Protein AF-A0A3N5RDP3-F1 (afdb_monomer)

Structure (mmCIF, N/CA/C/O backbone):
data_AF-A0A3N5RDP3-F1
#
_entry.id   AF-A0A3N5RDP3-F1
#
loop_
_atom_site.group_PDB
_atom_site.id
_atom_site.type_symbol
_atom_site.label_atom_id
_atom_site.label_alt_id
_atom_site.label_comp_id
_atom_site.label_asym_id
_atom_site.label_entity_id
_atom_site.label_seq_id
_atom_site.pdbx_PDB_ins_code
_atom_site.Cartn_x
_atom_site.Cartn_y
_atom_site.Cartn_z
_atom_site.occupancy
_atom_site.B_iso_or_equiv
_atom_site.auth_seq_id
_atom_site.auth_comp_id
_atom_site.auth_asym_id
_atom_site.auth_atom_id
_atom_site.pdbx_PDB_model_num
ATOM 1 N N . MET A 1 1 ? 51.948 7.709 -61.009 1.00 52.38 1 MET A N 1
ATOM 2 C CA . MET A 1 1 ? 50.487 7.877 -61.101 1.00 52.38 1 MET A CA 1
ATOM 3 C C . MET A 1 1 ? 49.908 6.543 -60.711 1.00 52.38 1 MET A C 1
ATOM 5 O O . MET A 1 1 ? 50.159 5.576 -61.421 1.00 52.38 1 MET A O 1
ATOM 9 N N . ASP A 1 2 ? 49.259 6.473 -59.556 1.00 67.19 2 ASP A N 1
ATOM 10 C CA . ASP A 1 2 ? 48.602 5.239 -59.140 1.00 67.19 2 ASP A CA 1
ATOM 11 C C . ASP A 1 2 ? 47.471 4.955 -60.126 1.00 67.19 2 ASP A C 1
ATOM 13 O O . ASP A 1 2 ? 46.687 5.842 -60.468 1.00 67.19 2 ASP A O 1
ATOM 17 N N . THR A 1 3 ? 47.465 3.747 -60.683 1.00 82.56 3 THR A N 1
ATOM 18 C CA . THR A 1 3 ? 46.472 3.361 -61.686 1.00 82.56 3 THR A CA 1
ATOM 19 C C . THR A 1 3 ? 45.179 3.034 -60.958 1.00 82.56 3 THR A C 1
ATOM 21 O O . THR A 1 3 ? 45.182 2.204 -60.050 1.00 82.56 3 THR A O 1
ATOM 24 N N . LEU A 1 4 ? 44.091 3.708 -61.332 1.00 85.94 4 LEU A N 1
ATOM 25 C CA . LEU A 1 4 ? 42.767 3.390 -60.811 1.00 85.94 4 LEU A CA 1
ATOM 26 C C . LEU A 1 4 ? 42.348 2.001 -61.294 1.00 85.94 4 LEU A C 1
ATOM 28 O O . LEU A 1 4 ? 42.530 1.657 -62.462 1.00 85.94 4 LEU A O 1
ATOM 32 N N . ILE A 1 5 ? 41.759 1.238 -60.388 1.00 89.75 5 ILE A N 1
ATOM 33 C CA . ILE A 1 5 ? 41.094 -0.032 -60.641 1.00 89.75 5 ILE A CA 1
ATOM 34 C C . ILE A 1 5 ? 39.599 0.139 -60.370 1.00 89.75 5 ILE A C 1
ATOM 36 O O . ILE A 1 5 ? 39.197 0.885 -59.473 1.00 89.75 5 ILE A O 1
ATOM 40 N N . THR A 1 6 ? 38.774 -0.541 -61.159 1.00 91.56 6 THR A N 1
ATOM 41 C CA . THR A 1 6 ? 37.318 -0.536 -60.999 1.00 91.56 6 THR A CA 1
ATOM 42 C C . THR A 1 6 ? 36.902 -1.771 -60.213 1.00 91.56 6 THR A C 1
ATOM 44 O O . THR A 1 6 ? 37.178 -2.895 -60.622 1.00 91.56 6 THR A O 1
ATOM 47 N N . ILE A 1 7 ? 36.240 -1.553 -59.082 1.00 92.81 7 ILE A N 1
ATOM 48 C CA . ILE A 1 7 ? 35.691 -2.594 -58.219 1.00 92.81 7 ILE A CA 1
ATOM 49 C C . ILE A 1 7 ? 34.175 -2.577 -58.357 1.00 92.81 7 ILE A C 1
ATOM 51 O O . ILE A 1 7 ? 33.519 -1.625 -57.936 1.00 92.81 7 ILE A O 1
ATOM 55 N N . GLU A 1 8 ? 33.625 -3.635 -58.937 1.00 93.44 8 GLU A N 1
ATOM 56 C CA . GLU A 1 8 ? 32.182 -3.808 -59.093 1.00 93.44 8 GLU A CA 1
ATOM 57 C C . GLU A 1 8 ? 31.599 -4.641 -57.954 1.00 93.44 8 GLU A C 1
ATOM 59 O O . GLU A 1 8 ? 32.292 -5.415 -57.302 1.00 93.44 8 GLU A O 1
ATOM 64 N N . GLY A 1 9 ? 30.311 -4.512 -57.699 1.00 93.31 9 GLY A N 1
ATOM 65 C CA . GLY A 1 9 ? 29.686 -5.279 -56.638 1.00 93.31 9 GLY A CA 1
ATOM 66 C C . GLY A 1 9 ? 28.187 -5.146 -56.640 1.00 93.31 9 GLY A C 1
ATOM 67 O O . GLY A 1 9 ? 27.636 -4.295 -57.340 1.00 93.31 9 GLY A O 1
ATOM 68 N N . LYS A 1 10 ? 27.524 -5.963 -55.828 1.00 93.94 10 LYS A N 1
ATOM 69 C CA . LYS A 1 10 ? 26.093 -5.828 -55.548 1.00 93.94 10 LYS A CA 1
ATOM 70 C C . LYS A 1 10 ? 25.817 -5.757 -54.055 1.00 93.94 10 LYS A C 1
ATOM 72 O O . LYS A 1 10 ? 26.583 -6.257 -53.230 1.00 93.94 10 LYS A O 1
ATOM 77 N N . VAL A 1 11 ? 24.691 -5.143 -53.717 1.00 93.50 11 VAL A N 1
ATOM 78 C CA . VAL A 1 11 ? 24.163 -5.152 -52.354 1.00 93.50 11 VAL A CA 1
ATOM 79 C C . VAL A 1 11 ? 22.857 -5.932 -52.326 1.00 93.50 11 VAL A C 1
ATOM 81 O O . VAL A 1 11 ? 21.943 -5.630 -53.093 1.00 93.50 11 VAL A O 1
ATOM 84 N N . THR A 1 12 ? 22.763 -6.918 -51.436 1.00 93.06 12 THR A N 1
ATOM 85 C CA . THR A 1 12 ? 21.552 -7.722 -51.241 1.00 93.06 12 THR A CA 1
ATOM 86 C C . THR A 1 12 ? 21.021 -7.630 -49.817 1.00 93.06 12 THR A C 1
ATOM 88 O O . THR A 1 12 ? 21.753 -7.365 -48.860 1.00 93.06 12 THR A O 1
ATOM 91 N N . ASP A 1 13 ? 19.729 -7.881 -49.670 1.00 90.31 13 ASP A N 1
ATOM 92 C CA . ASP A 1 13 ? 19.079 -8.080 -48.383 1.00 90.31 13 ASP A CA 1
ATOM 93 C C . ASP A 1 13 ? 19.385 -9.477 -47.814 1.00 90.31 13 ASP A C 1
ATOM 95 O O . ASP A 1 13 ? 19.364 -10.475 -48.534 1.00 90.31 13 ASP A O 1
ATOM 99 N N . ALA A 1 14 ? 19.670 -9.567 -46.515 1.00 89.00 14 ALA A N 1
ATOM 100 C CA . ALA A 1 14 ? 20.054 -10.820 -45.865 1.00 89.00 14 ALA A CA 1
ATOM 101 C C . ALA A 1 14 ? 18.927 -11.863 -45.784 1.00 89.00 14 ALA A C 1
ATOM 103 O O . ALA A 1 14 ? 19.221 -13.056 -45.706 1.00 89.00 14 ALA A O 1
ATOM 104 N N . ALA A 1 15 ? 17.665 -11.430 -45.723 1.00 85.75 15 ALA A N 1
ATOM 105 C CA . ALA A 1 15 ? 16.523 -12.306 -45.476 1.00 85.75 15 ALA A CA 1
ATOM 106 C C . ALA A 1 15 ? 15.854 -12.754 -46.781 1.00 85.75 15 ALA A C 1
ATOM 108 O O . ALA A 1 15 ? 15.554 -13.935 -46.949 1.00 85.75 15 ALA A O 1
ATOM 109 N N . SER A 1 16 ? 15.636 -11.814 -47.699 1.00 87.62 16 SER A N 1
ATOM 110 C CA . SER A 1 16 ? 14.977 -12.052 -48.991 1.00 87.62 16 SER A CA 1
ATOM 111 C C . SER A 1 16 ? 15.950 -12.421 -50.111 1.00 87.62 16 SER A C 1
ATOM 113 O O . SER A 1 16 ? 15.543 -13.052 -51.083 1.00 87.62 16 SER A O 1
ATOM 115 N N . ASN A 1 17 ? 17.237 -12.073 -49.963 1.00 87.62 17 ASN A N 1
ATOM 116 C CA . ASN A 1 17 ? 18.243 -12.126 -51.027 1.00 87.62 17 ASN A CA 1
ATOM 117 C C . ASN A 1 17 ? 17.921 -11.200 -52.222 1.00 87.62 17 ASN A C 1
ATOM 119 O O . ASN A 1 17 ? 18.502 -11.351 -53.300 1.00 87.62 17 ASN A O 1
ATOM 123 N N . ASP A 1 18 ? 17.025 -10.228 -52.022 1.00 91.62 18 ASP A N 1
ATOM 124 C CA . ASP A 1 18 ? 16.666 -9.225 -53.020 1.00 91.62 18 ASP A CA 1
ATOM 125 C C . ASP A 1 18 ? 17.805 -8.217 -53.224 1.00 91.62 18 ASP A C 1
ATOM 127 O O . ASP A 1 18 ? 18.538 -7.872 -52.294 1.00 91.62 18 ASP A O 1
ATOM 131 N N . LEU A 1 19 ? 17.956 -7.736 -54.459 1.00 93.00 19 LEU A N 1
ATOM 132 C CA . LEU A 1 19 ? 18.928 -6.703 -54.823 1.00 93.00 19 LEU A CA 1
ATOM 133 C C . LEU A 1 19 ? 18.436 -5.333 -54.348 1.00 93.00 19 LEU A C 1
ATOM 135 O O . LEU A 1 19 ? 17.298 -4.945 -54.614 1.00 93.00 19 LEU A O 1
ATOM 139 N N . LEU A 1 20 ? 19.300 -4.587 -53.659 1.00 92.75 20 LEU A N 1
ATOM 140 C CA . LEU A 1 20 ? 18.934 -3.320 -53.031 1.00 92.75 20 LEU A CA 1
ATOM 141 C C . LEU A 1 20 ? 19.383 -2.127 -53.872 1.00 92.75 20 LEU A C 1
ATOM 143 O O . LEU A 1 20 ? 20.578 -1.916 -54.070 1.00 92.75 20 LEU A O 1
ATOM 147 N N . THR A 1 21 ? 18.426 -1.309 -54.307 1.00 93.62 21 THR A N 1
ATOM 148 C CA . THR A 1 21 ? 18.648 -0.060 -55.060 1.00 93.62 21 THR A CA 1
ATOM 149 C C . THR A 1 21 ? 18.767 1.153 -54.134 1.00 93.62 21 THR A C 1
ATOM 151 O O . THR A 1 21 ? 18.092 1.229 -53.107 1.00 93.62 21 THR A O 1
ATOM 154 N N . GLY A 1 22 ? 19.595 2.136 -54.507 1.00 92.00 22 GLY A N 1
ATOM 155 C CA . GLY A 1 22 ? 19.777 3.380 -53.747 1.00 92.00 22 GLY A CA 1
ATOM 156 C C . GLY A 1 22 ? 20.561 3.210 -52.440 1.00 92.00 22 GLY A C 1
ATOM 157 O O . GLY A 1 22 ? 20.488 4.062 -51.553 1.00 92.00 22 GLY A O 1
ATOM 158 N N . VAL A 1 23 ? 21.299 2.107 -52.288 1.00 92.75 23 VAL A N 1
ATOM 159 C CA . VAL A 1 23 ? 22.185 1.872 -51.144 1.00 92.75 23 VAL A CA 1
ATOM 160 C C . VAL A 1 23 ? 23.444 2.702 -51.313 1.00 92.75 23 VAL A C 1
ATOM 162 O O . VAL A 1 23 ? 24.147 2.574 -52.311 1.00 92.75 23 VAL A O 1
ATOM 165 N N . LYS A 1 24 ? 23.777 3.505 -50.303 1.00 93.69 24 LYS A N 1
ATOM 166 C CA . LYS A 1 24 ? 24.960 4.361 -50.302 1.00 93.69 24 LYS A CA 1
ATOM 167 C C . LYS A 1 24 ? 26.202 3.562 -49.903 1.00 93.69 24 LYS A C 1
ATOM 169 O O . LYS A 1 24 ? 26.350 3.184 -48.741 1.00 93.69 24 LYS A O 1
ATOM 174 N N . VAL A 1 25 ? 27.114 3.362 -50.846 1.00 93.62 25 VAL A N 1
ATOM 175 C CA . VAL A 1 25 ? 28.431 2.743 -50.645 1.00 93.62 25 VAL A CA 1
ATOM 176 C C . VAL A 1 25 ? 29.486 3.842 -50.577 1.00 93.62 25 VAL A C 1
ATOM 178 O O . VAL A 1 25 ? 29.622 4.643 -51.500 1.00 93.62 25 VAL A O 1
ATOM 181 N N . VAL A 1 26 ? 30.226 3.908 -49.472 1.00 93.56 26 VAL A N 1
ATOM 182 C CA . VAL A 1 26 ? 31.267 4.918 -49.237 1.00 93.56 26 VAL A CA 1
ATOM 183 C C . VAL A 1 26 ? 32.600 4.227 -49.004 1.00 93.56 26 VAL A C 1
ATOM 185 O O . VAL A 1 26 ? 32.749 3.493 -48.031 1.00 93.56 26 VAL A O 1
ATOM 188 N N . ALA A 1 27 ? 33.575 4.498 -49.863 1.00 93.31 27 ALA A N 1
ATOM 189 C CA . ALA A 1 27 ? 34.953 4.059 -49.725 1.00 93.31 27 ALA A CA 1
ATOM 190 C C . ALA A 1 27 ? 35.829 5.218 -49.235 1.00 93.31 27 ALA A C 1
ATOM 192 O O . ALA A 1 27 ? 35.802 6.307 -49.805 1.00 93.31 27 ALA A O 1
ATOM 193 N N . ARG A 1 28 ? 36.615 4.991 -48.181 1.00 94.88 28 ARG A N 1
ATOM 194 C CA . ARG A 1 28 ? 37.546 5.975 -47.615 1.00 94.88 28 ARG A CA 1
ATOM 195 C C . ARG A 1 28 ? 38.960 5.419 -47.510 1.00 94.88 28 ARG A C 1
ATOM 197 O O . ARG A 1 28 ? 39.159 4.353 -46.928 1.00 94.88 28 ARG A O 1
ATOM 204 N N . GLN A 1 29 ? 39.930 6.188 -47.981 1.00 92.81 29 GLN A N 1
ATOM 205 C CA . GLN A 1 29 ? 41.368 5.960 -47.820 1.00 92.81 29 GLN A CA 1
ATOM 206 C C . GLN A 1 29 ? 42.030 7.328 -47.641 1.00 92.81 29 GLN A C 1
ATOM 208 O O . GLN A 1 29 ? 41.615 8.260 -48.306 1.00 92.81 29 GLN A O 1
ATOM 213 N N . GLU A 1 30 ? 42.991 7.467 -46.722 1.00 82.88 30 GLU A N 1
ATOM 214 C CA . GLU A 1 30 ? 43.714 8.707 -46.355 1.00 82.88 30 GLU A CA 1
ATOM 215 C C . GLU A 1 30 ? 43.442 9.954 -47.234 1.00 82.88 30 GLU A C 1
ATOM 217 O O . GLU A 1 30 ? 44.053 10.159 -48.279 1.00 82.88 30 GLU A O 1
ATOM 222 N N . GLY A 1 31 ? 42.501 10.806 -46.802 1.00 84.25 31 GLY A N 1
ATOM 223 C CA . GLY A 1 31 ? 42.159 12.072 -47.474 1.00 84.25 31 GLY A CA 1
ATOM 224 C C . GLY A 1 31 ? 41.230 11.967 -48.695 1.00 84.25 31 GLY A C 1
ATOM 225 O O . GLY A 1 31 ? 40.765 12.994 -49.182 1.00 84.25 31 GLY A O 1
ATOM 226 N N . THR A 1 32 ? 40.911 10.756 -49.149 1.00 90.50 32 THR A N 1
ATOM 227 C CA . THR A 1 32 ? 40.026 10.455 -50.283 1.00 90.50 32 THR A CA 1
ATOM 228 C C . THR A 1 32 ? 38.741 9.774 -49.809 1.00 90.50 32 THR A C 1
ATOM 230 O O . THR A 1 32 ? 38.768 8.793 -49.063 1.00 90.50 32 THR A O 1
ATOM 233 N N . GLU A 1 33 ? 37.598 10.280 -50.271 1.00 94.06 33 GLU A N 1
ATOM 234 C CA . GLU A 1 33 ? 36.281 9.671 -50.082 1.00 94.06 33 GLU A CA 1
ATOM 235 C C . GLU A 1 33 ? 35.606 9.509 -51.444 1.00 94.06 33 GLU A C 1
ATOM 237 O O . GLU A 1 33 ? 35.498 10.464 -52.212 1.00 94.06 33 GLU A O 1
ATOM 242 N N . ILE A 1 34 ? 35.150 8.294 -51.734 1.00 93.88 34 ILE A N 1
ATOM 243 C CA . ILE A 1 34 ? 34.403 7.953 -52.942 1.00 93.88 34 ILE A CA 1
ATOM 244 C C . ILE A 1 34 ? 33.044 7.448 -52.493 1.00 93.88 34 ILE A C 1
ATOM 246 O O . ILE A 1 34 ? 32.956 6.511 -51.702 1.00 93.88 34 ILE A O 1
ATOM 250 N N . GLN A 1 35 ? 31.983 8.073 -52.988 1.00 93.62 35 GLN A N 1
ATOM 251 C CA . GLN A 1 35 ? 30.613 7.692 -52.683 1.00 93.62 35 GLN A CA 1
ATOM 252 C C . GLN A 1 35 ? 29.893 7.289 -53.964 1.00 93.62 35 GLN A C 1
ATOM 254 O O . GLN A 1 35 ? 29.967 7.990 -54.972 1.00 93.62 35 GLN A O 1
ATOM 259 N N . GLN A 1 36 ? 29.119 6.217 -53.872 1.00 94.50 36 GLN A N 1
ATOM 260 C CA . GLN A 1 36 ? 28.208 5.784 -54.917 1.00 94.50 36 GLN A CA 1
ATOM 261 C C . GLN A 1 36 ? 26.898 5.271 -54.323 1.00 94.50 36 GLN A C 1
ATOM 263 O O . GLN A 1 36 ? 26.835 4.933 -53.141 1.00 94.50 36 GLN A O 1
ATOM 268 N N . GLU A 1 37 ? 25.856 5.222 -55.145 1.00 94.75 37 GLU A N 1
ATOM 269 C CA . GLU A 1 37 ? 24.598 4.557 -54.825 1.00 94.75 37 GLU A CA 1
ATOM 270 C C . GLU A 1 37 ? 24.382 3.373 -55.765 1.00 94.75 37 GLU A C 1
ATOM 272 O O . GLU A 1 37 ? 24.781 3.432 -56.931 1.00 94.75 37 GLU A O 1
ATOM 277 N N . THR A 1 38 ? 23.778 2.299 -55.261 1.00 95.06 38 THR A N 1
ATOM 278 C CA . THR A 1 38 ? 23.439 1.148 -56.099 1.00 95.06 38 THR A CA 1
ATOM 279 C C . THR A 1 38 ? 22.355 1.487 -57.120 1.00 95.06 38 THR A C 1
ATOM 281 O O . THR A 1 38 ? 21.410 2.225 -56.826 1.00 95.06 38 THR A O 1
ATOM 284 N N . ASP A 1 39 ? 22.478 0.926 -58.320 1.00 93.06 39 ASP A N 1
ATOM 285 C CA . ASP A 1 39 ? 21.528 1.112 -59.417 1.00 93.06 39 ASP A CA 1
ATOM 286 C C . ASP A 1 39 ? 20.234 0.280 -59.254 1.00 93.06 39 ASP A C 1
ATOM 288 O O . ASP A 1 39 ? 19.992 -0.371 -58.232 1.00 93.06 39 ASP A O 1
ATOM 292 N N . SER A 1 40 ? 19.362 0.308 -60.270 1.00 90.12 40 SER A N 1
ATOM 293 C CA . SER A 1 40 ? 18.107 -0.462 -60.303 1.00 90.12 40 SER A CA 1
ATOM 294 C C . SER A 1 40 ? 18.299 -1.984 -60.298 1.00 90.12 40 SER A C 1
ATOM 296 O O . SER A 1 40 ? 17.333 -2.712 -60.098 1.00 90.12 40 SER A O 1
ATOM 298 N N . GLU A 1 41 ? 19.520 -2.467 -60.529 1.00 90.31 41 GLU A N 1
ATOM 299 C CA . GLU A 1 41 ? 19.907 -3.877 -60.430 1.00 90.31 41 GLU A CA 1
ATOM 300 C C . GLU A 1 41 ? 20.709 -4.160 -59.144 1.00 90.31 41 GLU A C 1
ATOM 302 O O . GLU A 1 41 ? 21.289 -5.235 -58.994 1.00 90.31 41 GLU A O 1
ATOM 307 N N . GLY A 1 42 ? 20.763 -3.203 -58.211 1.00 89.50 42 GLY A N 1
ATOM 308 C CA . GLY A 1 42 ? 21.478 -3.312 -56.941 1.00 89.50 42 GLY A CA 1
ATOM 309 C C . GLY A 1 42 ? 23.002 -3.334 -57.070 1.00 89.50 42 GLY A C 1
ATOM 310 O O . GLY A 1 42 ? 23.679 -3.719 -56.113 1.00 89.50 42 GLY A O 1
ATOM 311 N N . LYS A 1 43 ? 23.552 -2.937 -58.225 1.00 94.00 43 LYS A N 1
ATOM 312 C CA . LYS A 1 43 ? 24.991 -2.944 -58.512 1.00 94.00 43 LYS A CA 1
ATOM 313 C C . LYS A 1 43 ? 25.634 -1.585 -58.254 1.00 94.00 43 LYS A C 1
ATOM 315 O O . LYS A 1 43 ? 24.991 -0.545 -58.373 1.00 94.00 43 LYS A O 1
ATOM 320 N N . PHE A 1 44 ? 26.919 -1.592 -57.920 1.00 94.56 44 PHE A N 1
ATOM 321 C CA . PHE A 1 44 ? 27.757 -0.401 -57.777 1.00 94.56 44 PHE A CA 1
ATOM 322 C C . PHE A 1 44 ? 29.152 -0.647 -58.386 1.00 94.56 44 PHE A C 1
ATOM 324 O O . PHE A 1 44 ? 29.548 -1.786 -58.625 1.00 94.56 44 PHE A O 1
ATOM 331 N N . MET A 1 45 ? 29.891 0.430 -58.651 1.00 93.62 45 MET A N 1
ATOM 332 C CA . MET A 1 45 ? 31.226 0.454 -59.264 1.00 93.62 45 MET A CA 1
ATOM 333 C C . MET A 1 45 ? 32.130 1.541 -58.649 1.00 93.62 45 MET A C 1
ATOM 335 O O . MET A 1 45 ? 32.000 2.728 -58.965 1.00 93.62 45 MET A O 1
ATOM 339 N N . LEU A 1 46 ? 33.090 1.144 -57.815 1.00 92.75 46 LEU A N 1
ATOM 340 C CA . LEU A 1 46 ? 34.052 2.044 -57.176 1.00 92.75 46 LEU A CA 1
ATOM 341 C C . LEU A 1 46 ? 35.349 2.125 -57.987 1.00 92.75 46 LEU A C 1
ATOM 343 O O . LEU A 1 46 ? 35.971 1.105 -58.258 1.00 92.75 46 LEU A O 1
ATOM 347 N N . ASN A 1 47 ? 35.808 3.335 -58.307 1.00 92.12 47 ASN A N 1
ATOM 348 C CA . ASN A 1 47 ? 37.110 3.547 -58.948 1.00 92.12 47 ASN A CA 1
ATOM 349 C C . ASN A 1 47 ? 38.149 3.939 -57.896 1.00 92.12 47 ASN A C 1
ATOM 351 O O . ASN A 1 47 ? 38.211 5.096 -57.492 1.00 92.12 47 ASN A O 1
ATOM 355 N N . VAL A 1 48 ? 38.949 2.981 -57.446 1.00 91.81 48 VAL A N 1
ATOM 356 C CA . VAL A 1 48 ? 39.886 3.121 -56.320 1.00 91.81 48 VAL A CA 1
ATOM 357 C C . VAL A 1 48 ? 41.318 2.875 -56.778 1.00 91.81 48 VAL A C 1
ATOM 359 O O . VAL A 1 48 ? 41.543 2.276 -57.821 1.00 91.81 48 VAL A O 1
ATOM 362 N N . ILE A 1 49 ? 42.308 3.320 -56.011 1.00 92.06 49 ILE A N 1
ATOM 363 C CA . ILE A 1 49 ? 43.692 2.859 -56.192 1.00 92.06 49 ILE A CA 1
ATOM 364 C C . ILE A 1 49 ? 43.930 1.599 -55.346 1.00 92.06 49 ILE A C 1
ATOM 366 O O . ILE A 1 49 ? 43.281 1.446 -54.303 1.00 92.06 49 ILE A O 1
ATOM 370 N N . PRO A 1 50 ? 44.854 0.704 -55.743 1.00 92.00 50 PRO A N 1
ATOM 371 C CA . PRO A 1 50 ? 45.265 -0.407 -54.895 1.00 92.00 50 PRO A CA 1
ATOM 372 C C . PRO A 1 50 ? 45.723 0.072 -53.510 1.00 92.00 50 PRO A C 1
ATOM 374 O O . PRO A 1 50 ? 46.462 1.049 -53.388 1.00 92.00 50 PRO A O 1
ATOM 377 N N . GLY A 1 51 ? 45.290 -0.617 -52.460 1.00 91.50 51 GLY A N 1
ATOM 378 C CA . GLY A 1 51 ? 45.600 -0.276 -51.077 1.00 91.50 51 GLY A CA 1
ATOM 379 C C . GLY A 1 51 ? 44.466 -0.601 -50.113 1.00 91.50 51 GLY A C 1
ATOM 380 O O . GLY A 1 51 ? 43.448 -1.187 -50.480 1.00 91.50 51 GLY A O 1
ATOM 381 N N . LEU A 1 52 ? 44.650 -0.212 -48.853 1.00 93.69 52 LEU A N 1
ATOM 382 C CA . LEU A 1 52 ? 43.694 -0.476 -47.784 1.00 93.69 52 LEU A CA 1
ATOM 383 C C . LEU A 1 52 ? 42.612 0.610 -47.726 1.00 93.69 52 LEU A C 1
ATOM 385 O O . LEU A 1 52 ? 42.891 1.763 -47.398 1.00 93.69 52 LEU A O 1
ATOM 389 N N . TRP A 1 53 ? 41.371 0.211 -47.977 1.00 94.19 53 TRP A N 1
ATOM 390 C CA . TRP A 1 53 ? 40.185 1.054 -47.947 1.00 94.19 53 TRP A CA 1
ATOM 391 C C . TRP A 1 53 ? 39.239 0.653 -46.823 1.00 94.19 53 TRP A C 1
ATOM 393 O O . TRP A 1 53 ? 39.043 -0.523 -46.511 1.00 94.19 53 TRP A O 1
ATOM 403 N N . ARG A 1 54 ? 38.598 1.665 -46.245 1.00 94.12 54 ARG A N 1
ATOM 404 C CA . ARG A 1 54 ? 37.469 1.518 -45.335 1.00 94.12 54 ARG A CA 1
ATOM 405 C C . ARG A 1 54 ? 36.175 1.682 -46.122 1.00 94.12 54 ARG A C 1
ATOM 407 O O . ARG A 1 54 ? 35.908 2.779 -46.609 1.00 94.12 54 ARG A O 1
ATOM 414 N N . ILE A 1 55 ? 35.366 0.632 -46.209 1.00 93.19 55 ILE A N 1
ATOM 415 C CA . ILE A 1 55 ? 34.063 0.660 -46.878 1.00 93.19 55 ILE A CA 1
ATOM 416 C C . ILE A 1 55 ? 32.935 0.722 -45.844 1.00 93.19 55 ILE A C 1
ATOM 418 O O . ILE A 1 55 ? 32.936 -0.002 -44.847 1.00 93.19 55 ILE A O 1
ATOM 422 N N . THR A 1 56 ? 31.960 1.594 -46.083 1.00 92.38 56 THR A N 1
ATOM 423 C CA . THR A 1 56 ? 30.733 1.735 -45.292 1.00 92.38 56 THR A CA 1
ATOM 424 C C . THR A 1 56 ? 29.534 1.664 -46.230 1.00 92.38 56 THR A C 1
ATOM 426 O O . THR A 1 56 ? 29.471 2.420 -47.196 1.00 92.38 56 THR A O 1
ATOM 429 N N . VAL A 1 57 ? 28.581 0.775 -45.943 1.00 92.12 57 VAL A N 1
ATOM 430 C CA . VAL A 1 57 ? 27.424 0.509 -46.814 1.00 92.12 57 VAL A CA 1
ATOM 431 C C . VAL A 1 57 ? 26.138 0.786 -46.061 1.00 92.12 57 VAL A C 1
ATOM 433 O O . VAL A 1 57 ? 25.780 0.042 -45.160 1.00 92.12 57 VAL A O 1
ATOM 436 N N . TRP A 1 58 ? 25.439 1.860 -46.406 1.00 89.75 58 TRP A N 1
ATOM 437 C CA . TRP A 1 58 ? 24.289 2.332 -45.646 1.00 89.75 58 TRP A CA 1
ATOM 438 C C . TRP A 1 58 ? 23.022 2.394 -46.494 1.00 89.75 58 TRP A C 1
ATOM 440 O O . TRP A 1 58 ? 23.014 2.952 -47.590 1.00 89.75 58 TRP A O 1
ATOM 450 N N . ALA A 1 59 ? 21.927 1.895 -45.926 1.00 89.88 59 ALA A N 1
ATOM 451 C CA . ALA A 1 59 ? 20.585 2.030 -46.471 1.00 89.88 59 ALA A CA 1
ATOM 452 C C . ALA A 1 59 ? 19.590 2.387 -45.360 1.00 89.88 59 ALA A C 1
ATOM 454 O O . ALA A 1 59 ? 19.729 1.980 -44.201 1.00 89.88 59 ALA A O 1
ATOM 455 N N . LYS A 1 60 ? 18.555 3.156 -45.704 1.00 87.44 60 LYS A N 1
ATOM 456 C CA . LYS A 1 60 ? 17.472 3.482 -44.769 1.00 87.44 60 LYS A CA 1
ATOM 457 C C . LYS A 1 60 ? 16.682 2.213 -44.431 1.00 87.44 60 LYS A C 1
ATOM 459 O O . LYS A 1 60 ? 16.278 1.496 -45.331 1.00 87.44 60 LYS A O 1
ATOM 464 N N . GLY A 1 61 ? 16.408 1.990 -43.144 1.00 86.12 61 GLY A N 1
ATOM 465 C CA . GLY A 1 61 ? 15.656 0.815 -42.674 1.00 86.12 61 GLY A CA 1
ATOM 466 C C . GLY A 1 61 ? 16.526 -0.404 -42.366 1.00 86.12 61 GLY A C 1
ATOM 467 O O . GLY A 1 61 ? 16.019 -1.376 -41.829 1.00 86.12 61 GLY A O 1
ATOM 468 N N . TYR A 1 62 ? 17.831 -0.328 -42.619 1.00 89.38 62 TYR A N 1
ATOM 469 C CA . TYR A 1 62 ? 18.794 -1.377 -42.299 1.00 89.38 62 TYR A CA 1
ATOM 470 C C . TYR A 1 62 ? 19.557 -1.056 -41.009 1.00 89.38 62 TYR A C 1
ATOM 472 O O . TYR A 1 62 ? 19.592 0.097 -40.557 1.00 89.38 62 TYR A O 1
ATOM 480 N N . ILE A 1 63 ? 20.137 -2.085 -40.387 1.00 87.88 63 ILE A N 1
ATOM 481 C CA . ILE A 1 63 ? 20.994 -1.945 -39.202 1.00 87.88 63 ILE A CA 1
ATOM 482 C C . ILE A 1 63 ? 22.188 -1.036 -39.536 1.00 87.88 63 ILE A C 1
ATOM 484 O O . ILE A 1 63 ? 22.585 -0.888 -40.693 1.00 87.88 63 ILE A O 1
ATOM 488 N N . GLU A 1 64 ? 22.731 -0.376 -38.514 1.00 74.38 64 GLU A N 1
ATOM 489 C CA . GLU A 1 64 ? 23.934 0.445 -38.639 1.00 74.38 64 GLU A CA 1
ATOM 490 C C . GLU A 1 64 ? 25.076 -0.344 -39.320 1.00 74.38 64 GLU A C 1
ATOM 492 O O . GLU A 1 64 ? 25.286 -1.509 -38.980 1.00 74.38 64 GLU A O 1
ATOM 497 N N . PRO A 1 65 ? 25.778 0.247 -40.306 1.00 67.94 65 PRO A N 1
ATOM 498 C CA . PRO A 1 65 ? 26.721 -0.484 -41.140 1.00 67.94 65 PRO A CA 1
ATOM 499 C C . PRO A 1 65 ? 27.910 -1.024 -40.358 1.00 67.94 65 PRO A C 1
ATOM 501 O O . PRO A 1 65 ? 28.578 -0.278 -39.637 1.00 67.94 65 PRO A O 1
ATOM 504 N N . ASP A 1 66 ? 28.259 -2.282 -40.619 1.00 67.38 66 ASP A N 1
ATOM 505 C CA . ASP A 1 66 ? 29.601 -2.764 -40.329 1.00 67.38 66 ASP A CA 1
ATOM 506 C C . ASP A 1 66 ? 30.617 -1.970 -41.165 1.00 67.38 66 ASP A C 1
ATOM 508 O O . ASP A 1 66 ? 30.393 -1.623 -42.330 1.00 67.38 66 ASP A O 1
ATOM 512 N N . THR A 1 67 ? 31.745 -1.635 -40.542 1.00 80.19 67 THR A N 1
ATOM 513 C CA . THR A 1 67 ? 32.870 -1.023 -41.248 1.00 80.19 67 THR A CA 1
ATOM 514 C C . THR A 1 67 ? 33.752 -2.130 -41.797 1.00 80.19 67 THR A C 1
ATOM 516 O O . THR A 1 67 ? 34.377 -2.861 -41.029 1.00 80.19 67 THR A O 1
ATOM 519 N N . TYR A 1 68 ? 33.838 -2.229 -43.121 1.00 87.12 68 TYR A N 1
ATOM 520 C CA . TYR A 1 68 ? 34.661 -3.232 -43.784 1.00 87.12 68 TYR A CA 1
ATOM 521 C C . TYR A 1 68 ? 36.036 -2.654 -44.112 1.00 87.12 68 TYR A C 1
ATOM 523 O O . TYR A 1 68 ? 36.138 -1.560 -44.665 1.00 87.12 68 TYR A O 1
ATOM 531 N N . MET A 1 69 ? 37.096 -3.389 -43.789 1.00 90.81 69 MET A N 1
ATOM 532 C CA . MET A 1 69 ? 38.459 -3.056 -44.203 1.00 90.81 69 MET A CA 1
ATOM 533 C C . MET A 1 69 ? 38.844 -3.979 -45.357 1.00 90.81 69 MET A C 1
ATOM 535 O O . MET A 1 69 ? 38.991 -5.182 -45.154 1.00 90.81 69 MET A O 1
ATOM 539 N N . TYR A 1 70 ? 38.997 -3.419 -46.555 1.00 91.38 70 TYR A N 1
ATOM 540 C CA . TYR A 1 70 ? 39.369 -4.159 -47.761 1.00 91.38 70 TYR A CA 1
ATOM 541 C C . TYR A 1 70 ? 40.716 -3.681 -48.280 1.00 91.38 70 TYR A C 1
ATOM 543 O O . TYR A 1 70 ? 40.935 -2.484 -48.421 1.00 91.38 70 TYR A O 1
ATOM 551 N N . ASN A 1 71 ? 41.620 -4.612 -48.573 1.00 92.62 71 ASN A N 1
ATOM 552 C CA . ASN A 1 71 ? 42.872 -4.303 -49.252 1.00 92.62 71 ASN A CA 1
ATOM 553 C C . ASN A 1 71 ? 42.720 -4.619 -50.742 1.00 92.62 71 ASN A C 1
ATOM 555 O O . ASN A 1 71 ? 42.812 -5.783 -51.127 1.00 92.62 71 ASN A O 1
ATOM 559 N N . PHE A 1 72 ? 42.450 -3.603 -51.560 1.00 92.06 72 PHE A N 1
ATOM 560 C CA . PHE A 1 72 ? 42.296 -3.780 -52.999 1.00 92.06 72 PHE A CA 1
ATOM 561 C C . PHE A 1 72 ? 43.660 -3.934 -53.676 1.00 92.06 72 PHE A C 1
ATOM 563 O O . PHE A 1 72 ? 44.583 -3.155 -53.444 1.00 92.06 72 PHE A O 1
ATOM 570 N N . THR A 1 73 ? 43.779 -4.931 -54.542 1.00 89.00 73 THR A N 1
ATOM 571 C CA . THR A 1 73 ? 44.938 -5.203 -55.403 1.00 89.00 73 THR A CA 1
ATOM 572 C C . THR A 1 73 ? 44.521 -5.137 -56.873 1.00 89.00 73 THR A C 1
ATOM 574 O O . THR A 1 73 ? 43.329 -5.090 -57.171 1.00 89.00 73 THR A O 1
ATOM 577 N N . SER A 1 74 ? 45.480 -5.173 -57.804 1.00 84.38 74 SER A N 1
ATOM 578 C CA . SER A 1 74 ? 45.198 -5.203 -59.252 1.00 84.38 74 SER A CA 1
ATOM 579 C C . SER A 1 74 ? 44.292 -6.354 -59.690 1.00 84.38 74 SER A C 1
ATOM 581 O O . SER A 1 74 ? 43.631 -6.246 -60.716 1.00 84.38 74 SER A O 1
ATOM 583 N N . ASP A 1 75 ? 44.263 -7.431 -58.905 1.00 83.19 75 ASP A N 1
ATOM 584 C CA . ASP A 1 75 ? 43.549 -8.668 -59.222 1.00 83.19 75 ASP A CA 1
ATOM 585 C C . ASP A 1 75 ? 42.244 -8.795 -58.417 1.00 83.19 75 ASP A C 1
ATOM 587 O O . ASP A 1 75 ? 41.578 -9.831 -58.459 1.00 83.19 75 ASP A O 1
ATOM 591 N N . THR A 1 76 ? 41.891 -7.776 -57.620 1.00 84.56 76 THR A N 1
ATOM 592 C CA . THR A 1 76 ? 40.673 -7.820 -56.809 1.00 84.56 76 THR A CA 1
ATOM 593 C C . THR A 1 76 ? 39.449 -7.661 -57.698 1.00 84.56 76 THR A C 1
ATOM 595 O O . THR A 1 76 ? 39.150 -6.568 -58.172 1.00 84.56 76 THR A O 1
ATOM 598 N N . ASN A 1 77 ? 38.721 -8.760 -57.878 1.00 75.88 77 ASN A N 1
ATOM 599 C CA . ASN A 1 77 ? 37.521 -8.806 -58.700 1.00 75.88 77 ASN A CA 1
ATOM 600 C C . ASN A 1 77 ? 36.275 -8.788 -57.822 1.00 75.88 77 ASN A C 1
ATOM 602 O O . ASN A 1 77 ? 35.824 -9.823 -57.339 1.00 75.88 77 ASN A O 1
ATOM 606 N N . GLY A 1 78 ? 35.744 -7.583 -57.670 1.00 85.00 78 GLY A N 1
ATOM 607 C CA . GLY A 1 78 ? 34.447 -7.286 -57.092 1.00 85.00 78 GLY A CA 1
ATOM 608 C C . GLY A 1 78 ? 34.255 -7.588 -55.605 1.00 85.00 78 GLY A C 1
ATOM 609 O O . GLY A 1 78 ? 34.981 -8.369 -54.993 1.00 85.00 78 GLY A O 1
ATOM 610 N N . ILE A 1 79 ? 33.284 -6.907 -54.999 1.00 90.81 79 ILE A N 1
ATOM 611 C CA . ILE A 1 79 ? 32.934 -7.050 -53.581 1.00 90.81 79 ILE A CA 1
ATOM 612 C C . ILE A 1 79 ? 31.417 -6.974 -53.408 1.00 90.81 79 ILE A C 1
ATOM 614 O O . ILE A 1 79 ? 30.785 -6.024 -53.855 1.00 90.81 79 ILE A O 1
ATOM 618 N N . ASP A 1 80 ? 30.835 -7.944 -52.713 1.00 92.25 80 ASP A N 1
ATOM 619 C CA . ASP A 1 80 ? 29.399 -7.961 -52.437 1.00 92.25 80 ASP A CA 1
ATOM 620 C C . ASP A 1 80 ? 29.128 -7.631 -50.972 1.00 92.25 80 ASP A C 1
ATOM 622 O O . ASP A 1 80 ? 29.903 -7.981 -50.076 1.00 92.25 80 ASP A O 1
ATOM 626 N N . PHE A 1 81 ? 27.999 -6.974 -50.725 1.00 91.62 81 PHE A N 1
ATOM 627 C CA . PHE A 1 81 ? 27.562 -6.621 -49.382 1.00 91.62 81 PHE A CA 1
ATOM 628 C C . PHE A 1 81 ? 26.169 -7.157 -49.106 1.00 91.62 81 PHE A C 1
ATOM 630 O O . PHE A 1 81 ? 25.281 -7.101 -49.951 1.00 91.62 81 PHE A O 1
ATOM 637 N N . VAL A 1 82 ? 25.972 -7.631 -47.882 1.00 90.75 82 VAL A N 1
ATOM 638 C CA . VAL A 1 82 ? 24.676 -8.111 -47.415 1.00 90.75 82 VAL A CA 1
ATOM 639 C C . VAL A 1 82 ? 24.228 -7.215 -46.271 1.00 90.75 82 VAL A C 1
ATOM 641 O O . VAL A 1 82 ? 24.932 -7.094 -45.266 1.00 90.75 82 VAL A O 1
ATOM 644 N N . LEU A 1 83 ? 23.069 -6.574 -46.415 1.00 90.06 83 LEU A N 1
ATOM 645 C CA . LEU A 1 83 ? 22.486 -5.741 -45.368 1.00 90.06 83 LEU A CA 1
ATOM 646 C C . LEU A 1 83 ? 21.386 -6.498 -44.624 1.00 90.06 83 LEU A C 1
ATOM 648 O O . LEU A 1 83 ? 20.596 -7.227 -45.214 1.00 90.06 83 LEU A O 1
ATOM 652 N N . LYS A 1 84 ? 21.330 -6.304 -43.306 1.00 88.75 84 LYS A N 1
ATOM 653 C CA . LYS A 1 84 ? 20.290 -6.865 -42.435 1.00 88.75 84 LYS A CA 1
ATOM 654 C C . LYS A 1 84 ? 19.270 -5.787 -42.089 1.00 88.75 84 LYS A C 1
ATOM 656 O O . LYS A 1 84 ? 19.667 -4.691 -41.677 1.00 88.75 84 LYS A O 1
ATOM 661 N N . GLU A 1 85 ? 17.985 -6.090 -42.248 1.00 88.06 85 GLU A N 1
ATOM 662 C CA . GLU A 1 85 ? 16.906 -5.176 -41.869 1.00 88.06 85 GLU A CA 1
ATOM 663 C C . GLU A 1 85 ? 17.017 -4.759 -40.398 1.00 88.06 85 GLU A C 1
ATOM 665 O O . GLU A 1 85 ? 17.350 -5.551 -39.513 1.00 88.06 85 GLU A O 1
ATOM 670 N N . GLY A 1 86 ? 16.751 -3.482 -40.147 1.00 88.31 86 GLY A N 1
ATOM 671 C CA . GLY A 1 86 ? 16.749 -2.887 -38.826 1.00 88.31 86 GLY A CA 1
ATOM 672 C C . GLY A 1 86 ? 15.327 -2.589 -38.371 1.00 88.31 86 GLY A C 1
ATOM 673 O O . GLY A 1 86 ? 14.599 -1.823 -38.998 1.00 88.31 86 GLY A O 1
ATOM 674 N N . TYR A 1 87 ? 14.964 -3.114 -37.212 1.00 89.06 87 TYR A N 1
ATOM 675 C CA . TYR A 1 87 ? 13.660 -2.915 -36.597 1.00 89.06 87 TYR A CA 1
ATOM 676 C C . TYR A 1 87 ? 13.651 -1.690 -35.677 1.00 89.06 87 TYR A C 1
ATOM 678 O O . TYR A 1 87 ? 14.683 -1.070 -35.386 1.00 89.06 87 TYR A O 1
ATOM 686 N N . SER A 1 88 ? 12.457 -1.307 -35.227 1.00 90.19 88 SER A N 1
ATOM 687 C CA . SER A 1 88 ? 12.272 -0.182 -34.313 1.00 90.19 88 SER A CA 1
ATOM 688 C C . SER A 1 88 ? 11.449 -0.579 -33.101 1.00 90.19 88 SER A C 1
ATOM 690 O O . SER A 1 88 ? 10.410 -1.217 -33.250 1.00 90.19 88 SER A O 1
ATOM 692 N N . ILE A 1 89 ? 11.878 -0.123 -31.928 1.00 92.12 89 ILE A N 1
ATOM 693 C CA . ILE A 1 89 ? 11.096 -0.174 -30.694 1.00 92.12 89 ILE A CA 1
ATOM 694 C C . ILE A 1 89 ? 10.597 1.241 -30.447 1.00 92.12 89 ILE A C 1
ATOM 696 O O . ILE A 1 89 ? 11.386 2.183 -30.419 1.00 92.12 89 ILE A O 1
ATOM 700 N N . SER A 1 90 ? 9.297 1.414 -30.260 1.00 93.31 90 SER A N 1
ATOM 701 C CA . SER A 1 90 ? 8.742 2.706 -29.855 1.00 93.31 90 SER A CA 1
ATOM 702 C C . SER A 1 90 ? 7.677 2.521 -28.796 1.00 93.31 90 SER A C 1
ATOM 704 O O . SER A 1 90 ? 7.144 1.428 -28.647 1.00 93.31 90 SER A O 1
ATOM 706 N N . GLY A 1 91 ? 7.351 3.579 -28.071 1.00 93.81 91 GLY A N 1
ATOM 707 C CA . GLY A 1 91 ? 6.261 3.516 -27.111 1.00 93.81 91 GLY A CA 1
ATOM 708 C C . GLY A 1 91 ? 6.131 4.771 -26.280 1.00 93.81 91 GLY A C 1
ATOM 709 O O . GLY A 1 91 ? 6.736 5.803 -26.588 1.00 93.81 91 GLY A O 1
ATOM 710 N N . GLN A 1 92 ? 5.309 4.681 -25.240 1.00 94.75 92 GLN A N 1
ATOM 711 C CA . GLN A 1 92 ? 5.060 5.763 -24.301 1.00 94.75 92 GLN A CA 1
ATOM 712 C C . GLN A 1 92 ? 5.366 5.330 -22.869 1.00 94.75 92 GLN A C 1
ATOM 714 O O . GLN A 1 92 ? 5.012 4.235 -22.439 1.00 94.75 92 GLN A O 1
ATOM 719 N N . VAL A 1 93 ? 5.994 6.223 -22.115 1.00 95.19 93 VAL A N 1
ATOM 720 C CA . VAL A 1 93 ? 6.234 6.068 -20.687 1.00 95.19 93 VAL A CA 1
ATOM 721 C C . VAL A 1 93 ? 5.213 6.891 -19.912 1.00 95.19 93 VAL A C 1
ATOM 723 O O . VAL A 1 93 ? 5.082 8.101 -20.122 1.00 95.19 93 VAL A O 1
ATOM 726 N N . ILE A 1 94 ? 4.509 6.243 -18.990 1.00 93.69 94 ILE A N 1
ATOM 727 C CA . ILE A 1 94 ? 3.567 6.881 -18.066 1.00 93.69 94 ILE A CA 1
ATOM 728 C C . ILE A 1 94 ? 4.023 6.700 -16.618 1.00 93.69 94 ILE A C 1
ATOM 730 O O . ILE A 1 94 ? 4.673 5.717 -16.269 1.00 93.69 94 ILE A O 1
ATOM 734 N N . SER A 1 95 ? 3.696 7.663 -15.763 1.00 88.12 95 SER A N 1
ATOM 735 C CA . SER A 1 95 ? 3.972 7.596 -14.326 1.00 88.12 95 SER A CA 1
ATOM 736 C C . SER A 1 95 ? 2.820 6.891 -13.604 1.00 88.12 95 SER A C 1
ATOM 738 O O . SER A 1 95 ? 1.686 7.357 -13.706 1.00 88.12 95 SER A O 1
ATOM 740 N N . GLU A 1 96 ? 3.087 5.829 -12.833 1.00 86.69 96 GLU A N 1
ATOM 741 C CA . GLU A 1 96 ? 2.051 5.102 -12.064 1.00 86.69 96 GLU A CA 1
ATOM 742 C C . GLU A 1 96 ? 1.326 6.043 -11.082 1.00 86.69 96 GLU A C 1
ATOM 744 O O . GLU A 1 96 ? 0.112 5.971 -10.928 1.00 86.69 96 GLU A O 1
ATOM 749 N N . GLU A 1 97 ? 2.058 6.990 -10.484 1.00 79.62 97 GLU A N 1
ATOM 750 C CA . GLU A 1 97 ? 1.550 7.920 -9.463 1.00 79.62 97 GLU A CA 1
ATOM 751 C C . GLU A 1 97 ? 0.378 8.799 -9.929 1.00 79.62 97 GLU A C 1
ATOM 753 O O . GLU A 1 97 ? -0.541 9.071 -9.161 1.00 79.62 97 GLU A O 1
ATOM 758 N N . ASN A 1 98 ? 0.407 9.276 -11.175 1.00 84.25 98 ASN A N 1
ATOM 759 C CA . ASN A 1 98 ? -0.562 10.259 -11.669 1.00 84.25 98 ASN A CA 1
ATOM 760 C C . ASN A 1 98 ? -1.160 9.902 -13.033 1.00 84.25 98 ASN A C 1
ATOM 762 O O . ASN A 1 98 ? -1.941 10.685 -13.572 1.00 84.25 98 ASN A O 1
ATOM 766 N N . SER A 1 99 ? -0.793 8.745 -13.595 1.00 87.75 99 SER A N 1
ATOM 767 C CA . SER A 1 99 ? -1.212 8.280 -14.922 1.00 87.75 99 SER A CA 1
ATOM 768 C C . SER A 1 99 ? -0.932 9.277 -16.059 1.00 87.75 99 SER A C 1
ATOM 770 O O . SER A 1 99 ? -1.572 9.221 -17.107 1.00 87.75 99 SER A O 1
ATOM 772 N N . LYS A 1 100 ? 0.015 10.212 -15.877 1.00 91.00 100 LYS A N 1
ATOM 773 C CA . LYS A 1 100 ? 0.414 11.190 -16.900 1.00 91.00 100 LYS A CA 1
ATOM 774 C C . LYS A 1 100 ? 1.660 10.723 -17.657 1.00 91.00 100 LYS A C 1
ATOM 776 O O . LYS A 1 100 ? 2.471 9.982 -17.091 1.00 91.00 100 LYS A O 1
ATOM 781 N N . PRO A 1 101 ? 1.861 11.197 -18.901 1.00 93.06 101 PRO A N 1
ATOM 782 C CA . PRO A 1 101 ? 3.093 10.946 -19.631 1.00 93.06 101 PRO A CA 1
ATOM 783 C C . PRO A 1 101 ? 4.317 11.471 -18.879 1.00 93.06 101 PRO A C 1
ATOM 785 O O . PRO A 1 101 ? 4.309 12.586 -18.349 1.00 93.06 101 PRO A O 1
ATOM 788 N N . ALA A 1 102 ? 5.370 10.663 -18.830 1.00 91.00 102 ALA A N 1
ATOM 789 C CA . ALA A 1 102 ? 6.598 10.989 -18.126 1.00 91.00 102 ALA A CA 1
ATOM 790 C C . ALA A 1 102 ? 7.654 11.489 -19.121 1.00 91.00 102 ALA A C 1
ATOM 792 O O . ALA A 1 102 ? 8.214 10.704 -19.873 1.00 91.00 102 ALA A O 1
ATOM 793 N N . MET A 1 103 ? 7.917 12.798 -19.111 1.00 92.56 103 MET A N 1
ATOM 794 C CA . MET A 1 103 ? 8.980 13.438 -19.896 1.00 92.56 103 MET A CA 1
ATOM 795 C C . MET A 1 103 ? 10.352 13.274 -19.228 1.00 92.56 103 MET A C 1
ATOM 797 O O . MET A 1 103 ? 10.444 13.293 -17.996 1.00 92.56 103 MET A O 1
ATOM 801 N N . GLY A 1 104 ? 11.420 13.195 -20.031 1.00 90.69 104 GLY A N 1
ATOM 802 C CA . GLY A 1 104 ? 12.808 13.205 -19.549 1.00 90.69 104 GLY A CA 1
ATOM 803 C C . GLY A 1 104 ? 13.234 11.923 -18.829 1.00 90.69 104 GLY A C 1
ATOM 804 O O . GLY A 1 104 ? 14.258 11.899 -18.155 1.00 90.69 104 GLY A O 1
ATOM 805 N N . VAL A 1 105 ? 12.443 10.860 -18.950 1.00 92.88 105 VAL A N 1
ATOM 806 C CA . VAL A 1 105 ? 12.810 9.500 -18.549 1.00 92.88 105 VAL A CA 1
ATOM 807 C C . VAL A 1 105 ? 13.915 9.004 -19.465 1.00 92.88 105 VAL A C 1
ATOM 809 O O . VAL A 1 105 ? 13.770 9.088 -20.687 1.00 92.88 105 VAL A O 1
ATOM 812 N N . ILE A 1 106 ? 14.968 8.457 -18.866 1.00 94.75 106 ILE A N 1
ATOM 813 C CA . ILE A 1 106 ? 16.009 7.717 -19.566 1.00 94.75 106 ILE A CA 1
ATOM 814 C C . ILE A 1 106 ? 15.437 6.346 -19.906 1.00 94.75 106 ILE A C 1
ATOM 816 O O . ILE A 1 106 ? 15.167 5.557 -19.004 1.00 94.75 106 ILE A O 1
ATOM 820 N N . VAL A 1 107 ? 15.216 6.077 -21.188 1.00 95.44 107 VAL A N 1
ATOM 821 C CA . VAL A 1 107 ? 14.868 4.744 -21.675 1.00 95.44 107 VAL A CA 1
ATOM 822 C C . VAL A 1 107 ? 16.136 4.111 -22.214 1.00 95.44 107 VAL A C 1
ATOM 824 O O . VAL A 1 107 ? 16.860 4.720 -22.996 1.00 95.44 107 VAL A O 1
ATOM 827 N N . GLU A 1 108 ? 16.407 2.897 -21.779 1.00 94.56 108 GLU A N 1
ATOM 828 C CA . GLU A 1 108 ? 17.549 2.095 -22.165 1.00 94.56 108 GLU A CA 1
ATOM 829 C C . GLU A 1 108 ? 17.043 0.799 -22.791 1.00 94.56 108 GLU A C 1
ATOM 831 O O . GLU A 1 108 ? 16.066 0.212 -22.325 1.00 94.56 108 GLU A O 1
ATOM 836 N N . THR A 1 109 ? 17.679 0.372 -23.873 1.00 92.75 109 THR A N 1
ATOM 837 C CA . THR A 1 109 ? 17.445 -0.935 -24.482 1.00 92.75 109 THR A CA 1
ATOM 838 C C . THR A 1 109 ? 18.733 -1.723 -24.457 1.00 92.75 109 THR A C 1
ATOM 840 O O . THR A 1 109 ? 19.779 -1.204 -24.852 1.00 92.75 109 THR A O 1
ATOM 843 N N . GLU A 1 110 ? 18.650 -2.966 -24.001 1.00 92.69 110 GLU A N 1
ATOM 844 C CA . GLU A 1 110 ? 19.792 -3.862 -23.902 1.00 92.69 110 GLU A CA 1
ATOM 845 C C . GLU A 1 110 ? 19.519 -5.201 -24.593 1.00 92.69 110 GLU A C 1
ATOM 847 O O . GLU A 1 110 ? 18.402 -5.730 -24.582 1.00 92.69 110 GLU A O 1
ATOM 852 N N . THR A 1 111 ? 20.564 -5.752 -25.205 1.00 90.69 111 THR A N 1
ATOM 853 C CA . THR A 1 111 ? 20.569 -7.096 -25.784 1.00 90.69 111 THR A CA 1
ATOM 854 C C . THR A 1 111 ? 21.984 -7.679 -25.770 1.00 90.69 111 THR A C 1
ATOM 856 O O . THR A 1 111 ? 22.970 -6.983 -25.504 1.00 90.69 111 THR A O 1
ATOM 859 N N . THR A 1 112 ? 22.103 -8.967 -26.077 1.00 86.31 112 THR A N 1
ATOM 860 C CA . THR A 1 112 ? 23.385 -9.646 -26.275 1.00 86.31 112 THR A CA 1
ATOM 861 C C . THR A 1 112 ? 23.399 -10.288 -27.654 1.00 86.31 112 THR A C 1
ATOM 863 O O . THR A 1 112 ? 22.594 -11.170 -27.939 1.00 86.31 112 THR A O 1
ATOM 866 N N . ILE A 1 113 ? 24.331 -9.852 -28.502 1.00 81.19 113 ILE A N 1
ATOM 867 C CA . ILE A 1 113 ? 24.499 -10.326 -29.882 1.00 81.19 113 ILE A CA 1
ATOM 868 C C . ILE A 1 113 ? 25.958 -10.724 -30.051 1.00 81.19 113 ILE A C 1
ATOM 870 O O . ILE A 1 113 ? 26.844 -9.935 -29.733 1.00 81.19 113 ILE A O 1
ATOM 874 N N . ASP A 1 114 ? 26.220 -11.949 -30.507 1.00 80.44 114 ASP A N 1
ATOM 875 C CA . ASP A 1 114 ? 27.579 -12.476 -30.712 1.00 80.44 114 ASP A CA 1
ATOM 876 C C . ASP A 1 114 ? 28.499 -12.290 -29.487 1.00 80.44 114 ASP A C 1
ATOM 878 O O . ASP A 1 114 ? 29.647 -11.857 -29.596 1.00 80.44 114 ASP A O 1
ATOM 882 N N . ASN A 1 115 ? 27.970 -12.572 -28.289 1.00 80.56 115 ASN A N 1
ATOM 883 C CA . ASN A 1 115 ? 28.621 -12.358 -26.985 1.00 80.56 115 ASN A CA 1
ATOM 884 C C . ASN A 1 115 ? 29.005 -10.898 -26.669 1.00 80.56 115 ASN A C 1
ATOM 886 O O . ASN A 1 115 ? 29.724 -10.644 -25.701 1.00 80.56 115 ASN A O 1
ATOM 890 N N . LYS A 1 116 ? 28.511 -9.924 -27.438 1.00 81.31 116 LYS A N 1
ATOM 891 C CA . LYS A 1 116 ? 28.658 -8.493 -27.162 1.00 81.31 116 LYS A CA 1
ATOM 892 C C . LYS A 1 116 ? 27.366 -7.949 -26.571 1.00 81.31 116 LYS A C 1
ATOM 894 O O . LYS A 1 116 ? 26.285 -8.134 -27.126 1.00 81.31 116 LYS A O 1
ATOM 899 N N . HIS A 1 117 ? 27.487 -7.266 -25.440 1.00 86.50 117 HIS A N 1
ATOM 900 C CA . HIS A 1 117 ? 26.375 -6.554 -24.828 1.00 86.50 117 HIS A CA 1
ATOM 901 C C . HIS A 1 117 ? 26.178 -5.214 -25.542 1.00 86.50 117 HIS A C 1
ATOM 903 O O . HIS A 1 117 ? 27.109 -4.412 -25.639 1.00 86.50 117 HIS A O 1
ATOM 909 N N . VAL A 1 118 ? 24.984 -5.001 -26.087 1.00 86.06 118 VAL A N 1
ATOM 910 C CA . VAL A 1 118 ? 24.626 -3.796 -26.835 1.00 86.06 118 VAL A CA 1
ATOM 911 C C . VAL A 1 118 ? 23.610 -3.022 -26.021 1.00 86.06 118 VAL A C 1
ATOM 913 O O . VAL A 1 118 ? 22.548 -3.551 -25.708 1.00 86.06 118 VAL A O 1
ATOM 916 N N . VAL A 1 119 ? 23.936 -1.763 -25.736 1.00 90.44 119 VAL A N 1
ATOM 917 C CA . VAL A 1 119 ? 23.075 -0.830 -25.009 1.00 90.44 119 VAL A CA 1
ATOM 918 C C . VAL A 1 119 ? 22.806 0.397 -25.879 1.00 90.44 119 VAL A C 1
ATOM 920 O O . VAL A 1 119 ? 23.706 0.919 -26.554 1.00 90.44 119 VAL A O 1
ATOM 923 N N . ARG A 1 120 ? 21.556 0.861 -25.891 1.00 91.06 120 ARG A N 1
ATOM 924 C CA . ARG A 1 120 ? 21.137 2.125 -26.512 1.00 91.06 120 ARG A CA 1
ATOM 925 C C . ARG A 1 120 ? 20.271 2.902 -25.535 1.00 91.06 120 ARG A C 1
ATOM 927 O O . ARG A 1 120 ? 19.424 2.318 -24.872 1.00 91.06 120 ARG A O 1
ATOM 934 N N . GLN A 1 121 ? 20.449 4.217 -25.501 1.00 94.12 121 GLN A N 1
ATOM 935 C CA . GLN A 1 121 ? 19.745 5.097 -24.577 1.00 94.12 121 GLN A CA 1
ATOM 936 C C . GLN A 1 121 ? 19.066 6.244 -25.325 1.00 94.12 121 GLN A C 1
ATOM 938 O O . GLN A 1 121 ? 19.645 6.818 -26.248 1.00 94.12 121 GLN A O 1
ATOM 943 N N . GLU A 1 122 ? 17.856 6.596 -24.904 1.00 94.69 122 GLU A N 1
ATOM 944 C CA . GLU A 1 122 ? 17.110 7.751 -25.398 1.00 94.69 122 GLU A CA 1
ATOM 945 C C . GLU A 1 122 ? 16.356 8.436 -24.249 1.00 94.69 122 GLU A C 1
ATOM 947 O O . GLU A 1 122 ? 16.091 7.836 -23.207 1.00 94.69 122 GLU A O 1
ATOM 952 N N . LEU A 1 123 ? 16.020 9.713 -24.424 1.00 95.31 123 LEU A N 1
ATOM 953 C CA . LEU A 1 123 ? 15.166 10.450 -23.499 1.00 95.31 123 LEU A CA 1
ATOM 954 C C . LEU A 1 123 ? 13.753 10.552 -24.060 1.00 95.31 123 LEU A C 1
ATOM 956 O O . LEU A 1 123 ? 13.554 10.884 -25.226 1.00 95.31 123 LEU A O 1
ATOM 960 N N . THR A 1 124 ? 12.769 10.332 -23.197 1.00 95.88 124 THR A N 1
ATOM 961 C CA . THR A 1 124 ? 11.362 10.559 -23.549 1.00 95.88 124 THR A CA 1
ATOM 962 C C . THR A 1 124 ? 11.056 12.032 -23.808 1.00 95.88 124 THR A C 1
ATOM 964 O O . THR A 1 124 ? 11.518 12.927 -23.089 1.00 95.88 124 THR A O 1
ATOM 967 N N . ASP A 1 125 ? 10.211 12.277 -24.809 1.00 94.62 125 ASP A N 1
ATOM 968 C CA . ASP A 1 125 ? 9.743 13.612 -25.176 1.00 94.62 125 ASP A CA 1
ATOM 969 C C . ASP A 1 125 ? 8.707 14.189 -24.183 1.00 94.62 125 ASP A C 1
ATOM 971 O O . ASP A 1 125 ? 8.355 13.587 -23.167 1.00 94.62 125 ASP A O 1
ATOM 975 N N . ARG A 1 126 ? 8.171 15.382 -24.485 1.00 93.81 126 ARG A N 1
ATOM 976 C CA . ARG A 1 126 ? 7.136 16.056 -23.667 1.00 93.81 126 ARG A CA 1
ATOM 977 C C . ARG A 1 126 ? 5.842 15.250 -23.514 1.00 93.81 126 ARG A C 1
ATOM 979 O O . ARG A 1 126 ? 5.090 15.481 -22.572 1.00 93.81 126 ARG A O 1
ATOM 986 N N . ASN A 1 127 ? 5.585 14.325 -24.432 1.00 94.44 127 ASN A N 1
ATOM 987 C CA . ASN A 1 127 ? 4.440 13.425 -24.431 1.00 94.44 127 ASN A CA 1
ATOM 988 C C . ASN A 1 127 ? 4.812 12.032 -23.893 1.00 94.44 127 ASN A C 1
ATOM 990 O O . ASN A 1 127 ? 4.027 11.097 -24.056 1.00 94.44 127 ASN A O 1
ATOM 994 N N . GLY A 1 128 ? 5.989 11.876 -23.278 1.00 93.12 128 GLY A N 1
ATOM 995 C CA . GLY A 1 128 ? 6.490 10.613 -22.746 1.00 93.12 128 GLY A CA 1
ATOM 996 C C . GLY A 1 128 ? 6.861 9.581 -23.811 1.00 93.12 128 GLY A C 1
ATOM 997 O O . GLY A 1 128 ? 6.998 8.409 -23.477 1.00 93.12 128 GLY A O 1
ATOM 998 N N . LYS A 1 129 ? 6.975 9.955 -25.088 1.00 96.12 129 LYS A N 1
ATOM 999 C CA . LYS A 1 129 ? 7.258 9.014 -26.181 1.00 96.12 129 LYS A CA 1
ATOM 1000 C C . LYS A 1 129 ? 8.756 8.811 -26.375 1.00 96.12 129 LYS A C 1
ATOM 1002 O O . LYS A 1 129 ? 9.532 9.741 -26.172 1.00 96.12 129 LYS A O 1
ATOM 1007 N N . TYR A 1 130 ? 9.136 7.614 -26.809 1.00 95.12 130 TYR A N 1
ATOM 1008 C CA . TYR A 1 130 ? 10.508 7.240 -27.168 1.00 95.12 130 TYR A CA 1
ATOM 1009 C C . TYR A 1 130 ? 10.524 6.367 -28.435 1.00 95.12 130 TYR A C 1
ATOM 1011 O O . TYR A 1 130 ? 9.497 5.768 -28.793 1.00 95.12 130 TYR A O 1
ATOM 1019 N N . ARG A 1 131 ? 11.663 6.308 -29.140 1.00 93.69 131 ARG A N 1
ATOM 1020 C CA . ARG A 1 131 ? 11.841 5.503 -30.354 1.00 93.69 131 ARG A CA 1
ATOM 1021 C C . ARG A 1 131 ? 13.310 5.134 -30.610 1.00 93.69 131 ARG A C 1
ATOM 1023 O O . ARG A 1 131 ? 14.080 5.895 -31.188 1.00 93.69 131 ARG A O 1
ATOM 1030 N N . PHE A 1 132 ? 13.611 3.855 -30.440 1.00 91.81 132 PHE A N 1
ATOM 1031 C CA . PHE A 1 132 ? 14.819 3.242 -30.979 1.00 91.81 132 PHE A CA 1
ATOM 1032 C C . PHE A 1 132 ? 14.588 2.768 -32.412 1.00 91.81 132 PHE A C 1
ATOM 1034 O O . PHE A 1 132 ? 13.523 2.253 -32.752 1.00 91.81 132 PHE A O 1
ATOM 1041 N N . SER A 1 133 ? 15.590 2.927 -33.270 1.00 89.31 133 SER A N 1
ATOM 1042 C CA . SER A 1 133 ? 15.541 2.501 -34.672 1.00 89.31 133 SER A CA 1
ATOM 1043 C C . SER A 1 133 ? 16.832 1.799 -35.070 1.00 89.31 133 SER A C 1
ATOM 1045 O O . SER A 1 133 ? 17.858 1.984 -34.413 1.00 89.31 133 SER A O 1
ATOM 1047 N N . ARG A 1 134 ? 16.776 1.033 -36.168 1.00 87.38 134 ARG A N 1
ATOM 1048 C CA . ARG A 1 134 ? 17.913 0.280 -36.725 1.00 87.38 134 ARG A CA 1
ATOM 1049 C C . ARG A 1 134 ? 18.459 -0.769 -35.754 1.00 87.38 134 ARG A C 1
ATOM 1051 O O . ARG A 1 134 ? 19.669 -0.934 -35.620 1.00 87.38 134 ARG A O 1
ATOM 1058 N N . LEU A 1 135 ? 17.554 -1.452 -35.058 1.00 89.00 135 LEU A N 1
ATOM 1059 C CA . LEU A 1 135 ? 17.895 -2.504 -34.114 1.00 89.00 135 LEU A CA 1
ATOM 1060 C C . LEU A 1 135 ? 17.843 -3.884 -34.790 1.00 89.00 135 LEU A C 1
ATOM 1062 O O . LEU A 1 135 ? 16.880 -4.165 -35.501 1.00 89.00 135 LEU A O 1
ATOM 1066 N N . PRO A 1 136 ? 18.824 -4.768 -34.560 1.00 87.75 136 PRO A N 1
ATOM 1067 C CA . PRO A 1 136 ? 18.735 -6.172 -34.963 1.00 87.75 136 PRO A CA 1
ATOM 1068 C C . PRO A 1 136 ? 17.535 -6.896 -34.342 1.00 87.75 136 PRO A C 1
ATOM 1070 O O . PRO A 1 136 ? 17.137 -6.607 -33.209 1.00 87.75 136 PRO A O 1
ATOM 1073 N N . SER A 1 137 ? 17.008 -7.896 -35.054 1.00 87.25 137 SER A N 1
ATOM 1074 C CA . SER A 1 137 ? 16.061 -8.864 -34.487 1.00 87.25 137 SER A CA 1
ATOM 1075 C C . SER A 1 137 ? 16.690 -9.619 -33.320 1.00 87.25 137 SER A C 1
ATOM 1077 O O . SER A 1 137 ? 17.878 -9.947 -33.359 1.00 87.25 137 SER A O 1
ATOM 1079 N N . GLY A 1 138 ? 15.891 -9.970 -32.320 1.00 87.69 138 GLY A N 1
ATOM 1080 C CA . GLY A 1 138 ? 16.363 -10.733 -31.167 1.00 87.69 138 GLY A CA 1
ATOM 1081 C C . GLY A 1 138 ? 15.604 -10.403 -29.892 1.00 87.69 138 GLY A C 1
ATOM 1082 O O . GLY A 1 138 ? 14.627 -9.659 -29.911 1.00 87.69 138 GLY A O 1
ATOM 1083 N N . GLN A 1 139 ? 16.060 -10.961 -28.771 1.00 90.81 139 GLN A N 1
ATOM 1084 C CA . GLN A 1 139 ? 15.502 -10.627 -27.462 1.00 90.81 139 GLN A CA 1
ATOM 1085 C C . GLN A 1 139 ? 16.081 -9.300 -26.976 1.00 90.81 139 GLN A C 1
ATOM 1087 O O . GLN A 1 139 ? 17.299 -9.137 -26.898 1.00 90.81 139 GLN A O 1
ATOM 1092 N N . TRP A 1 140 ? 15.199 -8.375 -26.632 1.00 91.62 140 TRP A N 1
ATOM 1093 C CA . TRP A 1 140 ? 15.532 -7.066 -26.096 1.00 91.62 140 TRP A CA 1
ATOM 1094 C C . TRP A 1 140 ? 14.859 -6.875 -24.744 1.00 91.62 140 TRP A C 1
ATOM 1096 O O . TRP A 1 140 ? 13.701 -7.255 -24.555 1.00 91.62 140 TRP A O 1
ATOM 1106 N N . GLN A 1 141 ? 15.567 -6.237 -23.819 1.00 93.12 141 GLN A N 1
ATOM 1107 C CA . GLN A 1 141 ? 14.967 -5.647 -22.629 1.00 93.12 141 GLN A CA 1
ATOM 1108 C C . GLN A 1 141 ? 14.911 -4.134 -22.815 1.00 93.12 141 GLN A C 1
ATOM 1110 O O . GLN A 1 141 ? 15.887 -3.519 -23.239 1.00 93.12 141 GLN A O 1
ATOM 1115 N N . VAL A 1 142 ? 13.765 -3.539 -22.495 1.00 93.88 142 VAL A N 1
ATOM 1116 C CA . VAL A 1 142 ? 13.555 -2.092 -22.459 1.00 93.88 142 VAL A CA 1
ATOM 1117 C C . VAL A 1 142 ? 13.363 -1.687 -21.004 1.00 93.88 142 VAL A C 1
ATOM 1119 O O . VAL A 1 142 ? 12.475 -2.203 -20.326 1.00 93.88 142 VAL A O 1
ATOM 1122 N N . GLN A 1 143 ? 14.169 -0.750 -20.521 1.00 93.81 143 GLN A N 1
ATOM 1123 C CA . GLN A 1 143 ? 14.090 -0.216 -19.170 1.00 93.81 143 GLN A CA 1
ATOM 1124 C C . GLN A 1 143 ? 13.928 1.302 -19.200 1.00 93.81 143 GLN A C 1
ATOM 1126 O O . GLN A 1 143 ? 14.753 2.013 -19.752 1.00 93.81 143 GLN A O 1
ATOM 1131 N N . GLY A 1 144 ? 12.896 1.816 -18.539 1.00 93.62 144 GLY A N 1
ATOM 1132 C CA . GLY A 1 144 ? 12.767 3.235 -18.226 1.00 93.62 144 GLY A CA 1
ATOM 1133 C C . GLY A 1 144 ? 13.273 3.511 -16.815 1.00 93.62 144 GLY A C 1
ATOM 1134 O O . GLY A 1 144 ? 12.873 2.813 -15.884 1.00 93.62 144 GLY A O 1
ATOM 1135 N N . THR A 1 145 ? 14.095 4.543 -16.646 1.00 91.25 145 THR A N 1
ATOM 1136 C CA . THR A 1 145 ? 14.599 5.002 -15.348 1.00 91.25 145 THR A CA 1
ATOM 1137 C C . THR A 1 145 ? 14.453 6.520 -15.230 1.00 91.25 145 THR A C 1
ATOM 1139 O O . THR A 1 145 ? 14.832 7.278 -16.127 1.00 91.25 145 THR A O 1
ATOM 1142 N N . ARG A 1 146 ? 13.896 6.988 -14.108 1.00 86.94 146 ARG A N 1
ATOM 1143 C CA . ARG A 1 146 ? 13.816 8.416 -13.765 1.00 86.94 146 ARG A CA 1
ATOM 1144 C C . ARG A 1 146 ? 14.332 8.638 -12.345 1.00 86.94 146 ARG A C 1
ATOM 1146 O O . ARG A 1 146 ? 13.657 8.303 -11.373 1.00 86.94 146 ARG A O 1
ATOM 1153 N N . GLY A 1 147 ? 15.524 9.227 -12.241 1.00 80.38 147 GLY A N 1
ATOM 1154 C CA . GLY A 1 147 ? 16.255 9.320 -10.973 1.00 80.38 147 GLY A CA 1
ATOM 1155 C C . GLY A 1 147 ? 16.602 7.938 -10.406 1.00 80.38 147 GLY A C 1
ATOM 1156 O O . GLY A 1 147 ? 16.569 6.944 -11.124 1.00 80.38 147 GLY A O 1
ATOM 1157 N N . GLU A 1 148 ? 16.903 7.864 -9.110 1.00 69.25 148 GLU A N 1
ATOM 1158 C CA . GLU A 1 148 ? 17.299 6.605 -8.450 1.00 69.25 148 GLU A CA 1
ATOM 1159 C C . GLU A 1 148 ? 16.116 5.690 -8.084 1.00 69.25 148 GLU A C 1
ATOM 1161 O O . GLU A 1 148 ? 16.312 4.532 -7.722 1.00 69.25 148 GLU A O 1
ATOM 1166 N N . SER A 1 149 ? 14.881 6.194 -8.176 1.00 71.06 149 SER A N 1
ATOM 1167 C CA . SER A 1 149 ? 13.741 5.579 -7.482 1.00 71.06 149 SER A CA 1
ATOM 1168 C C . SER A 1 149 ? 12.557 5.232 -8.371 1.00 71.06 149 SER A C 1
ATOM 1170 O O . SER A 1 149 ? 11.570 4.733 -7.846 1.00 71.06 149 SER A O 1
ATOM 1172 N N . GLN A 1 150 ? 12.579 5.498 -9.679 1.00 80.31 150 GLN A N 1
ATOM 1173 C CA . GLN A 1 150 ? 11.458 5.149 -10.558 1.00 80.31 150 GLN A CA 1
ATOM 1174 C C . GLN A 1 150 ? 11.932 4.319 -11.735 1.00 80.31 150 GLN A C 1
ATOM 1176 O O . GLN A 1 150 ? 12.763 4.780 -12.518 1.00 80.31 150 GLN A O 1
ATOM 1181 N N . THR A 1 151 ? 11.380 3.114 -11.859 1.00 86.69 151 THR A N 1
ATOM 1182 C CA . THR A 1 151 ? 11.762 2.169 -12.906 1.00 86.69 151 THR A CA 1
ATOM 1183 C C . THR A 1 151 ? 10.549 1.478 -13.518 1.00 86.69 151 THR A C 1
ATOM 1185 O O . THR A 1 151 ? 9.522 1.286 -12.865 1.00 86.69 151 THR A O 1
ATOM 1188 N N . GLY A 1 152 ? 10.684 1.104 -14.786 1.00 85.19 152 GLY A N 1
ATOM 1189 C CA . GLY A 1 152 ? 9.774 0.227 -15.519 1.00 85.19 152 GLY A CA 1
ATOM 1190 C C . GLY A 1 152 ? 10.604 -0.639 -16.459 1.00 85.19 152 GLY A C 1
ATOM 1191 O O . GLY A 1 152 ? 11.594 -0.151 -17.002 1.00 85.19 152 GLY A O 1
ATOM 1192 N N . LYS A 1 153 ? 10.260 -1.918 -16.610 1.00 89.12 153 LYS A N 1
ATOM 1193 C CA . LYS A 1 153 ? 11.014 -2.870 -17.435 1.00 89.12 153 LYS A CA 1
ATOM 1194 C C . LYS A 1 153 ? 10.060 -3.761 -18.211 1.00 89.12 153 LYS A C 1
ATOM 1196 O O . LYS A 1 153 ? 9.104 -4.250 -17.624 1.00 89.12 153 LYS A O 1
ATOM 1201 N N . GLU A 1 154 ? 10.376 -4.010 -19.473 1.00 90.00 154 GLU A N 1
ATOM 1202 C CA . GLU A 1 154 ? 9.659 -4.944 -20.339 1.00 90.00 154 GLU A CA 1
ATOM 1203 C C . GLU A 1 154 ? 10.653 -5.731 -21.195 1.00 90.00 154 GLU A C 1
ATOM 1205 O O . GLU A 1 154 ? 11.671 -5.193 -21.629 1.00 90.00 154 GLU A O 1
ATOM 1210 N N . ASN A 1 155 ? 10.355 -7.003 -21.448 1.00 89.44 155 ASN A N 1
ATOM 1211 C CA . ASN A 1 155 ? 11.135 -7.846 -22.354 1.00 89.44 155 ASN A CA 1
ATOM 1212 C C . ASN A 1 155 ? 10.326 -8.089 -23.630 1.00 89.44 155 ASN A C 1
ATOM 1214 O O . ASN A 1 155 ? 9.115 -8.296 -23.564 1.00 89.44 155 ASN A O 1
ATOM 1218 N N . LEU A 1 156 ? 10.988 -8.107 -24.783 1.00 88.31 156 LEU A N 1
ATOM 1219 C CA . LEU A 1 156 ? 10.344 -8.331 -26.075 1.00 88.31 156 LEU A CA 1
ATOM 1220 C C . LEU A 1 156 ? 11.247 -9.105 -27.035 1.00 88.31 156 LEU A C 1
ATOM 1222 O O . LEU A 1 156 ? 12.471 -9.018 -26.974 1.00 88.31 156 LEU A O 1
ATOM 1226 N N . SER A 1 157 ? 10.617 -9.802 -27.976 1.00 87.56 157 SER A N 1
ATOM 1227 C CA . SER A 1 157 ? 11.285 -10.445 -29.105 1.00 87.56 157 SER A CA 1
ATOM 1228 C C . SER A 1 157 ? 11.083 -9.594 -30.352 1.00 87.56 157 SER A C 1
ATOM 1230 O O . SER A 1 157 ? 9.992 -9.586 -30.914 1.00 87.56 157 SER A O 1
ATOM 1232 N N . LEU A 1 158 ? 12.114 -8.868 -30.774 1.00 84.94 158 LEU A N 1
ATOM 1233 C CA . LEU A 1 158 ? 12.052 -7.946 -31.901 1.00 84.94 158 LEU A CA 1
ATOM 1234 C C . LEU A 1 158 ? 12.153 -8.715 -33.223 1.00 84.94 158 LEU A C 1
ATOM 1236 O O . LEU A 1 158 ? 13.058 -9.534 -33.397 1.00 84.94 158 LEU A O 1
ATOM 1240 N N . GLY A 1 159 ? 11.236 -8.429 -34.142 1.00 80.69 159 GLY A N 1
ATOM 1241 C CA . GLY A 1 159 ? 11.113 -9.060 -35.458 1.00 80.69 159 GLY A CA 1
ATOM 1242 C C . GLY A 1 159 ? 10.348 -8.163 -36.447 1.00 80.69 159 GLY A C 1
ATOM 1243 O O . GLY A 1 159 ? 10.237 -6.966 -36.188 1.00 80.69 159 GLY A O 1
ATOM 1244 N N . PRO A 1 160 ? 9.810 -8.714 -37.551 1.00 71.50 160 PRO A N 1
ATOM 1245 C CA . PRO A 1 160 ? 9.213 -7.939 -38.649 1.00 71.50 160 PRO A CA 1
ATOM 1246 C C . PRO A 1 160 ? 7.929 -7.175 -38.303 1.00 71.50 160 PRO A C 1
ATOM 1248 O O . PRO A 1 160 ? 7.555 -6.250 -39.023 1.00 71.50 160 PRO A O 1
ATOM 1251 N N . ASP A 1 161 ? 7.267 -7.510 -37.198 1.00 74.75 161 ASP A N 1
ATOM 1252 C CA . ASP A 1 161 ? 6.074 -6.796 -36.750 1.00 74.75 161 ASP A CA 1
ATOM 1253 C C . ASP A 1 161 ? 6.410 -5.436 -36.110 1.00 74.75 161 ASP A C 1
ATOM 1255 O O . ASP A 1 161 ? 7.496 -5.204 -35.582 1.00 74.75 161 ASP A O 1
ATOM 1259 N N . ALA A 1 162 ? 5.463 -4.494 -36.132 1.00 61.44 162 ALA A N 1
ATOM 1260 C CA . ALA A 1 162 ? 5.639 -3.204 -35.467 1.00 61.44 162 ALA A CA 1
ATOM 1261 C C . ALA A 1 162 ? 5.490 -3.351 -33.941 1.00 61.44 162 ALA A C 1
ATOM 1263 O O . ALA A 1 162 ? 4.394 -3.610 -33.442 1.00 61.44 162 ALA A O 1
ATOM 1264 N N . PHE A 1 163 ? 6.569 -3.114 -33.187 1.00 78.06 163 PHE A N 1
ATOM 1265 C CA . PHE A 1 163 ? 6.557 -3.220 -31.724 1.00 78.06 163 PHE A CA 1
ATOM 1266 C C . PHE A 1 163 ? 6.308 -1.867 -31.050 1.00 78.06 163 PHE A C 1
ATOM 1268 O O . PHE A 1 163 ? 7.116 -0.933 -31.132 1.00 78.06 163 PHE A O 1
ATOM 1275 N N . ASN A 1 164 ? 5.172 -1.781 -30.354 1.00 84.69 164 ASN A N 1
ATOM 1276 C CA . ASN A 1 164 ? 4.834 -0.683 -29.457 1.00 84.69 164 ASN A CA 1
ATOM 1277 C C . ASN A 1 164 ? 4.884 -1.171 -28.004 1.00 84.69 164 ASN A C 1
ATOM 1279 O O . ASN A 1 164 ? 4.079 -2.016 -27.616 1.00 84.69 164 ASN A O 1
ATOM 1283 N N . ILE A 1 165 ? 5.822 -0.643 -27.216 1.00 87.62 165 ILE A N 1
ATOM 1284 C CA . ILE A 1 165 ? 6.037 -1.028 -25.820 1.00 87.62 165 ILE A CA 1
ATOM 1285 C C . ILE A 1 165 ? 5.794 0.167 -24.914 1.00 87.62 165 ILE A C 1
ATOM 1287 O O . ILE A 1 165 ? 6.616 1.078 -24.800 1.00 87.62 165 ILE A O 1
ATOM 1291 N N . ASN A 1 166 ? 4.670 0.150 -24.215 1.00 90.94 166 ASN A N 1
ATOM 1292 C CA . ASN A 1 166 ? 4.412 1.150 -23.194 1.00 90.94 166 ASN A CA 1
ATOM 1293 C C . ASN A 1 166 ? 5.067 0.733 -21.880 1.00 90.94 166 ASN A C 1
ATOM 1295 O O . ASN A 1 166 ? 4.964 -0.417 -21.467 1.00 90.94 166 ASN A O 1
ATOM 1299 N N . LEU A 1 167 ? 5.715 1.685 -21.214 1.00 90.56 167 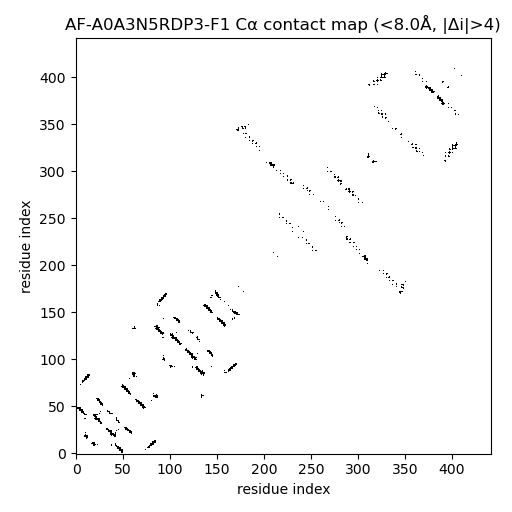LEU A N 1
ATOM 1300 C CA . LEU A 1 167 ? 6.319 1.474 -19.905 1.00 90.56 167 LEU A CA 1
ATOM 1301 C C . LEU A 1 167 ? 5.515 2.224 -18.852 1.00 90.56 167 LEU A C 1
ATOM 1303 O O . LEU A 1 167 ? 5.148 3.386 -19.034 1.00 90.56 167 LEU A O 1
ATOM 1307 N N . THR A 1 168 ? 5.304 1.578 -17.712 1.00 91.00 168 THR A N 1
ATOM 1308 C CA . THR A 1 168 ? 4.768 2.242 -16.524 1.00 91.00 168 THR A CA 1
ATOM 1309 C C . THR A 1 168 ? 5.889 2.391 -15.506 1.00 91.00 168 THR A C 1
ATOM 1311 O O . THR A 1 168 ? 6.452 1.399 -15.047 1.00 91.00 168 THR A O 1
ATOM 1314 N N . LEU A 1 169 ? 6.238 3.633 -15.168 1.00 88.69 169 LEU A N 1
ATOM 1315 C CA . LEU A 1 169 ? 7.211 3.924 -14.122 1.00 88.69 169 LEU A CA 1
ATOM 1316 C C . LEU A 1 169 ? 6.549 3.821 -12.756 1.00 88.69 169 LEU A C 1
ATOM 1318 O O . LEU A 1 169 ? 5.712 4.654 -12.399 1.00 88.69 169 LEU A O 1
ATOM 1322 N N . ALA A 1 170 ? 6.987 2.832 -11.987 1.00 84.75 170 ALA A N 1
ATOM 1323 C CA . ALA A 1 170 ? 6.614 2.665 -10.594 1.00 84.75 170 ALA A CA 1
ATOM 1324 C C . ALA A 1 170 ? 7.716 3.227 -9.692 1.00 84.75 170 ALA A C 1
ATOM 1326 O O . ALA A 1 170 ? 8.910 3.014 -9.940 1.00 84.75 170 ALA A O 1
ATOM 1327 N N . ARG A 1 171 ? 7.328 3.918 -8.613 1.00 82.69 171 ARG A N 1
ATOM 1328 C CA . ARG A 1 171 ? 8.280 4.308 -7.568 1.00 82.69 171 ARG A CA 1
ATOM 1329 C C . ARG A 1 171 ? 8.700 3.059 -6.796 1.00 82.69 171 ARG A C 1
ATOM 1331 O O . ARG A 1 171 ? 7.873 2.394 -6.176 1.00 82.69 171 ARG A O 1
ATOM 1338 N N . GLN A 1 172 ? 9.988 2.765 -6.809 1.00 82.38 172 GLN A N 1
ATOM 1339 C CA . GLN A 1 172 ? 10.602 1.700 -6.037 1.00 82.38 172 GLN A CA 1
ATOM 1340 C C . GLN A 1 172 ? 10.835 2.165 -4.600 1.00 82.38 172 GLN A C 1
ATOM 1342 O O . GLN A 1 172 ? 11.192 3.316 -4.342 1.00 82.38 172 GLN A O 1
ATOM 1347 N N . MET A 1 173 ? 10.628 1.248 -3.661 1.00 84.50 173 MET A N 1
ATOM 1348 C CA . MET A 1 173 ? 10.946 1.459 -2.255 1.00 84.50 173 MET A CA 1
ATOM 1349 C C . MET A 1 173 ? 12.459 1.554 -2.072 1.00 84.50 173 MET A C 1
ATOM 1351 O O . MET A 1 173 ? 13.195 0.625 -2.413 1.00 84.50 173 MET A O 1
ATOM 1355 N N . THR A 1 174 ? 12.923 2.663 -1.506 1.00 86.94 174 THR A N 1
ATOM 1356 C CA . THR A 1 174 ? 14.344 2.854 -1.206 1.00 86.94 174 THR A CA 1
ATOM 1357 C C . THR A 1 174 ? 14.745 2.117 0.083 1.00 86.94 174 THR A C 1
ATOM 1359 O O . THR A 1 174 ? 13.891 1.794 0.917 1.00 86.94 174 THR A O 1
ATOM 1362 N N . PRO A 1 175 ? 16.049 1.883 0.330 1.00 89.56 175 PRO A N 1
ATOM 1363 C CA . PRO A 1 175 ? 16.515 1.362 1.619 1.00 89.56 175 PRO A CA 1
ATOM 1364 C C . PRO A 1 175 ? 16.112 2.244 2.813 1.00 89.56 175 PRO A C 1
ATOM 1366 O O . PRO A 1 175 ? 15.884 1.745 3.919 1.00 89.56 175 PRO A O 1
ATOM 1369 N N . VAL A 1 176 ? 16.001 3.557 2.587 1.00 89.44 176 VAL A N 1
ATOM 1370 C CA . VAL A 1 176 ? 15.542 4.529 3.586 1.00 89.44 176 VAL A CA 1
ATOM 1371 C C . VAL A 1 176 ? 14.063 4.307 3.896 1.00 89.44 176 VAL A C 1
ATOM 1373 O O . VAL A 1 176 ? 13.721 4.160 5.070 1.00 89.44 176 VAL A O 1
ATOM 1376 N N . ASP A 1 177 ? 13.213 4.182 2.871 1.00 91.12 177 ASP A N 1
ATOM 1377 C CA . ASP A 1 177 ? 11.783 3.875 3.030 1.00 91.12 177 ASP A CA 1
ATOM 1378 C C . ASP A 1 177 ? 11.566 2.577 3.812 1.00 91.12 177 ASP A C 1
ATOM 1380 O O . ASP A 1 177 ? 10.701 2.505 4.684 1.00 91.12 177 ASP A O 1
ATOM 1384 N N . TRP A 1 178 ? 12.387 1.557 3.549 1.00 91.25 178 TRP A N 1
ATOM 1385 C CA . TRP A 1 178 ? 12.319 0.286 4.264 1.00 91.25 178 TRP A CA 1
ATOM 1386 C C . TRP A 1 178 ? 12.624 0.406 5.749 1.00 91.25 178 TRP A C 1
ATOM 1388 O O . TRP A 1 178 ? 11.856 -0.087 6.581 1.00 91.25 178 TRP A O 1
ATOM 1398 N N . ARG A 1 179 ? 13.705 1.101 6.101 1.00 93.81 179 ARG A N 1
ATOM 1399 C CA . ARG A 1 179 ? 14.065 1.298 7.507 1.00 93.81 179 ARG A CA 1
ATOM 1400 C C . ARG A 1 179 ? 13.017 2.129 8.248 1.00 93.81 179 ARG A C 1
ATOM 1402 O O . ARG A 1 179 ? 12.666 1.784 9.375 1.00 93.81 179 ARG A O 1
ATOM 1409 N N . TRP A 1 180 ? 12.479 3.164 7.604 1.00 93.31 180 TRP A N 1
ATOM 1410 C CA . TRP A 1 180 ? 11.382 3.959 8.157 1.00 93.31 180 TRP A CA 1
ATOM 1411 C C . TRP A 1 180 ? 10.101 3.149 8.337 1.00 93.31 180 TRP A C 1
ATOM 1413 O O . TRP A 1 180 ? 9.480 3.229 9.394 1.00 93.31 180 TRP A O 1
ATOM 1423 N N . GLY A 1 181 ? 9.723 2.334 7.351 1.00 93.88 181 GLY A N 1
ATOM 1424 C CA . GLY A 1 181 ? 8.524 1.507 7.434 1.00 93.88 181 GLY A CA 1
ATOM 1425 C C . GLY A 1 181 ? 8.598 0.464 8.545 1.00 93.88 181 GLY A C 1
ATOM 1426 O O . GLY A 1 181 ? 7.625 0.294 9.277 1.00 93.88 181 GLY A O 1
ATOM 1427 N N . LEU A 1 182 ? 9.757 -0.175 8.742 1.00 95.75 182 LEU A N 1
ATOM 1428 C CA . LEU A 1 182 ? 9.972 -1.084 9.873 1.00 95.75 182 LEU A CA 1
ATOM 1429 C C . LEU A 1 182 ? 9.871 -0.367 11.224 1.00 95.75 182 LEU A C 1
ATOM 1431 O O . LEU A 1 182 ? 9.214 -0.876 12.131 1.00 95.75 182 LEU A O 1
ATOM 1435 N N . ALA A 1 183 ? 10.491 0.810 11.359 1.00 95.88 183 ALA A N 1
ATOM 1436 C CA . ALA A 1 183 ? 10.420 1.597 12.589 1.00 95.88 183 ALA A CA 1
ATOM 1437 C C . ALA A 1 183 ? 8.979 2.030 12.900 1.00 95.88 183 ALA A C 1
ATOM 1439 O O . ALA A 1 183 ? 8.518 1.877 14.030 1.00 95.88 183 ALA A O 1
ATOM 1440 N N . PHE A 1 184 ? 8.246 2.502 11.888 1.00 96.12 184 PHE A N 1
ATOM 1441 C CA . PHE A 1 184 ? 6.842 2.883 12.016 1.00 96.12 184 PHE A CA 1
ATOM 1442 C C . PHE A 1 184 ? 5.956 1.689 12.399 1.00 96.12 184 PHE A C 1
ATOM 1444 O O . PHE A 1 184 ? 5.174 1.780 13.342 1.00 96.12 184 PHE A O 1
ATOM 1451 N N . PHE A 1 185 ? 6.125 0.541 11.735 1.00 96.62 185 PHE A N 1
ATOM 1452 C CA . PHE A 1 185 ? 5.412 -0.693 12.075 1.00 96.62 185 PHE A CA 1
ATOM 1453 C C . PHE A 1 185 ? 5.696 -1.136 13.519 1.00 96.62 185 PHE A C 1
ATOM 1455 O O . PHE A 1 185 ? 4.770 -1.445 14.267 1.00 96.62 185 PHE A O 1
ATOM 1462 N N . GLY A 1 186 ? 6.965 -1.105 13.939 1.00 97.12 186 GLY A N 1
ATOM 1463 C CA . GLY A 1 186 ? 7.362 -1.409 15.313 1.00 97.12 186 GLY A CA 1
ATOM 1464 C C . GLY A 1 186 ? 6.732 -0.460 16.336 1.00 97.12 186 GLY A C 1
ATOM 1465 O O . GLY A 1 186 ? 6.212 -0.918 17.353 1.00 97.12 186 GLY A O 1
ATOM 1466 N N . ALA A 1 187 ? 6.703 0.844 16.048 1.00 96.69 187 ALA A N 1
ATOM 1467 C CA . ALA A 1 187 ? 6.063 1.839 16.907 1.00 96.69 187 ALA A CA 1
ATOM 1468 C C . ALA A 1 187 ? 4.556 1.581 17.073 1.00 96.69 187 ALA A C 1
ATOM 1470 O O . ALA A 1 187 ? 4.042 1.682 18.185 1.00 96.69 187 ALA A O 1
ATOM 1471 N N . LEU A 1 188 ? 3.856 1.182 16.004 1.00 97.31 188 LEU A N 1
ATOM 1472 C CA . LEU A 1 188 ? 2.440 0.808 16.074 1.00 97.31 188 LEU A CA 1
ATOM 1473 C C . LEU A 1 188 ? 2.206 -0.456 16.920 1.00 97.31 188 LEU A C 1
ATOM 1475 O O . LEU A 1 188 ? 1.240 -0.506 17.678 1.00 97.31 188 LEU A O 1
ATOM 1479 N N . CYS A 1 189 ? 3.090 -1.460 16.842 1.00 98.06 189 CYS A N 1
ATOM 1480 C CA . CYS A 1 189 ? 3.016 -2.645 17.705 1.00 98.06 189 CYS A CA 1
ATOM 1481 C C . CYS A 1 189 ? 3.166 -2.268 19.184 1.00 98.06 189 CYS A C 1
ATOM 1483 O O . CYS A 1 189 ? 2.379 -2.714 20.018 1.00 98.06 189 CYS A O 1
ATOM 1485 N N . VAL A 1 190 ? 4.154 -1.426 19.504 1.00 98.25 190 VAL A N 1
ATOM 1486 C CA . VAL A 1 190 ? 4.371 -0.933 20.871 1.00 98.25 190 VAL A CA 1
ATOM 1487 C C . VAL A 1 190 ? 3.163 -0.133 21.351 1.00 98.25 190 VAL A C 1
ATOM 1489 O O . VAL A 1 190 ? 2.677 -0.385 22.450 1.00 98.25 190 VAL A O 1
ATOM 1492 N N . LEU A 1 191 ? 2.632 0.770 20.521 1.00 97.38 191 LEU A N 1
ATOM 1493 C CA . LEU A 1 191 ? 1.426 1.536 20.835 1.00 97.38 191 LEU A CA 1
ATOM 1494 C C . LEU A 1 191 ? 0.244 0.612 21.155 1.00 97.38 191 LEU A C 1
ATOM 1496 O O . LEU A 1 191 ? -0.419 0.811 22.167 1.00 97.38 191 LEU A O 1
ATOM 1500 N N . LEU A 1 192 ? 0.006 -0.424 20.345 1.00 97.69 192 LEU A N 1
ATOM 1501 C CA . LEU A 1 192 ? -1.093 -1.363 20.572 1.00 97.69 192 LEU A CA 1
ATOM 1502 C C . LEU A 1 192 ? -0.937 -2.129 21.896 1.00 97.69 192 LEU A C 1
ATOM 1504 O O . LEU A 1 192 ? -1.901 -2.255 22.648 1.00 97.69 192 LEU A O 1
ATOM 1508 N N . VAL A 1 193 ? 0.272 -2.604 22.210 1.00 98.12 193 VAL A N 1
ATOM 1509 C CA . VAL A 1 193 ? 0.557 -3.287 23.485 1.00 98.12 193 VAL A CA 1
ATOM 1510 C C . VAL A 1 193 ? 0.366 -2.341 24.671 1.00 98.12 193 VAL A C 1
ATOM 1512 O O . VAL A 1 193 ? -0.234 -2.733 25.673 1.00 98.12 193 VAL A O 1
ATOM 1515 N N . LEU A 1 194 ? 0.824 -1.090 24.556 1.00 98.06 194 LEU A N 1
ATOM 1516 C CA . LEU A 1 194 ? 0.616 -0.069 25.582 1.00 98.06 194 LEU A CA 1
ATOM 1517 C C . LEU A 1 194 ? -0.871 0.213 25.797 1.00 98.06 194 LEU A C 1
ATOM 1519 O O . LEU A 1 194 ? -1.304 0.275 26.944 1.00 98.06 194 LEU A O 1
ATOM 1523 N N . LEU A 1 195 ? -1.663 0.320 24.726 1.00 96.19 195 LEU A N 1
ATOM 1524 C CA . LEU A 1 195 ? -3.111 0.494 24.837 1.00 96.19 195 LEU A CA 1
ATOM 1525 C C . LEU A 1 195 ? -3.752 -0.691 25.578 1.00 96.19 195 LEU A C 1
ATOM 1527 O O . LEU A 1 195 ? -4.483 -0.496 26.545 1.00 96.19 195 LEU A O 1
ATOM 1531 N N . ILE A 1 196 ? -3.425 -1.930 25.211 1.00 94.50 196 ILE A N 1
ATOM 1532 C CA . ILE A 1 196 ? -3.953 -3.112 25.913 1.00 94.50 196 ILE A CA 1
ATOM 1533 C C . ILE A 1 196 ? -3.572 -3.079 27.403 1.00 94.50 196 ILE A C 1
ATOM 1535 O O . ILE A 1 196 ? -4.425 -3.287 28.265 1.00 94.50 196 ILE A O 1
ATOM 1539 N N . GLY A 1 197 ? -2.313 -2.768 27.722 1.00 94.31 197 GLY A N 1
ATOM 1540 C CA . GLY A 1 197 ? -1.839 -2.672 29.103 1.00 94.31 197 GLY A CA 1
ATOM 1541 C C . GLY A 1 197 ? -2.561 -1.593 29.915 1.00 94.31 197 GLY A C 1
ATOM 1542 O O . GLY A 1 197 ? -3.028 -1.868 31.020 1.00 94.31 197 GLY A O 1
ATOM 1543 N N . ILE A 1 198 ? -2.705 -0.386 29.357 1.00 93.12 198 ILE A N 1
ATOM 1544 C CA . ILE A 1 198 ? -3.419 0.735 29.989 1.00 93.12 198 ILE A CA 1
ATOM 1545 C C . ILE A 1 198 ? -4.883 0.365 30.235 1.00 93.12 198 ILE A C 1
ATOM 1547 O O . ILE A 1 198 ? -5.398 0.606 31.325 1.00 93.12 198 ILE A O 1
ATOM 1551 N N . TYR A 1 199 ? -5.541 -0.261 29.259 1.00 90.12 199 TYR A N 1
ATOM 1552 C CA . TYR A 1 199 ? -6.937 -0.678 29.372 1.00 90.12 199 TYR A CA 1
ATOM 1553 C C . TYR A 1 199 ? -7.149 -1.711 30.480 1.00 90.12 199 TYR A C 1
ATOM 1555 O O . TYR A 1 199 ? -8.050 -1.554 31.305 1.00 90.12 199 TYR A O 1
ATOM 1563 N N . LEU A 1 200 ? -6.290 -2.736 30.542 1.00 89.00 200 LEU A N 1
ATOM 1564 C CA . LEU A 1 200 ? -6.330 -3.754 31.594 1.00 89.00 200 LEU A CA 1
ATOM 1565 C C . LEU A 1 200 ? -6.040 -3.156 32.974 1.00 89.00 200 LEU A C 1
ATOM 1567 O O . LEU A 1 200 ? -6.662 -3.549 33.960 1.00 89.00 200 LEU A O 1
ATOM 1571 N N . GLN A 1 201 ? -5.122 -2.193 33.061 1.00 87.62 201 GLN A N 1
ATOM 1572 C CA . GLN A 1 201 ? -4.828 -1.518 34.320 1.00 87.62 201 GLN A CA 1
ATOM 1573 C C . GLN A 1 201 ? -5.989 -0.620 34.766 1.00 87.62 201 GLN A C 1
ATOM 1575 O O . GLN A 1 201 ? -6.340 -0.638 35.942 1.00 87.62 201 GLN A O 1
ATOM 1580 N N . ALA A 1 202 ? -6.628 0.105 33.844 1.00 83.81 202 ALA A N 1
ATOM 1581 C CA . ALA A 1 202 ? -7.832 0.882 34.129 1.00 83.81 202 ALA A CA 1
ATOM 1582 C C . ALA A 1 202 ? -8.979 -0.026 34.600 1.00 83.81 202 ALA A C 1
ATOM 1584 O O . ALA A 1 202 ? -9.616 0.266 35.608 1.00 83.81 202 ALA A O 1
ATOM 1585 N N . HIS A 1 203 ? -9.172 -1.180 33.949 1.00 78.06 203 HIS A N 1
ATOM 1586 C CA . HIS A 1 203 ? -10.123 -2.194 34.406 1.00 78.06 203 HIS A CA 1
ATOM 1587 C C . HIS A 1 203 ? -9.854 -2.624 35.842 1.00 78.06 203 HIS A C 1
ATOM 1589 O O . HIS A 1 203 ? -10.791 -2.713 36.617 1.00 78.06 203 HIS A O 1
ATOM 1595 N N . ARG A 1 204 ? -8.591 -2.879 36.203 1.00 78.81 204 ARG A N 1
ATOM 1596 C CA . ARG A 1 204 ? -8.221 -3.310 37.559 1.00 78.81 204 ARG A CA 1
ATOM 1597 C C . ARG A 1 204 ? -8.412 -2.223 38.611 1.00 78.81 204 ARG A C 1
ATOM 1599 O O . ARG A 1 204 ? -8.812 -2.540 39.722 1.00 78.81 204 ARG A O 1
ATOM 1606 N N . LEU A 1 205 ? -8.082 -0.974 38.286 1.00 76.88 205 LEU A N 1
ATOM 1607 C CA . LEU A 1 205 ? -8.102 0.134 39.246 1.00 76.88 205 LEU A CA 1
ATOM 1608 C C . LEU A 1 205 ? -9.504 0.690 39.497 1.00 76.88 205 LEU A C 1
ATOM 1610 O O . LEU A 1 205 ? -9.752 1.208 40.581 1.00 76.88 205 LEU A O 1
ATOM 1614 N N . PHE A 1 206 ? -10.397 0.602 38.510 1.00 69.81 206 PHE A N 1
ATOM 1615 C CA . PHE A 1 206 ? -11.684 1.291 38.543 1.00 69.81 206 PHE A CA 1
ATOM 1616 C C . PHE A 1 206 ? -12.904 0.349 38.567 1.00 69.81 206 PHE A C 1
ATOM 1618 O O . PHE A 1 206 ? -14.016 0.804 38.312 1.00 69.81 206 PHE A O 1
ATOM 1625 N N . VAL A 1 207 ? -12.760 -0.943 38.901 1.00 62.38 207 VAL A N 1
ATOM 1626 C CA . VAL A 1 207 ? -13.941 -1.754 39.270 1.00 62.38 207 VAL A CA 1
ATOM 1627 C C . VAL A 1 207 ? -14.586 -1.100 40.489 1.00 62.38 207 VAL A C 1
ATOM 1629 O O . VAL A 1 207 ? -13.984 -1.069 41.563 1.00 62.38 207 VAL A O 1
ATOM 1632 N N . THR A 1 208 ? -15.778 -0.532 40.329 1.00 57.03 208 THR A N 1
ATOM 1633 C CA . THR A 1 208 ? -16.485 0.076 41.451 1.00 57.03 208 THR A CA 1
ATOM 1634 C C . THR A 1 208 ? -17.139 -1.009 42.302 1.00 57.03 208 THR A C 1
ATOM 1636 O O . THR A 1 208 ? -17.528 -2.066 41.808 1.00 57.03 208 THR A O 1
ATOM 1639 N N . SER A 1 209 ? -17.237 -0.742 43.606 1.00 52.56 209 SER A N 1
ATOM 1640 C CA . SER A 1 209 ? -18.023 -1.493 44.594 1.00 52.56 209 SER A CA 1
ATOM 1641 C C . SER A 1 209 ? -19.460 -1.784 44.104 1.00 52.56 209 SER A C 1
ATOM 1643 O O . SER A 1 209 ? -19.881 -1.222 43.081 1.00 52.56 209 SER A O 1
ATOM 1645 N N . PRO A 1 210 ? -20.237 -2.648 44.800 1.00 57.06 210 PRO A N 1
ATOM 1646 C CA . PRO A 1 210 ? -21.638 -2.895 44.458 1.00 57.06 210 PRO A CA 1
ATOM 1647 C C . PRO A 1 210 ? -22.364 -1.581 44.166 1.00 57.06 210 PRO A C 1
ATOM 1649 O O . PRO A 1 210 ? -22.063 -0.563 44.796 1.00 57.06 210 PRO A O 1
ATOM 1652 N N . ILE A 1 211 ? -23.278 -1.595 43.188 1.00 62.78 211 ILE A N 1
ATOM 1653 C CA . ILE A 1 211 ? -24.121 -0.438 42.841 1.00 62.78 211 ILE A CA 1
ATOM 1654 C C . ILE A 1 211 ? -24.599 0.207 44.159 1.00 62.78 211 ILE A C 1
ATOM 1656 O O . ILE A 1 211 ? -24.975 -0.551 45.052 1.00 62.78 211 ILE A O 1
ATOM 1660 N N . PRO A 1 212 ? -24.561 1.542 44.345 1.00 65.25 212 PRO A N 1
ATOM 1661 C CA . PRO A 1 212 ? -24.878 2.170 45.635 1.00 65.25 212 PRO A CA 1
ATOM 1662 C C . PRO A 1 212 ? -26.191 1.676 46.262 1.00 65.25 212 PRO A C 1
ATOM 1664 O O . PRO A 1 212 ? -26.279 1.508 47.475 1.00 65.25 212 PRO A O 1
ATOM 1667 N N . GLU A 1 213 ? -27.176 1.364 45.420 1.00 70.94 213 GLU A N 1
ATOM 1668 C CA . GLU A 1 213 ? -28.447 0.753 45.811 1.00 70.94 213 GLU A CA 1
ATOM 1669 C C . GLU A 1 213 ? -28.266 -0.648 46.432 1.00 70.94 213 GLU A C 1
ATOM 1671 O O . GLU A 1 213 ? -28.832 -0.955 47.476 1.00 70.94 213 GLU A O 1
ATOM 1676 N N . MET A 1 214 ? -27.396 -1.483 45.861 1.00 75.25 214 MET A N 1
ATOM 1677 C CA . MET A 1 214 ? -27.043 -2.799 46.407 1.00 75.25 214 MET A CA 1
ATOM 1678 C C . MET A 1 214 ? -26.217 -2.714 47.692 1.00 75.25 214 MET A C 1
ATOM 1680 O O . MET A 1 214 ? -26.315 -3.607 48.528 1.00 75.25 214 MET A O 1
ATOM 1684 N N . ALA A 1 215 ? -25.423 -1.656 47.880 1.00 76.12 215 ALA A N 1
ATOM 1685 C CA . ALA A 1 215 ? -24.700 -1.440 49.133 1.00 76.12 215 ALA A CA 1
ATOM 1686 C C . ALA A 1 215 ? -25.668 -1.129 50.290 1.00 76.12 215 ALA A C 1
ATOM 1688 O O . ALA A 1 215 ? -25.579 -1.755 51.345 1.00 76.12 215 ALA A O 1
ATOM 1689 N N . ALA A 1 216 ? -26.635 -0.230 50.066 1.00 79.31 216 ALA A N 1
ATOM 1690 C CA . ALA A 1 216 ? -27.688 0.069 51.039 1.00 79.31 216 ALA A CA 1
ATOM 1691 C C . ALA A 1 216 ? -28.592 -1.150 51.306 1.00 79.31 216 ALA A C 1
ATOM 1693 O O . ALA A 1 216 ? -28.940 -1.431 52.453 1.00 79.31 216 ALA A O 1
ATOM 1694 N N . PHE A 1 217 ? -28.926 -1.911 50.259 1.00 86.56 217 PHE A N 1
ATOM 1695 C CA . PHE A 1 217 ? -29.677 -3.159 50.382 1.00 86.56 217 PHE A CA 1
ATOM 1696 C C . PHE A 1 217 ? -28.932 -4.208 51.218 1.00 86.56 217 PHE A C 1
ATOM 1698 O O . PHE A 1 217 ? -29.513 -4.809 52.121 1.00 86.56 217 PHE A O 1
ATOM 1705 N N . SER A 1 218 ? -27.629 -4.386 50.967 1.00 86.94 218 SER A N 1
ATOM 1706 C CA . SER A 1 218 ? -26.770 -5.299 51.730 1.00 86.94 218 SER A CA 1
ATOM 1707 C C . SER A 1 218 ? -26.743 -4.943 53.217 1.00 86.94 218 SER A C 1
ATOM 1709 O O . SER A 1 218 ? -26.851 -5.836 54.054 1.00 86.94 218 SER A O 1
ATOM 1711 N N . GLU A 1 219 ? -26.666 -3.653 53.556 1.00 87.94 219 GLU A N 1
ATOM 1712 C CA . GLU A 1 219 ? -26.655 -3.200 54.951 1.00 87.94 219 GLU A CA 1
ATOM 1713 C C . GLU A 1 219 ? -27.963 -3.547 55.688 1.00 87.94 219 GLU A C 1
ATOM 1715 O O . GLU A 1 219 ? -27.929 -4.033 56.821 1.00 87.94 219 GLU A O 1
ATOM 1720 N N . GLN A 1 220 ? -29.124 -3.371 55.045 1.00 89.94 220 GLN A N 1
ATOM 1721 C CA . GLN A 1 220 ? -30.419 -3.751 55.635 1.00 89.94 220 GLN A CA 1
ATOM 1722 C C . GLN A 1 220 ? -30.532 -5.265 55.872 1.00 89.94 220 GLN A C 1
ATOM 1724 O O . GLN A 1 220 ? -31.106 -5.713 56.874 1.00 89.94 220 GLN A O 1
ATOM 1729 N N . ILE A 1 221 ? -29.962 -6.062 54.967 1.00 91.25 221 ILE A N 1
ATOM 1730 C CA . ILE A 1 221 ? -29.923 -7.522 55.081 1.00 91.25 221 ILE A CA 1
ATOM 1731 C C . ILE A 1 221 ? -29.007 -7.948 56.227 1.00 91.25 221 ILE A C 1
ATOM 1733 O O . ILE A 1 221 ? -29.400 -8.799 57.024 1.00 91.25 221 ILE A O 1
ATOM 1737 N N . ASP A 1 222 ? -27.837 -7.322 56.373 1.00 91.38 222 ASP A N 1
ATOM 1738 C CA . ASP A 1 222 ? -26.926 -7.567 57.496 1.00 91.38 222 ASP A CA 1
ATOM 1739 C C . ASP A 1 222 ? -27.596 -7.288 58.852 1.00 91.38 222 ASP A C 1
ATOM 1741 O O . ASP A 1 222 ? -27.476 -8.088 59.785 1.00 91.38 222 ASP A O 1
ATOM 1745 N N . GLN A 1 223 ? -28.348 -6.187 58.959 1.00 91.75 223 GLN A N 1
ATOM 1746 C CA . GLN A 1 223 ? -29.086 -5.834 60.176 1.00 91.75 223 GLN A CA 1
ATOM 1747 C C . GLN A 1 223 ? -30.182 -6.859 60.509 1.00 91.75 223 GLN A C 1
ATOM 1749 O O . GLN A 1 223 ? -30.315 -7.274 61.663 1.00 91.75 223 GLN A O 1
ATOM 1754 N N . THR A 1 224 ? -30.942 -7.299 59.503 1.00 91.94 224 THR A N 1
ATOM 1755 C CA . THR A 1 224 ? -32.053 -8.247 59.693 1.00 91.94 224 THR A CA 1
ATOM 1756 C C . THR A 1 224 ? -31.562 -9.662 59.984 1.00 91.94 224 THR A C 1
ATOM 1758 O O . THR A 1 224 ? -32.144 -10.353 60.818 1.00 91.94 224 THR A O 1
ATOM 1761 N N . GLU A 1 225 ? -30.462 -10.092 59.364 1.00 92.44 225 GLU A N 1
ATOM 1762 C CA . GLU A 1 225 ? -29.834 -11.378 59.678 1.00 92.44 225 GLU A CA 1
ATOM 1763 C C . GLU A 1 225 ? -29.316 -11.394 61.113 1.00 92.44 225 GLU A C 1
ATOM 1765 O O . GLU A 1 225 ? -29.558 -12.353 61.840 1.00 92.44 225 GLU A O 1
ATOM 1770 N N . LYS A 1 226 ? -28.671 -10.310 61.562 1.00 90.44 226 LYS A N 1
ATOM 1771 C CA . LYS A 1 226 ? -28.206 -10.202 62.948 1.00 90.44 226 LYS A CA 1
ATOM 1772 C C . LYS A 1 226 ? -29.361 -10.332 63.943 1.00 90.44 226 LYS A C 1
ATOM 1774 O O . LYS A 1 226 ? -29.200 -10.986 64.971 1.00 90.44 226 LYS A O 1
ATOM 1779 N N . LEU A 1 227 ? -30.518 -9.745 63.628 1.00 90.44 227 LEU A N 1
ATOM 1780 C CA . LEU A 1 227 ? -31.737 -9.913 64.416 1.00 90.44 227 LEU A CA 1
ATOM 1781 C C . LEU A 1 227 ? -32.212 -11.375 64.402 1.00 90.44 227 LEU A C 1
ATOM 1783 O O . LEU A 1 227 ? -32.442 -11.943 65.464 1.00 90.44 227 LEU A O 1
ATOM 1787 N N . ALA A 1 228 ? -32.305 -12.014 63.232 1.00 89.38 228 ALA A N 1
ATOM 1788 C CA . ALA A 1 228 ? -32.707 -13.419 63.117 1.00 89.38 228 ALA A CA 1
ATOM 1789 C C . ALA A 1 228 ? -31.767 -14.368 63.887 1.00 89.38 228 ALA A C 1
ATOM 1791 O O . ALA A 1 228 ? -32.232 -15.270 64.586 1.00 89.38 228 ALA A O 1
ATOM 1792 N N . ALA A 1 229 ? -30.456 -14.133 63.813 1.00 88.94 229 ALA A N 1
ATOM 1793 C CA . ALA A 1 229 ? -29.435 -14.903 64.514 1.00 88.94 229 ALA A CA 1
ATOM 1794 C C . ALA A 1 229 ? -29.517 -14.743 66.043 1.00 88.94 229 ALA A C 1
ATOM 1796 O O . ALA A 1 229 ? -29.357 -15.731 66.763 1.00 88.94 229 ALA A O 1
ATOM 1797 N N . ASP A 1 230 ? -29.812 -13.537 66.547 1.00 89.56 230 ASP A N 1
ATOM 1798 C CA . ASP A 1 230 ? -30.045 -13.302 67.981 1.00 89.56 230 ASP A CA 1
ATOM 1799 C C . ASP A 1 230 ? -31.279 -14.069 68.480 1.00 89.56 230 ASP A C 1
ATOM 1801 O O . ASP A 1 230 ? -31.226 -14.746 69.508 1.00 89.56 230 ASP A O 1
ATOM 1805 N N . LEU A 1 231 ? -32.377 -14.045 67.715 1.00 89.00 231 LEU A N 1
ATOM 1806 C CA . LEU A 1 231 ? -33.608 -14.764 68.065 1.00 89.00 231 LEU A CA 1
ATOM 1807 C C . LEU A 1 231 ? -33.441 -16.285 67.996 1.00 89.00 231 LEU A C 1
ATOM 1809 O O . LEU A 1 231 ? -33.955 -16.996 68.856 1.00 89.00 231 LEU A O 1
ATOM 1813 N N . LYS A 1 232 ? -32.668 -16.788 67.029 1.00 85.94 232 LYS A N 1
ATOM 1814 C CA . LYS A 1 232 ? -32.303 -18.209 66.911 1.00 85.94 232 LYS A CA 1
ATOM 1815 C C . LYS A 1 232 ? -31.572 -18.737 68.153 1.00 85.94 232 LYS A C 1
ATOM 1817 O O . LYS A 1 232 ? -31.695 -19.916 68.470 1.00 85.94 232 LYS A O 1
ATOM 1822 N N . GLY A 1 233 ? -30.807 -17.888 68.843 1.00 81.44 233 GLY A N 1
ATOM 1823 C CA . GLY A 1 233 ? -30.047 -18.251 70.043 1.00 81.44 233 GLY A CA 1
ATOM 1824 C C . GLY A 1 233 ? -30.847 -18.237 71.353 1.00 81.44 233 GLY A C 1
ATOM 1825 O O . GLY A 1 233 ? -30.312 -18.650 72.384 1.00 81.44 233 GLY A O 1
ATOM 1826 N N . LYS A 1 234 ? -32.101 -17.766 71.345 1.00 86.56 234 LYS A N 1
ATOM 1827 C CA . LYS A 1 234 ? -32.926 -17.609 72.554 1.00 86.56 234 LYS A CA 1
ATOM 1828 C C . LYS A 1 234 ? -33.736 -18.867 72.870 1.00 86.56 234 LYS A C 1
ATOM 1830 O O . LYS A 1 234 ? -34.291 -19.514 71.990 1.00 86.56 234 LYS A O 1
ATOM 1835 N N . SER A 1 235 ? -33.853 -19.181 74.161 1.00 76.50 235 SER A N 1
ATOM 1836 C CA . SER A 1 235 ? -34.687 -20.281 74.674 1.00 76.50 235 SER A CA 1
ATOM 1837 C C . SER A 1 235 ? -36.192 -19.992 74.606 1.00 76.50 235 SER A C 1
ATOM 1839 O O . SER A 1 235 ? -36.994 -20.922 74.597 1.00 76.50 235 SER A O 1
ATOM 1841 N N . SER A 1 236 ? -36.577 -18.716 74.560 1.00 81.62 236 SER A N 1
ATOM 1842 C CA . SER A 1 236 ? -37.948 -18.251 74.344 1.00 81.62 236 SER A CA 1
ATOM 1843 C C . SER A 1 236 ? -37.915 -16.931 73.580 1.00 81.62 236 SER A C 1
ATOM 1845 O O . SER A 1 236 ? -37.228 -16.004 74.013 1.00 81.62 236 SER A O 1
ATOM 1847 N N . VAL A 1 237 ? -38.656 -16.847 72.477 1.00 86.12 237 VAL A N 1
ATOM 1848 C CA . VAL A 1 237 ? -38.790 -15.637 71.655 1.00 86.12 237 VAL A CA 1
ATOM 1849 C C . VAL A 1 237 ? -40.160 -15.015 71.917 1.00 86.12 237 VAL A C 1
ATOM 1851 O O . VAL A 1 237 ? -41.160 -15.727 71.976 1.00 86.12 237 VAL A O 1
ATOM 1854 N N . THR A 1 238 ? -40.208 -13.700 72.110 1.00 89.94 238 THR A N 1
ATOM 1855 C CA . THR A 1 238 ? -41.456 -12.961 72.353 1.00 89.94 238 THR A CA 1
ATOM 1856 C C . THR A 1 238 ? -42.154 -12.562 71.050 1.00 89.94 238 THR A C 1
ATOM 1858 O O . THR A 1 238 ? -41.505 -12.324 70.030 1.00 89.94 238 THR A O 1
ATOM 1861 N N . ASP A 1 239 ? -43.479 -12.392 71.090 1.00 87.75 239 ASP A N 1
ATOM 1862 C CA . ASP A 1 239 ? -44.259 -11.913 69.935 1.00 87.75 239 ASP A CA 1
ATOM 1863 C C . 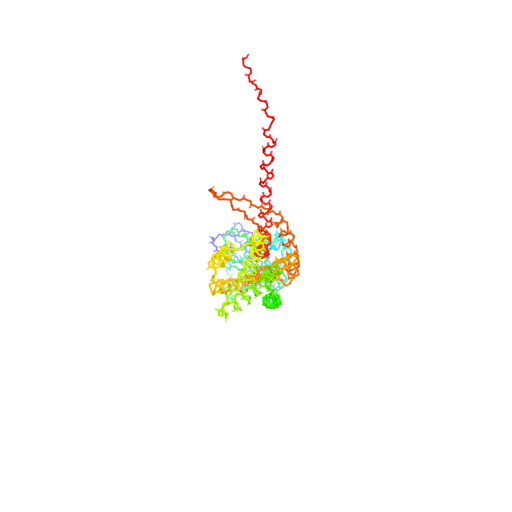ASP A 1 239 ? -43.775 -10.544 69.429 1.00 87.75 239 ASP A C 1
ATOM 1865 O O . ASP A 1 239 ? -43.779 -10.275 68.229 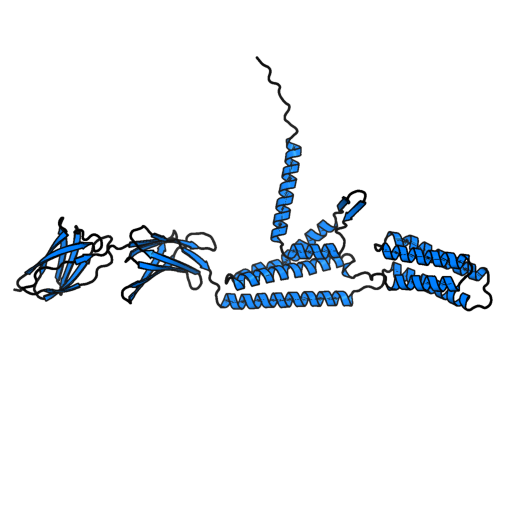1.00 87.75 239 ASP A O 1
ATOM 1869 N N . GLN A 1 240 ? -43.305 -9.682 70.337 1.00 89.12 240 GLN A N 1
ATOM 1870 C CA . GLN A 1 240 ? -42.769 -8.364 69.995 1.00 89.12 240 GLN A CA 1
ATOM 1871 C C . GLN A 1 240 ? -41.455 -8.464 69.200 1.00 89.12 240 GLN A C 1
ATOM 1873 O O . GLN A 1 240 ? -41.235 -7.692 68.266 1.00 89.12 240 GLN A O 1
ATOM 1878 N N . GLU A 1 241 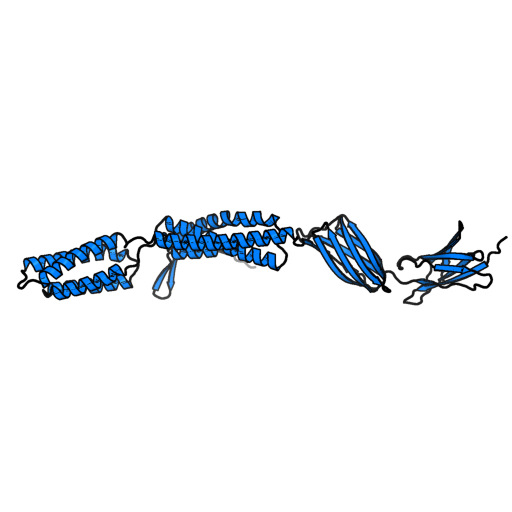? -40.595 -9.430 69.528 1.00 89.19 241 GLU A N 1
ATOM 1879 C CA . GLU A 1 241 ? -39.354 -9.702 68.792 1.00 89.19 241 GLU A CA 1
ATOM 1880 C C . GLU A 1 241 ? -39.633 -10.281 67.399 1.00 89.19 241 GLU A C 1
ATOM 1882 O O . GLU A 1 241 ? -39.030 -9.843 66.415 1.00 89.19 241 GLU A O 1
ATOM 1887 N N . LEU A 1 242 ? -40.597 -11.202 67.293 1.00 88.06 242 LEU A N 1
ATOM 1888 C CA . LEU A 1 242 ? -41.054 -11.751 66.011 1.00 88.06 242 LEU A CA 1
ATOM 1889 C C . LEU A 1 242 ? -41.687 -10.669 65.129 1.00 88.06 242 LEU A C 1
ATOM 1891 O O . LEU A 1 242 ? -41.431 -10.613 63.924 1.00 88.06 242 LEU A O 1
ATOM 1895 N N . GLN A 1 243 ? -42.461 -9.757 65.721 1.00 90.69 243 GLN A N 1
ATOM 1896 C CA . GLN A 1 243 ? -43.027 -8.614 65.009 1.00 90.69 243 GLN A CA 1
ATOM 1897 C C . GLN A 1 243 ? -41.937 -7.650 64.516 1.00 90.69 243 GLN A C 1
ATOM 1899 O O . GLN A 1 243 ? -42.038 -7.135 63.398 1.00 90.69 243 GLN A O 1
ATOM 1904 N N . GLY A 1 244 ? -40.872 -7.450 65.299 1.00 90.56 244 GLY A N 1
ATOM 1905 C CA . GLY A 1 244 ? -39.682 -6.706 64.878 1.00 90.56 244 GLY A CA 1
ATOM 1906 C C . GLY A 1 244 ? -38.997 -7.341 63.664 1.00 90.56 244 GLY A C 1
ATOM 1907 O O . GLY A 1 244 ? -38.722 -6.648 62.684 1.00 90.56 244 GLY A O 1
ATOM 1908 N N . LEU A 1 245 ? -38.811 -8.666 63.678 1.00 91.25 245 LEU A N 1
ATOM 1909 C CA . LEU A 1 245 ? -38.219 -9.410 62.560 1.00 91.25 245 LEU A CA 1
ATOM 1910 C C . LEU A 1 245 ? -39.061 -9.306 61.281 1.00 91.25 245 LEU A C 1
ATOM 1912 O O . LEU A 1 245 ? -38.530 -8.993 60.215 1.00 91.25 245 LEU A O 1
ATOM 1916 N N . ARG A 1 246 ? -40.382 -9.501 61.391 1.00 92.50 246 ARG A N 1
ATOM 1917 C CA . ARG A 1 246 ? -41.326 -9.362 60.267 1.00 92.50 246 ARG A CA 1
ATOM 1918 C C . ARG A 1 246 ? -41.312 -7.946 59.682 1.00 92.50 246 ARG A C 1
ATOM 1920 O O . ARG A 1 246 ? -41.325 -7.790 58.465 1.00 92.50 246 ARG A O 1
ATOM 1927 N N . SER A 1 247 ? -41.234 -6.924 60.534 1.00 93.50 247 SER A N 1
ATOM 1928 C CA . SER A 1 247 ? -41.167 -5.520 60.100 1.00 93.50 247 SER A CA 1
ATOM 1929 C C . SER A 1 247 ? -39.866 -5.212 59.350 1.00 93.50 247 SER A C 1
ATOM 1931 O O . SER A 1 247 ? -39.889 -4.526 58.330 1.00 93.50 247 SER A O 1
ATOM 1933 N N . SER A 1 248 ? -38.741 -5.763 59.815 1.00 93.31 248 SER A N 1
ATOM 1934 C CA . SER A 1 248 ? -37.439 -5.615 59.155 1.00 93.31 248 SER A CA 1
ATOM 1935 C C . SER A 1 248 ? -37.420 -6.282 57.773 1.00 93.31 248 SER A C 1
ATOM 1937 O O . SER A 1 248 ? -36.999 -5.668 56.794 1.00 93.31 248 SER A O 1
ATOM 1939 N N . LEU A 1 249 ? -37.974 -7.497 57.659 1.00 93.94 249 LEU A N 1
ATOM 1940 C CA . LEU A 1 249 ? -38.141 -8.193 56.376 1.00 93.94 249 LEU A CA 1
ATOM 1941 C C . LEU A 1 249 ? -39.043 -7.422 55.401 1.00 93.94 249 LEU A C 1
ATOM 1943 O O . LEU A 1 249 ? -38.707 -7.305 54.223 1.00 93.94 249 LEU A O 1
ATOM 1947 N N . ALA A 1 250 ? -40.146 -6.846 55.889 1.00 92.62 250 ALA A N 1
ATOM 1948 C CA . ALA A 1 250 ? -41.027 -6.016 55.070 1.00 92.62 250 ALA A CA 1
ATOM 1949 C C . ALA A 1 250 ? -40.310 -4.763 54.531 1.00 92.62 250 ALA A C 1
ATOM 1951 O O . ALA A 1 250 ? -40.540 -4.373 53.387 1.00 92.62 250 ALA A O 1
ATOM 1952 N N . SER A 1 251 ? -39.404 -4.163 55.314 1.00 93.19 251 SER A N 1
ATOM 1953 C CA . SER A 1 251 ? -38.568 -3.045 54.854 1.00 93.19 251 SER A CA 1
ATOM 1954 C C . SER A 1 251 ? -37.597 -3.464 53.750 1.00 93.19 251 SER A C 1
ATOM 1956 O O . SER A 1 251 ? -37.487 -2.754 52.752 1.00 93.19 251 SER A O 1
ATOM 1958 N N . ILE A 1 252 ? -36.924 -4.614 53.900 1.00 93.19 252 ILE A N 1
ATOM 1959 C CA . ILE A 1 252 ? -36.022 -5.152 52.866 1.00 93.19 252 ILE A CA 1
ATOM 1960 C C . ILE A 1 252 ? -36.794 -5.368 51.563 1.00 93.19 252 ILE A C 1
ATOM 1962 O O . ILE A 1 252 ? -36.350 -4.934 50.502 1.00 93.19 252 ILE A O 1
ATOM 1966 N N . LYS A 1 253 ? -37.969 -6.002 51.635 1.00 92.25 253 LYS A N 1
ATOM 1967 C CA . LYS A 1 253 ? -38.800 -6.243 50.454 1.00 92.25 253 LYS A CA 1
ATOM 1968 C C . LYS A 1 253 ? -39.283 -4.950 49.806 1.00 92.25 253 LYS A C 1
ATOM 1970 O O . LYS A 1 253 ? -39.158 -4.808 48.599 1.00 92.25 253 LYS A O 1
ATOM 1975 N N . GLY A 1 254 ? -39.755 -3.985 50.594 1.00 90.75 254 GLY A N 1
ATOM 1976 C CA . GLY A 1 254 ? -40.174 -2.685 50.068 1.00 90.75 254 GLY A CA 1
ATOM 1977 C C . GLY A 1 254 ? -39.036 -1.931 49.372 1.00 90.75 254 GLY A C 1
ATOM 1978 O O . GLY A 1 254 ? -39.257 -1.305 48.336 1.00 90.75 254 GLY A O 1
ATOM 1979 N N . TYR A 1 255 ? -37.809 -2.025 49.898 1.00 90.00 255 TYR A N 1
ATOM 1980 C CA . TYR A 1 255 ? -36.628 -1.490 49.223 1.00 90.00 255 TYR A CA 1
ATOM 1981 C C . TYR A 1 255 ? -36.364 -2.226 47.905 1.00 90.00 255 TYR A C 1
ATOM 1983 O O . TYR A 1 255 ? -36.219 -1.583 46.866 1.00 90.00 255 TYR A O 1
ATOM 1991 N N . TRP A 1 256 ? -36.357 -3.560 47.930 1.00 90.81 256 TRP A N 1
ATOM 1992 C CA . TRP A 1 256 ? -36.143 -4.378 46.739 1.00 90.81 256 TRP A CA 1
ATOM 1993 C C . TRP A 1 256 ? -37.170 -4.090 45.639 1.00 90.81 256 TRP A C 1
ATOM 1995 O O . TRP A 1 256 ? -36.775 -3.805 44.515 1.00 90.81 256 TRP A O 1
ATOM 2005 N N . ASP A 1 257 ? -38.462 -4.045 45.963 1.00 88.38 257 ASP A N 1
ATOM 2006 C CA . ASP A 1 257 ? -39.539 -3.743 45.009 1.00 88.38 257 ASP A CA 1
ATOM 2007 C C . ASP A 1 257 ? -39.370 -2.356 44.356 1.00 88.38 257 ASP A C 1
ATOM 2009 O O . ASP A 1 257 ? -39.788 -2.140 43.215 1.00 88.38 257 ASP A O 1
ATOM 2013 N N . SER A 1 258 ? -38.731 -1.410 45.057 1.00 86.06 258 SER A N 1
ATOM 2014 C CA . SER A 1 258 ? -38.465 -0.064 44.535 1.00 86.06 258 SER A CA 1
ATOM 2015 C C . SER A 1 258 ? -37.298 -0.001 43.544 1.00 86.06 258 SER A C 1
ATOM 2017 O O . SER A 1 258 ? -37.285 0.881 42.684 1.00 86.06 258 SER A O 1
ATOM 2019 N N . VAL A 1 259 ? -36.343 -0.933 43.635 1.00 81.12 259 VAL A N 1
ATOM 2020 C CA . VAL A 1 259 ? -35.105 -0.926 42.834 1.00 81.12 259 VAL A CA 1
ATOM 2021 C C . VAL A 1 259 ? -35.074 -2.059 41.795 1.00 81.12 259 VAL A C 1
ATOM 2023 O O . VAL A 1 259 ? -34.461 -1.919 40.743 1.00 81.12 259 VAL A O 1
ATOM 2026 N N . SER A 1 260 ? -35.779 -3.169 42.008 1.00 81.00 260 SER A N 1
ATOM 2027 C CA . SER A 1 260 ? -35.720 -4.360 41.145 1.00 81.00 260 SER A CA 1
ATOM 2028 C C . SER A 1 260 ? -36.080 -4.073 39.682 1.00 81.00 260 SER A C 1
ATOM 2030 O O . SER A 1 260 ? -35.486 -4.647 38.768 1.00 81.00 260 SER A O 1
ATOM 2032 N N . ASN A 1 261 ? -36.989 -3.121 39.449 1.00 71.81 261 ASN A N 1
ATOM 2033 C CA . ASN A 1 261 ? -37.418 -2.692 38.116 1.00 71.81 261 ASN A CA 1
ATOM 2034 C C . ASN A 1 261 ? -36.351 -1.901 37.336 1.00 71.81 261 ASN A C 1
ATOM 2036 O O . ASN A 1 261 ? -36.430 -1.836 36.109 1.00 71.81 261 ASN A O 1
ATOM 2040 N N . SER A 1 262 ? -35.371 -1.288 38.008 1.00 65.44 262 SER A N 1
ATOM 2041 C CA . SER A 1 262 ? -34.270 -0.567 37.351 1.00 65.44 262 SER A CA 1
ATOM 2042 C C . SER A 1 262 ? -33.043 -1.451 37.092 1.00 65.44 262 SER A C 1
ATOM 2044 O O . SER A 1 262 ? -32.105 -1.014 36.422 1.00 65.44 262 SER A O 1
ATOM 2046 N N . MET A 1 263 ? -33.042 -2.699 37.572 1.00 67.00 263 MET A N 1
ATOM 2047 C CA . MET A 1 263 ? -31.913 -3.623 37.450 1.00 67.00 263 MET A CA 1
ATOM 2048 C C . MET A 1 263 ? -32.007 -4.508 36.198 1.00 67.00 263 MET A C 1
ATOM 2050 O O . MET A 1 263 ? -33.045 -5.087 35.891 1.00 67.00 263 MET A O 1
ATOM 2054 N N . THR A 1 264 ? -30.891 -4.654 35.476 1.00 58.78 264 THR A N 1
ATOM 2055 C CA . THR A 1 264 ? -30.820 -5.322 34.159 1.00 58.78 264 THR A CA 1
ATOM 2056 C C . THR A 1 264 ? -30.586 -6.841 34.212 1.00 58.78 264 THR A C 1
ATOM 2058 O O . THR A 1 264 ? -30.484 -7.488 33.169 1.00 58.78 264 THR A O 1
ATOM 2061 N N . THR A 1 265 ? -30.516 -7.450 35.398 1.00 62.91 265 THR A N 1
ATOM 2062 C CA . THR A 1 265 ? -30.160 -8.866 35.604 1.00 62.91 265 THR A CA 1
ATOM 2063 C C . THR A 1 265 ? -31.362 -9.720 36.029 1.00 62.91 265 THR A C 1
ATOM 2065 O O . THR A 1 265 ? -31.432 -10.204 37.157 1.00 62.91 265 THR A O 1
ATOM 2068 N N . SER A 1 266 ? -32.297 -9.987 35.102 1.00 59.66 266 SER A N 1
ATOM 2069 C CA . SER A 1 266 ? -33.572 -10.679 35.412 1.00 59.66 266 SER A CA 1
ATOM 2070 C C . SER A 1 266 ? -33.416 -12.024 36.143 1.00 59.66 266 SER A C 1
ATOM 2072 O O . SER A 1 266 ? -34.221 -12.352 37.012 1.00 59.66 266 SER A O 1
ATOM 2074 N N . GLY A 1 267 ? -32.357 -12.787 35.847 1.00 68.19 267 GLY A N 1
ATOM 2075 C CA . GLY A 1 267 ? -32.080 -14.064 36.510 1.00 68.19 267 GLY A CA 1
ATOM 2076 C C . GLY A 1 267 ? -31.660 -13.928 37.977 1.00 68.19 267 GLY A C 1
ATOM 2077 O O . GLY A 1 267 ? -32.016 -14.775 38.792 1.00 68.19 267 GLY A O 1
ATOM 2078 N N . GLN A 1 268 ? -30.936 -12.864 38.332 1.00 74.88 268 GLN A N 1
ATOM 2079 C CA . GLN A 1 268 ? -30.556 -12.593 39.721 1.00 74.88 268 GLN A CA 1
ATOM 2080 C C . GLN A 1 268 ? -31.706 -11.919 40.480 1.00 74.88 268 GLN A C 1
ATOM 2082 O O . GLN A 1 268 ? -31.907 -12.232 41.652 1.00 74.88 268 GLN A O 1
ATOM 2087 N N . ASN A 1 269 ? -32.521 -11.099 39.799 1.00 81.44 269 ASN A N 1
ATOM 2088 C CA . ASN A 1 269 ? -33.745 -10.532 40.372 1.00 81.44 269 ASN A CA 1
ATOM 2089 C C . ASN A 1 269 ? -34.687 -11.642 40.869 1.00 81.44 269 ASN A C 1
ATOM 2091 O O . ASN A 1 269 ? -35.089 -11.639 42.029 1.00 81.44 269 ASN A O 1
ATOM 2095 N N . ALA A 1 270 ? -34.934 -12.661 40.037 1.00 84.06 270 ALA A N 1
ATOM 2096 C CA . ALA A 1 270 ? -35.781 -13.796 40.407 1.00 84.06 270 ALA A CA 1
ATOM 2097 C C . ALA A 1 270 ? -35.223 -14.616 41.590 1.00 84.06 270 ALA A C 1
ATOM 2099 O O . ALA A 1 270 ? -35.985 -15.176 42.379 1.00 84.06 270 ALA A O 1
ATOM 2100 N N . GLN A 1 271 ? -33.894 -14.702 41.732 1.00 86.62 271 GLN A N 1
ATOM 2101 C CA . GLN A 1 271 ? -33.267 -15.357 42.884 1.00 86.62 271 GLN A CA 1
ATOM 2102 C C . GLN A 1 271 ? -33.446 -14.544 44.168 1.00 86.62 271 GLN A C 1
ATOM 2104 O O . GLN A 1 271 ? -33.705 -15.132 45.218 1.00 86.62 271 GLN A O 1
ATOM 2109 N N . ILE A 1 272 ? -33.341 -13.213 44.095 1.00 88.94 272 ILE A N 1
ATOM 2110 C CA . ILE A 1 272 ? -33.620 -12.332 45.235 1.00 88.94 272 ILE A CA 1
ATOM 2111 C C . ILE A 1 272 ? -35.080 -12.477 45.673 1.00 88.94 272 ILE A C 1
ATOM 2113 O O . ILE A 1 272 ? -35.325 -12.737 46.852 1.00 88.94 272 ILE A O 1
ATOM 2117 N N . ASP A 1 273 ? -36.029 -12.416 44.734 1.00 90.06 273 ASP A N 1
ATOM 2118 C CA . ASP A 1 273 ? -37.461 -12.599 45.013 1.00 90.06 273 ASP A CA 1
ATOM 2119 C C . ASP A 1 273 ? -37.742 -13.934 45.719 1.00 90.06 273 ASP A C 1
ATOM 2121 O O . ASP A 1 273 ? -38.493 -13.994 46.697 1.00 90.06 273 ASP A O 1
ATOM 2125 N N . LEU A 1 274 ? -37.092 -15.012 45.264 1.00 93.12 274 LEU A N 1
ATOM 2126 C CA . LEU A 1 274 ? -37.215 -16.344 45.853 1.00 93.12 274 LEU A CA 1
ATOM 2127 C C . LEU A 1 274 ? -36.736 -16.375 47.313 1.00 93.12 274 LEU A C 1
ATOM 2129 O O . LEU A 1 274 ? -37.430 -16.913 48.180 1.00 93.12 274 LEU A O 1
ATOM 2133 N N . PHE A 1 275 ? -35.550 -15.828 47.599 1.00 94.56 275 PHE A N 1
ATOM 2134 C CA . PHE A 1 275 ? -35.005 -15.826 48.959 1.00 94.56 275 PHE A CA 1
ATOM 2135 C C . PHE A 1 275 ? -35.792 -14.904 49.895 1.00 94.56 275 PHE A C 1
ATOM 2137 O O . PHE A 1 275 ? -36.024 -15.285 51.044 1.00 94.56 275 PHE A O 1
ATOM 2144 N N . LEU A 1 276 ? -36.267 -13.753 49.409 1.00 94.06 276 LEU A N 1
ATOM 2145 C CA . LEU A 1 276 ? -37.144 -12.865 50.176 1.00 94.06 276 LEU A CA 1
ATOM 2146 C C . LEU A 1 276 ? -38.476 -13.544 50.508 1.00 94.06 276 LEU A C 1
ATOM 2148 O O . LEU A 1 276 ? -38.873 -13.567 51.671 1.00 94.06 276 LEU A O 1
ATOM 2152 N N . SER A 1 277 ? -39.120 -14.185 49.530 1.00 94.00 277 SER A N 1
ATOM 2153 C CA . SER A 1 277 ? -40.366 -14.931 49.754 1.00 94.00 277 SER A CA 1
ATOM 2154 C C . SER A 1 277 ? -40.182 -16.083 50.752 1.00 94.00 277 SER A C 1
ATOM 2156 O O . SER A 1 277 ? -41.026 -16.307 51.628 1.00 94.00 277 SER A O 1
ATOM 2158 N N . ARG A 1 278 ? -39.044 -16.789 50.683 1.00 94.31 278 ARG A N 1
ATOM 2159 C CA . ARG A 1 278 ? -38.691 -17.834 51.654 1.00 94.31 278 ARG A CA 1
ATOM 2160 C C . ARG A 1 278 ? -38.511 -17.264 53.063 1.00 94.31 278 ARG A C 1
ATOM 2162 O O . ARG A 1 278 ? -39.003 -17.869 54.014 1.00 94.31 278 ARG A O 1
ATOM 2169 N N . ALA A 1 279 ? -37.845 -16.118 53.198 1.00 93.31 279 ALA A N 1
ATOM 2170 C CA . ALA A 1 279 ? -37.646 -15.454 54.483 1.00 93.31 279 ALA A CA 1
ATOM 2171 C C . ALA A 1 279 ? -38.976 -14.973 55.094 1.00 93.31 279 ALA A C 1
ATOM 2173 O O . ALA A 1 279 ? -39.220 -15.196 56.278 1.00 93.31 279 ALA A O 1
ATOM 2174 N N . GLU A 1 280 ? -39.875 -14.391 54.293 1.00 93.25 280 GLU A N 1
ATOM 2175 C CA . GLU A 1 280 ? -41.219 -13.996 54.743 1.00 93.25 280 GLU A CA 1
ATOM 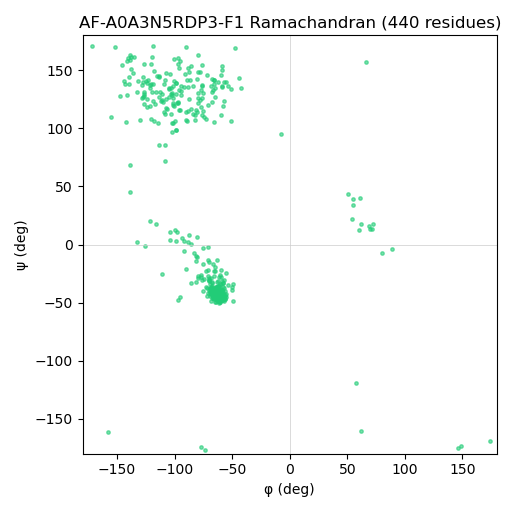2176 C C . GLU A 1 280 ? -42.042 -15.196 55.225 1.00 93.25 280 GLU A C 1
ATOM 2178 O O . GLU A 1 280 ? -42.668 -15.138 56.284 1.00 93.25 280 GLU A O 1
ATOM 2183 N N . THR A 1 281 ? -42.006 -16.303 54.477 1.00 93.25 281 THR A N 1
ATOM 2184 C CA . THR A 1 281 ? -42.727 -17.536 54.832 1.00 93.25 281 THR A CA 1
ATOM 2185 C C . THR A 1 281 ? -42.211 -18.119 56.149 1.00 93.25 281 THR A C 1
ATOM 2187 O O . THR A 1 281 ? -43.001 -18.515 57.005 1.00 93.25 281 THR A O 1
ATOM 2190 N N . ALA A 1 282 ? -40.890 -18.121 56.350 1.00 91.62 282 ALA A N 1
ATOM 2191 C CA . ALA A 1 282 ? -40.265 -18.572 57.591 1.00 91.62 282 ALA A CA 1
ATOM 2192 C C . ALA A 1 282 ? -40.615 -17.670 58.788 1.00 91.62 282 ALA A C 1
ATOM 2194 O O . ALA A 1 282 ? -40.903 -18.170 59.876 1.00 91.62 282 ALA A O 1
ATOM 2195 N N . ALA A 1 283 ? -40.657 -16.351 58.587 1.00 89.62 283 ALA A N 1
ATOM 2196 C CA . ALA A 1 283 ? -41.041 -15.399 59.627 1.00 89.62 283 ALA A CA 1
ATOM 2197 C C . ALA A 1 283 ? -42.536 -15.471 59.986 1.00 89.62 283 ALA A C 1
ATOM 2199 O O . ALA A 1 283 ? -42.901 -15.224 61.134 1.00 89.62 283 ALA A O 1
ATOM 2200 N N . ALA A 1 284 ? -43.408 -15.815 59.031 1.00 90.00 284 ALA A N 1
ATOM 2201 C CA . ALA A 1 284 ? -44.830 -16.063 59.282 1.00 90.00 284 ALA A CA 1
ATOM 2202 C C . ALA A 1 284 ? -45.076 -17.371 60.054 1.00 90.00 284 ALA A C 1
ATOM 2204 O O . ALA A 1 284 ? -46.061 -17.476 60.779 1.00 90.00 284 ALA A O 1
ATOM 2205 N N . ALA A 1 285 ? -44.172 -18.344 59.913 1.00 90.81 285 ALA A N 1
ATOM 2206 C CA . ALA A 1 285 ? -44.169 -19.601 60.657 1.00 90.81 285 ALA A CA 1
ATOM 2207 C C . ALA A 1 285 ? -43.415 -19.520 62.001 1.00 90.81 285 ALA A C 1
ATOM 2209 O O . ALA A 1 285 ? -43.184 -20.553 62.625 1.00 90.81 285 ALA A O 1
ATOM 2210 N N . ASP A 1 286 ? -42.997 -18.319 62.420 1.00 90.00 286 ASP A N 1
ATOM 2211 C CA . ASP A 1 286 ? -42.233 -18.071 63.650 1.00 90.00 286 ASP A CA 1
ATOM 2212 C C . ASP A 1 286 ? -40.941 -18.900 63.759 1.00 90.00 286 ASP A C 1
ATOM 2214 O O . ASP A 1 286 ? -40.510 -19.283 64.847 1.00 90.00 286 ASP A O 1
ATOM 2218 N N . ASN A 1 287 ? -40.289 -19.158 62.616 1.00 89.75 287 ASN A N 1
ATOM 2219 C CA . ASN A 1 287 ? -39.044 -19.918 62.529 1.00 89.75 287 ASN A CA 1
ATOM 2220 C C . ASN A 1 287 ? -37.841 -19.010 62.186 1.00 89.75 287 ASN A C 1
ATOM 2222 O O . ASN A 1 287 ? -37.460 -18.900 61.014 1.00 89.75 287 ASN A O 1
ATOM 2226 N N . PRO A 1 288 ? -37.190 -18.376 63.183 1.00 88.31 288 PRO A N 1
ATOM 2227 C CA . PRO A 1 288 ? -36.057 -17.478 62.948 1.00 88.31 288 PRO A CA 1
ATOM 2228 C C . PRO A 1 288 ? -34.821 -18.185 62.364 1.00 88.31 288 PRO A C 1
ATOM 2230 O O . PRO A 1 288 ? -34.013 -17.541 61.697 1.00 88.31 288 PRO A O 1
ATOM 2233 N N . ALA A 1 289 ? -34.672 -19.503 62.552 1.00 88.44 289 ALA A N 1
ATOM 2234 C CA . ALA A 1 289 ? -33.561 -20.261 61.974 1.00 88.44 289 ALA A CA 1
ATOM 2235 C C . ALA A 1 289 ? -33.668 -20.379 60.444 1.00 88.44 289 ALA A C 1
ATOM 2237 O O . ALA A 1 289 ? -32.659 -20.270 59.747 1.00 88.44 289 ALA A O 1
ATOM 2238 N N . ASP A 1 290 ? -34.880 -20.554 59.914 1.00 90.31 290 ASP A N 1
ATOM 2239 C CA . ASP A 1 290 ? -35.107 -20.595 58.465 1.00 90.31 290 ASP A CA 1
ATOM 2240 C C . ASP A 1 290 ? -35.010 -19.203 57.825 1.00 90.31 290 ASP A C 1
ATOM 2242 O O . ASP A 1 290 ? -34.584 -19.093 56.672 1.00 90.31 290 ASP A O 1
ATOM 2246 N N . VAL A 1 291 ? -35.337 -18.140 58.574 1.00 90.94 291 VAL A N 1
ATOM 2247 C CA . VAL A 1 291 ? -35.095 -16.749 58.152 1.00 90.94 291 VAL A CA 1
ATOM 2248 C C . VAL A 1 291 ? -33.596 -16.502 57.973 1.00 90.94 291 VAL A C 1
ATOM 2250 O O . VAL A 1 291 ? -33.180 -16.020 56.923 1.00 90.94 291 VAL A O 1
ATOM 2253 N N . ASP A 1 292 ? -32.781 -16.896 58.953 1.00 89.62 292 ASP A N 1
ATOM 2254 C CA . ASP A 1 292 ? -31.314 -16.818 58.894 1.00 89.62 292 ASP A CA 1
ATOM 2255 C C . ASP A 1 292 ? -30.745 -17.569 57.671 1.00 89.62 292 ASP A C 1
ATOM 2257 O O . ASP A 1 292 ? -29.931 -17.031 56.919 1.00 89.62 292 ASP A O 1
ATOM 2261 N N . ILE A 1 293 ? -31.232 -18.781 57.379 1.00 89.75 293 ILE A N 1
ATOM 2262 C CA . ILE A 1 293 ? -30.818 -19.543 56.184 1.00 89.75 293 ILE A CA 1
ATOM 2263 C C . ILE A 1 293 ? -31.196 -18.812 54.885 1.00 89.75 293 ILE A C 1
ATOM 2265 O O . ILE A 1 293 ? -30.395 -18.759 53.947 1.00 89.75 293 ILE A O 1
ATOM 2269 N N . ALA A 1 294 ? -32.410 -18.263 54.806 1.00 93.06 294 ALA A N 1
ATOM 2270 C CA . ALA A 1 294 ? -32.878 -17.548 53.624 1.00 93.06 294 ALA A CA 1
ATOM 2271 C C . ALA A 1 294 ? -32.073 -16.259 53.372 1.00 93.06 294 ALA A C 1
ATOM 2273 O O . ALA A 1 294 ? -31.689 -16.001 52.230 1.00 93.06 294 ALA A O 1
ATOM 2274 N N . LEU A 1 295 ? -31.753 -15.501 54.427 1.00 92.81 295 LEU A N 1
ATOM 2275 C CA . LEU A 1 295 ? -30.945 -14.280 54.340 1.00 92.81 295 LEU A CA 1
ATOM 2276 C C . LEU A 1 295 ? -29.485 -14.571 53.962 1.00 92.81 295 LEU A C 1
ATOM 2278 O O . LEU A 1 295 ? -28.929 -13.866 53.123 1.00 92.81 295 LEU A O 1
ATOM 2282 N N . ASN A 1 296 ? -28.892 -15.660 54.459 1.00 90.62 296 ASN A N 1
ATOM 2283 C CA . ASN A 1 296 ? -27.565 -16.106 54.016 1.00 90.62 296 ASN A CA 1
ATOM 2284 C C . ASN A 1 296 ? -27.539 -16.464 52.514 1.00 90.62 296 ASN A C 1
ATOM 2286 O O . ASN A 1 296 ? -26.595 -16.130 51.787 1.00 90.62 296 ASN A O 1
ATOM 2290 N N . GLY A 1 297 ? -28.599 -17.116 52.021 1.00 89.19 297 GLY A N 1
ATOM 2291 C CA . GLY A 1 297 ? -28.787 -17.368 50.590 1.00 89.19 297 GLY A CA 1
ATOM 2292 C C . GLY A 1 297 ? -28.894 -16.073 49.780 1.00 89.19 297 GLY A C 1
ATOM 2293 O O . GLY A 1 297 ? -28.205 -15.918 48.772 1.00 89.19 297 GLY A O 1
ATOM 2294 N N . LEU A 1 298 ? -29.670 -15.105 50.275 1.00 91.06 298 LEU A N 1
ATOM 2295 C CA . LEU A 1 298 ? -29.814 -13.778 49.677 1.00 91.06 298 LEU A CA 1
ATOM 2296 C C . LEU A 1 298 ? -28.475 -13.021 49.604 1.00 91.06 298 LEU A C 1
ATOM 2298 O O . LEU A 1 298 ? -28.109 -12.527 48.537 1.00 91.06 298 LEU A O 1
ATOM 2302 N N . LYS A 1 299 ? -27.692 -12.998 50.691 1.00 88.31 299 LYS A N 1
ATOM 2303 C CA . LYS A 1 299 ? -26.341 -12.406 50.707 1.00 88.31 299 LYS A CA 1
ATOM 2304 C C . LYS A 1 299 ? -25.421 -13.037 49.674 1.00 88.31 299 LYS A C 1
ATOM 2306 O O . LYS A 1 299 ? -24.629 -12.341 49.049 1.00 88.31 299 LYS A O 1
ATOM 2311 N N . THR A 1 300 ? -25.534 -14.345 49.457 1.00 86.56 300 THR A N 1
ATOM 2312 C CA . THR A 1 300 ? -24.735 -15.040 48.440 1.00 86.56 300 THR A CA 1
ATOM 2313 C C . THR A 1 300 ? -25.061 -14.538 47.031 1.00 86.56 300 THR A C 1
ATOM 2315 O O . THR A 1 300 ? -24.152 -14.377 46.218 1.00 86.56 300 THR A O 1
ATOM 2318 N N . VAL A 1 301 ? -26.330 -14.245 46.731 1.00 85.00 301 VAL A N 1
ATOM 2319 C CA . VAL A 1 301 ? -26.732 -13.660 45.438 1.00 85.00 301 VAL A CA 1
ATOM 2320 C C . VAL A 1 301 ? -26.189 -12.236 45.294 1.00 85.00 301 VAL A C 1
ATOM 2322 O O . VAL A 1 301 ? -25.626 -11.900 44.255 1.00 85.00 301 VAL A O 1
ATOM 2325 N N . ILE A 1 302 ? -26.285 -11.425 46.350 1.00 81.00 302 ILE A N 1
ATOM 2326 C CA . ILE A 1 302 ? -25.841 -10.020 46.369 1.00 81.00 302 ILE A CA 1
ATOM 2327 C C . ILE A 1 302 ? -24.320 -9.889 46.272 1.00 81.00 302 ILE A C 1
ATOM 2329 O O . ILE A 1 302 ? -23.815 -9.073 45.507 1.00 81.00 302 ILE A O 1
ATOM 2333 N N . ASN A 1 303 ? -23.570 -10.720 46.994 1.00 78.75 303 ASN A N 1
ATOM 2334 C CA . ASN A 1 303 ? -22.106 -10.722 46.937 1.00 78.75 303 ASN A CA 1
ATOM 2335 C C . ASN A 1 303 ? -21.578 -11.164 45.565 1.00 78.75 303 ASN A C 1
ATOM 2337 O O . ASN A 1 303 ? -20.458 -10.822 45.195 1.00 78.75 303 ASN A O 1
ATOM 2341 N N . ASN A 1 304 ? -22.391 -11.904 44.809 1.00 75.44 304 ASN A N 1
ATOM 2342 C CA . ASN A 1 304 ? -22.114 -12.295 43.431 1.00 75.44 304 ASN A CA 1
ATOM 2343 C C . ASN A 1 304 ? -22.808 -11.377 42.406 1.00 75.44 304 ASN A C 1
ATOM 2345 O O . ASN A 1 304 ? -22.842 -11.698 41.212 1.00 75.44 304 ASN A O 1
ATOM 2349 N N . TRP A 1 305 ? -23.374 -10.248 42.844 1.00 71.31 305 TRP A N 1
ATOM 2350 C CA . TRP A 1 305 ? -23.967 -9.270 41.941 1.00 71.31 305 TRP A CA 1
ATOM 2351 C C . TRP A 1 305 ? -22.869 -8.607 41.105 1.00 71.31 305 TRP A C 1
ATOM 2353 O O . TRP A 1 305 ? -21.820 -8.253 41.653 1.00 71.31 305 TRP A O 1
ATOM 2363 N N . PRO A 1 306 ? -23.067 -8.418 39.788 1.00 62.22 306 PRO A N 1
ATOM 2364 C CA . PRO A 1 306 ? -22.071 -7.764 38.962 1.00 62.22 306 PRO A CA 1
ATOM 2365 C C . PRO A 1 306 ? -21.753 -6.374 39.521 1.00 62.22 306 PRO A C 1
ATOM 2367 O O . PRO A 1 306 ? -22.636 -5.528 39.676 1.00 62.22 306 PRO A O 1
ATOM 2370 N N . SER A 1 307 ? -20.476 -6.134 39.813 1.00 61.34 307 SER A N 1
ATOM 2371 C CA . SER A 1 307 ? -19.968 -4.807 40.146 1.00 61.34 307 SER A CA 1
ATOM 2372 C C . SER A 1 307 ? -20.269 -3.838 39.007 1.00 61.34 307 SER A C 1
ATOM 2374 O O . SER A 1 307 ? -20.101 -4.190 37.832 1.00 61.34 307 SER A O 1
ATOM 2376 N N . SER A 1 308 ? -20.651 -2.605 39.348 1.00 59.94 308 SER A N 1
ATOM 2377 C CA . SER A 1 308 ? -20.691 -1.546 38.345 1.00 59.94 308 SER A CA 1
ATOM 2378 C C . SER A 1 308 ? -19.290 -1.388 37.755 1.00 59.94 308 SER A C 1
ATOM 2380 O O . SER A 1 308 ? -18.271 -1.499 38.435 1.00 59.94 308 SER A O 1
ATOM 2382 N N . TYR A 1 309 ? -19.237 -1.262 36.441 1.00 67.62 309 TYR A N 1
ATOM 2383 C CA . TYR A 1 309 ? -17.982 -1.257 35.718 1.00 67.62 309 TYR A CA 1
ATOM 2384 C C . TYR A 1 309 ? -17.599 0.198 35.415 1.00 67.62 309 TYR A C 1
ATOM 2386 O O . TYR A 1 309 ? -18.484 0.975 35.071 1.00 67.62 309 TYR A O 1
ATOM 2394 N N . PHE A 1 310 ? -16.332 0.610 35.537 1.00 72.12 310 PHE A N 1
ATOM 2395 C CA . PHE A 1 310 ? -15.942 2.021 35.347 1.00 72.12 310 PHE A CA 1
ATOM 2396 C C . PHE A 1 310 ? -16.488 2.629 34.054 1.00 72.12 310 PHE A C 1
ATOM 2398 O O . PHE A 1 310 ? -17.114 3.687 34.065 1.00 72.12 310 PHE A O 1
ATOM 2405 N N . TRP A 1 311 ? -16.307 1.913 32.942 1.00 74.88 311 TRP A N 1
ATOM 2406 C CA . TRP A 1 311 ? -16.778 2.361 31.639 1.00 74.88 311 TRP A CA 1
ATOM 2407 C C . TRP A 1 311 ? -18.294 2.203 31.460 1.00 74.88 311 TRP A C 1
ATOM 2409 O O . TRP A 1 311 ? -18.820 2.604 30.434 1.00 74.88 311 TRP A O 1
ATOM 2419 N N . SER A 1 312 ? -19.028 1.644 32.429 1.00 73.69 312 SER A N 1
ATOM 2420 C CA . SER A 1 312 ? -20.486 1.491 32.317 1.00 73.69 312 SER A CA 1
ATOM 2421 C C . SER A 1 312 ? -21.266 2.788 32.517 1.00 73.69 312 SER A C 1
ATOM 2423 O O . SER A 1 312 ? -22.427 2.871 32.126 1.00 73.69 312 SER A O 1
ATOM 2425 N N . GLN A 1 313 ? -20.637 3.811 33.099 1.00 73.69 313 GLN A N 1
ATOM 2426 C CA . GLN A 1 313 ? -21.288 5.079 33.412 1.00 73.69 313 GLN A CA 1
ATOM 2427 C C . GLN A 1 313 ? -20.896 6.170 32.418 1.00 73.69 313 GLN A C 1
ATOM 2429 O O . GLN A 1 313 ? -19.765 6.227 31.937 1.00 73.69 313 GLN A O 1
ATOM 2434 N N . SER A 1 314 ? -21.826 7.083 32.136 1.00 75.31 314 SER A N 1
ATOM 2435 C CA . SER A 1 314 ? -21.512 8.295 31.376 1.00 75.31 314 SER A CA 1
ATOM 2436 C C . SER A 1 314 ? -20.775 9.305 32.266 1.00 75.31 314 SER A C 1
ATOM 2438 O O . SER A 1 314 ? -21.193 9.498 33.406 1.00 75.31 314 SER A O 1
ATOM 2440 N N . PRO A 1 315 ? -19.704 9.972 31.787 1.00 79.94 315 PRO A N 1
ATOM 2441 C CA . PRO A 1 315 ? -19.179 9.974 30.413 1.00 79.94 315 PRO A CA 1
ATOM 2442 C C . PRO A 1 315 ? -18.067 8.937 30.136 1.00 79.94 315 PRO A C 1
ATOM 2444 O O . PRO A 1 315 ? -17.463 8.964 29.063 1.00 79.94 315 PRO A O 1
ATOM 2447 N N . ALA A 1 316 ? -17.743 8.056 31.086 1.00 83.56 316 ALA A N 1
ATOM 2448 C CA . ALA A 1 316 ? -16.638 7.104 30.960 1.00 83.56 316 ALA A CA 1
ATOM 2449 C C . ALA A 1 316 ? -16.841 6.099 29.808 1.00 83.56 316 ALA A C 1
ATOM 2451 O O . ALA A 1 316 ? -15.889 5.812 29.087 1.00 83.56 316 ALA A O 1
ATOM 2452 N N . ASN A 1 317 ? -18.070 5.646 29.549 1.00 85.75 317 ASN A N 1
ATOM 2453 C CA . ASN A 1 317 ? -18.423 4.833 28.371 1.00 85.75 317 ASN A CA 1
ATOM 2454 C C . ASN A 1 317 ? -17.928 5.431 27.035 1.00 85.75 317 ASN A C 1
ATOM 2456 O O . ASN A 1 317 ? -17.441 4.716 26.160 1.00 85.75 317 ASN A O 1
ATOM 2460 N N . TYR A 1 318 ? -17.990 6.753 26.878 1.00 90.38 318 TYR A N 1
ATOM 2461 C CA . TYR A 1 318 ? -17.521 7.451 25.681 1.00 90.38 318 TYR A CA 1
ATOM 2462 C C . TYR A 1 318 ? -15.991 7.566 25.622 1.00 90.38 318 TYR A C 1
ATOM 2464 O O . TYR A 1 318 ? -15.409 7.537 24.536 1.00 90.38 318 TYR A O 1
ATOM 2472 N N . LEU A 1 319 ? -15.320 7.640 26.775 1.00 90.50 319 LEU A N 1
ATOM 2473 C CA . LEU A 1 319 ? -13.860 7.537 26.847 1.00 90.50 319 LEU A CA 1
ATOM 2474 C C . LEU A 1 319 ? -13.385 6.129 26.468 1.00 90.50 319 LEU A C 1
ATOM 2476 O O . LEU A 1 319 ? -12.405 6.000 25.734 1.00 90.50 319 LEU A O 1
ATOM 2480 N N . GLU A 1 320 ? -14.105 5.086 26.893 1.00 91.19 320 GLU A N 1
ATOM 2481 C CA . GLU A 1 320 ? -13.861 3.713 26.445 1.00 91.19 320 GLU A CA 1
ATOM 2482 C C . GLU A 1 320 ? -14.046 3.583 24.932 1.00 91.19 320 GLU A C 1
ATOM 2484 O O . GLU A 1 320 ? -13.178 3.035 24.249 1.00 91.19 320 GLU A O 1
ATOM 2489 N N . ALA A 1 321 ? -15.129 4.136 24.382 1.00 92.81 321 ALA A N 1
ATOM 2490 C CA . ALA A 1 321 ? -15.350 4.141 22.941 1.00 92.81 321 ALA A CA 1
ATOM 2491 C C . ALA A 1 321 ? -14.185 4.818 22.197 1.00 92.81 321 ALA A C 1
ATOM 2493 O O . ALA A 1 321 ? -13.672 4.256 21.226 1.00 92.81 321 ALA A O 1
ATOM 2494 N N . LEU A 1 322 ? -13.708 5.979 22.658 1.00 94.50 322 LEU A N 1
ATOM 2495 C CA . LEU A 1 322 ? -12.551 6.655 22.061 1.00 94.50 322 LEU A CA 1
ATOM 2496 C C . LEU A 1 322 ? -11.285 5.785 22.132 1.00 94.50 322 LEU A C 1
ATOM 2498 O O . LEU A 1 322 ? -10.542 5.695 21.152 1.00 94.50 322 LEU A O 1
ATOM 2502 N N . PHE A 1 323 ? -11.070 5.098 23.255 1.00 94.88 323 PHE A N 1
ATOM 2503 C CA . PHE A 1 323 ? -9.944 4.188 23.450 1.00 94.88 323 PHE A CA 1
ATOM 2504 C C . PHE A 1 323 ? -9.965 3.009 22.467 1.00 94.88 323 PHE A C 1
ATOM 2506 O O . PHE A 1 323 ? -8.965 2.718 21.804 1.00 94.88 323 PHE A O 1
ATOM 2513 N N . TRP A 1 324 ? -11.119 2.358 22.320 1.00 95.38 324 TRP A N 1
ATOM 2514 C CA . TRP A 1 324 ? -11.302 1.255 21.379 1.00 95.38 324 TRP A CA 1
ATOM 2515 C C . TRP A 1 324 ? -11.214 1.703 19.924 1.00 95.38 324 TRP A C 1
ATOM 2517 O O . TRP A 1 324 ? -10.682 0.962 19.096 1.00 95.38 324 TRP A O 1
ATOM 2527 N N . SER A 1 325 ? -11.639 2.927 19.601 1.00 96.44 325 SER A N 1
ATOM 2528 C CA . SER A 1 325 ? -11.383 3.482 18.274 1.00 96.44 325 SER A CA 1
ATOM 2529 C C . SER A 1 325 ? -9.887 3.660 18.024 1.00 96.44 325 SER A C 1
ATOM 2531 O O . SER A 1 325 ? -9.387 3.222 16.989 1.00 96.44 325 SER A O 1
ATOM 2533 N N . LEU A 1 326 ? -9.141 4.220 18.983 1.00 96.94 326 LEU A N 1
ATOM 2534 C CA . LEU A 1 326 ? -7.689 4.377 18.865 1.00 96.94 326 LEU A CA 1
ATOM 2535 C C . LEU A 1 326 ? -6.983 3.024 18.656 1.00 96.94 326 LEU A C 1
ATOM 2537 O O . LEU A 1 326 ? -6.093 2.906 17.808 1.00 96.94 326 LEU A O 1
ATOM 2541 N N . ALA A 1 327 ? -7.419 1.980 19.365 1.00 97.31 327 ALA A N 1
ATOM 2542 C CA . ALA A 1 327 ? -6.941 0.618 19.143 1.00 97.31 327 ALA A CA 1
ATOM 2543 C C . ALA A 1 327 ? -7.297 0.105 17.734 1.00 97.31 327 ALA A C 1
ATOM 2545 O O . ALA A 1 327 ? -6.430 -0.419 17.032 1.00 97.31 327 ALA A O 1
ATOM 2546 N N . GLY A 1 328 ? -8.540 0.302 17.285 1.00 96.50 328 GLY A N 1
ATOM 2547 C CA . GLY A 1 328 ? -9.004 -0.136 15.967 1.00 96.50 328 GLY A CA 1
ATOM 2548 C C . GLY A 1 328 ? -8.245 0.518 14.811 1.00 96.50 328 GLY A C 1
ATOM 2549 O O . GLY A 1 328 ? -7.790 -0.182 13.902 1.00 96.50 328 GLY A O 1
ATOM 2550 N N . ILE A 1 329 ? -8.011 1.835 14.868 1.00 96.75 329 ILE A N 1
ATOM 2551 C CA . ILE A 1 329 ? -7.217 2.520 13.838 1.00 96.75 329 ILE A CA 1
ATOM 2552 C C . ILE A 1 329 ? -5.749 2.080 13.873 1.00 96.75 329 ILE A C 1
ATOM 2554 O O . ILE A 1 329 ? -5.145 1.889 12.818 1.00 96.75 329 ILE A O 1
ATOM 2558 N N . THR A 1 330 ? -5.186 1.819 15.057 1.00 97.19 330 THR A N 1
ATOM 2559 C CA . THR A 1 330 ? -3.823 1.276 15.191 1.00 97.19 330 THR A CA 1
ATOM 2560 C C . THR A 1 330 ? -3.707 -0.097 14.521 1.00 97.19 330 THR A C 1
ATOM 2562 O O . THR A 1 330 ? -2.770 -0.332 13.757 1.00 97.19 330 THR A O 1
ATOM 2565 N N . VAL A 1 331 ? -4.692 -0.984 14.716 1.00 96.88 331 VAL A N 1
ATOM 2566 C CA . VAL A 1 331 ? -4.768 -2.286 14.024 1.00 96.88 331 VAL A CA 1
ATOM 2567 C C . VAL A 1 331 ? -4.877 -2.105 12.506 1.00 96.88 331 VAL A C 1
ATOM 2569 O O . VAL A 1 331 ? -4.167 -2.774 11.752 1.00 96.88 331 VAL A O 1
ATOM 2572 N N . SER A 1 332 ? -5.714 -1.175 12.039 1.00 95.38 332 SER A N 1
ATOM 2573 C CA . SER A 1 332 ? -5.852 -0.872 10.607 1.00 95.38 332 SER A CA 1
ATOM 2574 C C . SER A 1 332 ? -4.526 -0.427 9.982 1.00 95.38 332 SER A C 1
ATOM 2576 O O . SER A 1 332 ? -4.122 -0.913 8.917 1.00 95.38 332 SER A O 1
ATOM 2578 N N . LEU A 1 333 ? -3.804 0.458 10.676 1.00 95.69 333 LEU A N 1
ATOM 2579 C CA . LEU A 1 333 ? -2.499 0.949 10.248 1.00 95.69 333 LEU A CA 1
ATOM 2580 C C . LEU A 1 333 ? -1.438 -0.153 10.260 1.00 95.69 333 LEU A C 1
ATOM 2582 O O . LEU A 1 333 ? -0.631 -0.197 9.334 1.00 95.69 333 LEU A O 1
ATOM 2586 N N . LEU A 1 334 ? -1.456 -1.069 11.233 1.00 96.12 334 LEU A N 1
ATOM 2587 C CA . LEU A 1 334 ? -0.562 -2.233 11.257 1.00 96.12 334 LEU A CA 1
ATOM 2588 C C . LEU A 1 334 ? -0.767 -3.126 10.033 1.00 96.12 334 LEU A C 1
ATOM 2590 O O . LEU A 1 334 ? 0.199 -3.446 9.338 1.00 96.12 334 LEU A O 1
ATOM 2594 N N . ILE A 1 335 ? -2.018 -3.483 9.731 1.00 94.69 335 ILE A N 1
ATOM 2595 C CA . ILE A 1 335 ? -2.355 -4.320 8.570 1.00 94.69 335 ILE A CA 1
ATOM 2596 C C . ILE A 1 335 ? -1.907 -3.631 7.275 1.00 94.69 335 ILE A C 1
ATOM 2598 O O . ILE A 1 335 ? -1.235 -4.243 6.443 1.00 94.69 335 ILE A O 1
ATOM 2602 N N . THR A 1 336 ? -2.235 -2.347 7.123 1.00 91.81 336 THR A N 1
ATOM 2603 C CA . THR A 1 336 ? -1.931 -1.569 5.912 1.00 91.81 336 THR A CA 1
ATOM 2604 C C . THR A 1 336 ? -0.425 -1.376 5.724 1.00 91.81 336 THR A C 1
ATOM 2606 O O . THR A 1 336 ? 0.109 -1.621 4.643 1.00 91.81 336 THR A O 1
ATOM 2609 N N . THR A 1 337 ? 0.287 -1.008 6.790 1.00 93.62 337 THR A N 1
ATOM 2610 C CA . THR A 1 337 ? 1.746 -0.826 6.769 1.00 93.62 337 THR A CA 1
ATOM 2611 C C . THR A 1 337 ? 2.451 -2.143 6.467 1.00 93.62 337 THR A C 1
ATOM 2613 O O . THR A 1 337 ? 3.320 -2.189 5.598 1.00 93.62 337 THR A O 1
ATOM 2616 N N . GLY A 1 338 ? 2.046 -3.236 7.123 1.00 94.06 338 GLY A N 1
ATOM 2617 C CA . GLY A 1 338 ? 2.591 -4.568 6.864 1.00 94.06 338 GLY A CA 1
ATOM 2618 C C . GLY A 1 338 ? 2.366 -5.015 5.418 1.00 94.06 338 GLY A C 1
ATOM 2619 O O . GLY A 1 338 ? 3.276 -5.558 4.784 1.00 94.06 338 GLY A O 1
ATOM 2620 N N . TYR A 1 339 ? 1.189 -4.725 4.856 1.00 93.06 339 TYR A N 1
ATOM 2621 C CA . TYR A 1 339 ? 0.890 -4.982 3.448 1.00 93.06 339 TYR A CA 1
ATOM 2622 C C . TYR A 1 339 ? 1.820 -4.202 2.502 1.00 93.06 339 TYR A C 1
ATOM 2624 O O . TYR A 1 339 ? 2.400 -4.797 1.588 1.00 93.06 339 TYR A O 1
ATOM 2632 N N . TYR A 1 340 ? 2.021 -2.900 2.734 1.00 91.25 340 TYR A N 1
ATOM 2633 C CA . TYR A 1 340 ? 2.907 -2.071 1.908 1.00 91.25 340 TYR A CA 1
ATOM 2634 C C . TYR A 1 340 ? 4.379 -2.467 2.015 1.00 91.25 340 TYR A C 1
ATOM 2636 O O . TYR A 1 340 ? 5.055 -2.545 0.986 1.00 91.25 340 TYR A O 1
ATOM 2644 N N . LEU A 1 341 ? 4.861 -2.792 3.217 1.00 93.00 341 LEU A N 1
ATOM 2645 C CA . LEU A 1 341 ? 6.213 -3.316 3.424 1.00 93.00 341 LEU A CA 1
ATOM 2646 C C . LEU A 1 341 ? 6.422 -4.622 2.646 1.00 93.00 341 LEU A C 1
ATOM 2648 O O . LEU A 1 341 ? 7.392 -4.753 1.900 1.00 93.00 341 LEU A O 1
ATOM 2652 N N . ARG A 1 342 ? 5.477 -5.568 2.741 1.00 93.00 342 ARG A N 1
ATOM 2653 C CA . ARG A 1 342 ? 5.554 -6.860 2.037 1.00 93.00 342 ARG A CA 1
ATOM 2654 C C . ARG A 1 342 ? 5.567 -6.704 0.514 1.00 93.00 342 ARG A C 1
ATOM 2656 O O . ARG A 1 342 ? 6.236 -7.472 -0.172 1.00 93.00 342 ARG A O 1
ATOM 2663 N N . ARG A 1 343 ? 4.822 -5.734 -0.022 1.00 89.06 343 ARG A N 1
ATOM 2664 C CA . ARG A 1 343 ? 4.738 -5.451 -1.466 1.00 89.06 343 ARG A CA 1
ATOM 2665 C C . ARG A 1 343 ? 5.837 -4.516 -1.978 1.00 89.06 343 ARG A C 1
ATOM 2667 O O . ARG A 1 343 ? 5.834 -4.229 -3.170 1.00 89.06 343 ARG A O 1
ATOM 2674 N N . LYS A 1 344 ? 6.754 -4.053 -1.117 1.00 88.06 344 LYS A N 1
ATOM 2675 C CA . LYS A 1 344 ? 7.772 -3.038 -1.441 1.00 88.06 344 LYS A CA 1
ATOM 2676 C C . LYS A 1 344 ? 7.171 -1.743 -2.014 1.00 88.06 344 LYS A C 1
ATOM 2678 O O . LYS A 1 344 ? 7.703 -1.160 -2.951 1.00 88.06 344 LYS A O 1
ATOM 2683 N N . ARG A 1 345 ? 6.030 -1.321 -1.461 1.00 86.19 345 ARG A N 1
ATOM 2684 C CA . ARG A 1 345 ? 5.260 -0.127 -1.871 1.00 86.19 345 ARG A CA 1
ATOM 2685 C C . ARG A 1 345 ? 5.083 0.879 -0.730 1.00 86.19 345 ARG A C 1
ATOM 2687 O O . ARG A 1 345 ? 4.153 1.676 -0.740 1.00 86.19 345 ARG A O 1
ATOM 2694 N N . PHE A 1 346 ? 5.923 0.799 0.298 1.00 89.19 346 PHE A N 1
ATOM 2695 C CA . PHE A 1 346 ? 5.899 1.754 1.400 1.00 89.19 346 PHE A CA 1
ATOM 2696 C C . PHE A 1 346 ? 6.790 2.951 1.068 1.00 89.19 346 PHE A C 1
ATOM 2698 O O . PHE A 1 346 ? 7.922 2.761 0.625 1.00 89.19 346 PHE A O 1
ATOM 2705 N N . TYR A 1 347 ? 6.292 4.156 1.339 1.00 88.19 347 TYR A N 1
ATOM 2706 C CA . TYR A 1 347 ? 7.008 5.411 1.123 1.00 88.19 347 TYR A CA 1
ATOM 2707 C C . TYR A 1 347 ? 7.010 6.220 2.415 1.00 88.19 347 TYR A C 1
ATOM 2709 O O . TYR A 1 347 ? 5.952 6.417 3.025 1.00 88.19 347 TYR A O 1
ATOM 2717 N N . ALA A 1 348 ? 8.186 6.686 2.838 1.00 87.56 348 ALA A N 1
ATOM 2718 C CA . ALA A 1 348 ? 8.343 7.380 4.111 1.00 87.56 348 ALA A CA 1
ATOM 2719 C C . ALA A 1 348 ? 7.498 8.662 4.185 1.00 87.56 348 ALA A C 1
ATOM 2721 O O . ALA A 1 348 ? 6.956 8.970 5.246 1.00 87.56 348 ALA A O 1
ATOM 2722 N N . GLU A 1 349 ? 7.301 9.376 3.074 1.00 84.88 349 GLU A N 1
ATOM 2723 C CA . GLU A 1 349 ? 6.515 10.618 3.063 1.00 84.88 349 GLU A CA 1
ATOM 2724 C C . GLU A 1 349 ? 5.031 10.377 3.385 1.00 84.88 349 GLU A C 1
ATOM 2726 O O . GLU A 1 349 ? 4.372 11.239 3.965 1.00 84.88 349 GLU A O 1
ATOM 2731 N N . GLY A 1 350 ? 4.513 9.180 3.083 1.00 82.31 350 GLY A N 1
ATOM 2732 C CA . GLY A 1 350 ? 3.130 8.793 3.371 1.00 82.31 350 GLY A CA 1
ATOM 2733 C C . GLY A 1 350 ? 2.836 8.585 4.860 1.00 82.31 350 GLY A C 1
ATOM 2734 O O . GLY A 1 350 ? 1.671 8.535 5.258 1.00 82.31 350 GLY A O 1
ATOM 2735 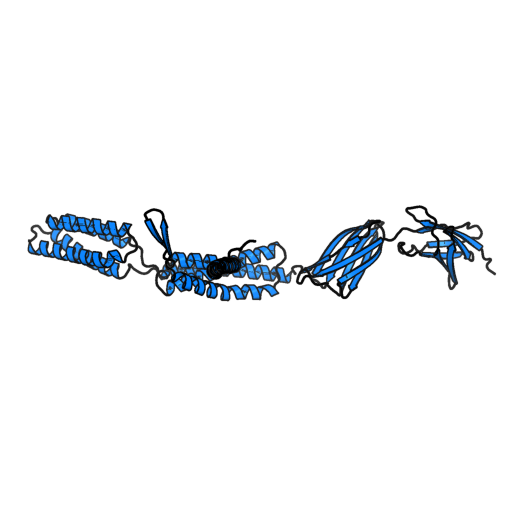N N . THR A 1 351 ? 3.863 8.495 5.710 1.00 86.75 351 THR A N 1
ATOM 2736 C CA . THR A 1 351 ? 3.694 8.274 7.158 1.00 86.75 351 THR A CA 1
ATOM 2737 C C . THR A 1 351 ? 2.908 9.388 7.841 1.00 86.75 351 THR A C 1
ATOM 2739 O O . THR A 1 351 ? 2.086 9.100 8.708 1.00 86.75 351 THR A O 1
ATOM 2742 N N . TRP A 1 352 ? 3.079 10.641 7.415 1.00 85.94 352 TRP A N 1
ATOM 2743 C CA . TRP A 1 352 ? 2.358 11.788 7.975 1.00 85.94 352 TRP A CA 1
ATOM 2744 C C . TRP A 1 352 ? 0.848 11.685 7.779 1.00 85.94 352 TRP A C 1
ATOM 2746 O O . TRP A 1 352 ? 0.077 11.952 8.702 1.00 85.94 352 TRP A O 1
ATOM 2756 N N . MET A 1 353 ? 0.424 11.226 6.600 1.00 86.12 353 MET A N 1
ATOM 2757 C CA . MET A 1 353 ? -0.984 10.958 6.322 1.00 86.12 353 MET A CA 1
ATOM 2758 C C . MET A 1 353 ? -1.518 9.880 7.271 1.00 86.12 353 MET A C 1
ATOM 2760 O O . MET A 1 353 ? -2.562 10.067 7.892 1.00 86.12 353 MET A O 1
ATOM 2764 N N . HIS A 1 354 ? -0.783 8.780 7.447 1.00 86.50 354 HIS A N 1
ATOM 2765 C CA . HIS A 1 354 ? -1.181 7.711 8.363 1.00 86.50 354 HIS A CA 1
ATOM 2766 C C . HIS A 1 354 ? -1.248 8.171 9.825 1.00 86.50 354 HIS A C 1
ATOM 2768 O O . HIS A 1 354 ? -2.181 7.795 10.533 1.00 86.50 354 HIS A O 1
ATOM 2774 N N . LEU A 1 355 ? -0.318 9.022 10.264 1.00 89.69 355 LEU A N 1
ATOM 2775 C CA . LEU A 1 355 ? -0.299 9.569 11.620 1.00 89.69 355 LEU A CA 1
ATOM 2776 C C . LEU A 1 355 ? -1.531 10.441 11.901 1.00 89.69 355 LEU A C 1
ATOM 2778 O O . LEU A 1 355 ? -2.094 10.376 12.990 1.00 89.69 355 LEU A O 1
ATOM 2782 N N . SER A 1 356 ? -2.008 11.194 10.905 1.00 91.94 356 SER A N 1
ATOM 2783 C CA . SER A 1 356 ? -3.219 12.014 11.044 1.00 91.94 356 SER A CA 1
ATOM 2784 C C . SER A 1 356 ? -4.477 11.187 11.354 1.00 91.94 356 SER A C 1
ATOM 2786 O O . SER A 1 356 ? -5.385 11.667 12.042 1.00 91.94 356 SER A O 1
ATOM 2788 N N . HIS A 1 357 ? -4.526 9.922 10.920 1.00 92.12 357 HIS A N 1
ATOM 2789 C CA . HIS A 1 357 ? -5.650 9.033 11.211 1.00 92.12 357 HIS A CA 1
ATOM 2790 C C . HIS A 1 357 ? -5.717 8.625 12.685 1.00 92.12 357 HIS A C 1
ATOM 2792 O O . HIS A 1 357 ? -6.820 8.457 13.197 1.00 92.12 357 HIS A O 1
ATOM 2798 N N . LEU A 1 358 ? -4.578 8.533 13.387 1.00 93.88 358 LEU A N 1
ATOM 2799 C CA . LEU A 1 358 ? -4.559 8.219 14.823 1.00 93.88 358 LEU A CA 1
ATOM 2800 C C . LEU A 1 358 ? -5.310 9.261 15.661 1.00 93.88 358 LEU A C 1
ATOM 2802 O O . LEU A 1 358 ? -5.807 8.928 16.728 1.00 93.88 358 LEU A O 1
ATOM 2806 N N . LEU A 1 359 ? -5.409 10.504 15.180 1.00 93.25 359 LEU A N 1
ATOM 2807 C CA . LEU A 1 359 ? -6.156 11.565 15.853 1.00 93.25 359 LEU A CA 1
ATOM 2808 C C . LEU A 1 359 ? -7.568 11.736 15.281 1.00 93.25 359 LEU A C 1
ATOM 2810 O O . LEU A 1 359 ? -8.540 11.822 16.026 1.00 93.25 359 LEU A O 1
ATOM 2814 N N . SER A 1 360 ? -7.691 11.795 13.954 1.00 93.75 360 SER A N 1
ATOM 2815 C CA . SER A 1 360 ? -8.964 12.116 13.296 1.00 93.75 360 SER A CA 1
ATOM 2816 C C . SER A 1 360 ? -9.998 10.990 13.373 1.00 93.75 360 SER A C 1
ATOM 2818 O O . SER A 1 360 ? -11.182 11.271 13.562 1.00 93.75 360 SER A O 1
ATOM 2820 N N . VAL A 1 361 ? -9.581 9.723 13.266 1.00 94.50 361 VAL A N 1
ATOM 2821 C CA . VAL A 1 361 ? -10.509 8.580 13.252 1.00 94.50 361 VAL A CA 1
ATOM 2822 C C . VAL A 1 361 ? -11.173 8.366 14.616 1.00 94.50 361 VAL A C 1
ATOM 2824 O O . VAL A 1 361 ? -12.396 8.229 14.627 1.00 94.50 361 VAL A O 1
ATOM 2827 N N . PRO A 1 362 ? -10.458 8.418 15.760 1.00 95.69 362 PRO A N 1
ATOM 2828 C CA . PRO A 1 362 ? -11.097 8.308 17.072 1.00 95.69 362 PRO A CA 1
ATOM 2829 C C . PRO A 1 362 ? -12.104 9.400 17.385 1.00 95.69 362 PRO A C 1
ATOM 2831 O O . PRO A 1 362 ? -13.172 9.110 17.920 1.00 95.69 362 PRO A O 1
ATOM 2834 N N . LEU A 1 363 ? -11.814 10.639 16.991 1.00 94.12 363 LEU A N 1
ATOM 2835 C CA . LEU A 1 363 ? -12.753 11.745 17.161 1.00 94.12 363 LEU A CA 1
ATOM 2836 C C . LEU A 1 363 ? -14.015 11.545 16.316 1.00 94.12 363 LEU A C 1
ATOM 2838 O O . LEU A 1 363 ? -15.125 11.737 16.809 1.00 94.12 363 LEU A O 1
ATOM 2842 N N . LEU A 1 364 ? -13.863 11.112 15.062 1.00 92.19 364 LEU A N 1
ATOM 2843 C CA . LEU A 1 364 ? -15.004 10.845 14.189 1.00 92.19 364 LEU A CA 1
ATOM 2844 C C . LEU A 1 364 ? -15.839 9.658 14.688 1.00 92.19 364 LEU A C 1
ATOM 2846 O O . LEU A 1 364 ? -17.064 9.747 14.730 1.00 92.19 364 LEU A O 1
ATOM 2850 N N . ALA A 1 365 ? -15.186 8.562 15.082 1.00 92.19 365 ALA A N 1
ATOM 2851 C CA . ALA A 1 365 ? -15.855 7.385 15.623 1.00 92.19 365 ALA A CA 1
ATOM 2852 C C . ALA A 1 365 ? -16.651 7.738 16.882 1.00 92.19 365 ALA A C 1
ATOM 2854 O O . ALA A 1 365 ? -17.805 7.337 16.994 1.00 92.19 365 ALA A O 1
ATOM 2855 N N . LEU A 1 366 ? -16.084 8.559 17.770 1.00 92.56 366 LEU A N 1
ATOM 2856 C CA . LEU A 1 366 ? -16.774 9.036 18.963 1.00 92.56 366 LEU A CA 1
ATOM 2857 C C . LEU A 1 366 ? -18.065 9.795 18.621 1.00 92.56 366 LEU A C 1
ATOM 2859 O O . LEU A 1 366 ? -19.103 9.515 19.213 1.00 92.56 366 LEU A O 1
ATOM 2863 N N . VAL A 1 367 ? -18.026 10.712 17.648 1.00 92.06 367 VAL A N 1
ATOM 2864 C CA . VAL A 1 367 ? -19.223 11.452 17.205 1.00 92.06 367 VAL A CA 1
ATOM 2865 C C . VAL A 1 367 ? -20.284 10.503 16.646 1.00 92.06 367 VAL A C 1
ATOM 2867 O O . VAL A 1 367 ? -21.460 10.629 16.976 1.00 92.06 367 VAL A O 1
ATOM 2870 N N . VAL A 1 368 ? -19.883 9.533 15.822 1.00 89.00 368 VAL A N 1
ATOM 2871 C CA . VAL A 1 368 ? -20.810 8.556 15.229 1.00 89.00 368 VAL A CA 1
ATOM 2872 C C . VAL A 1 368 ? -21.452 7.680 16.306 1.00 89.00 368 VAL A C 1
ATOM 2874 O O . VAL A 1 368 ? -22.668 7.513 16.316 1.00 89.00 368 VAL A O 1
ATOM 2877 N N . VAL A 1 369 ? -20.650 7.158 17.233 1.00 90.44 369 VAL A N 1
ATOM 2878 C CA . VAL A 1 369 ? -21.105 6.323 18.352 1.00 90.44 369 VAL A CA 1
ATOM 2879 C C . VAL A 1 369 ? -22.034 7.116 19.276 1.00 90.44 369 VAL A C 1
ATOM 2881 O O . VAL A 1 369 ? -23.068 6.598 19.687 1.00 90.44 369 VAL A O 1
ATOM 2884 N N . PHE A 1 370 ? -21.724 8.389 19.538 1.00 89.75 370 PHE A N 1
ATOM 2885 C CA . PHE A 1 370 ? -22.588 9.289 20.302 1.00 89.75 370 PHE A CA 1
ATOM 2886 C C . PHE A 1 370 ? -23.947 9.510 19.631 1.00 89.75 370 PHE A C 1
ATOM 2888 O O . PHE A 1 370 ? -24.973 9.467 20.297 1.00 89.75 370 PHE A O 1
ATOM 2895 N N . LEU A 1 371 ? -23.987 9.718 18.314 1.00 89.19 371 LEU A N 1
ATOM 2896 C CA . LEU A 1 371 ? -25.261 9.851 17.602 1.00 89.19 371 LEU A CA 1
ATOM 2897 C C . LEU A 1 371 ? -26.061 8.544 17.623 1.00 89.19 371 LEU A C 1
ATOM 2899 O O . LEU A 1 371 ? -27.279 8.571 17.780 1.00 89.19 371 LEU A O 1
ATOM 2903 N N . LEU A 1 372 ? -25.383 7.403 17.488 1.00 85.75 372 LEU A N 1
ATOM 2904 C CA . LEU A 1 372 ? -26.024 6.090 17.507 1.00 85.75 372 LEU A CA 1
ATOM 2905 C C . LEU A 1 372 ? -26.553 5.712 18.893 1.00 85.75 372 LEU A C 1
ATOM 2907 O O . LEU A 1 372 ? -27.595 5.069 18.964 1.00 85.75 372 LEU A O 1
ATO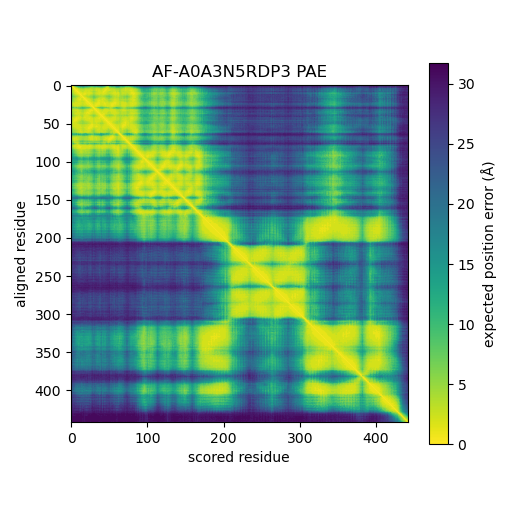M 2911 N N . SER A 1 373 ? -25.919 6.168 19.979 1.00 86.19 373 SER A N 1
ATOM 2912 C CA . SER A 1 373 ? -26.427 5.951 21.341 1.00 86.19 373 SER A CA 1
ATOM 2913 C C . SER A 1 373 ? -27.764 6.653 21.607 1.00 86.19 373 SER A C 1
ATOM 2915 O O . SER A 1 373 ? -28.486 6.263 22.519 1.00 86.19 373 SER A O 1
ATOM 2917 N N . GLN A 1 374 ? -28.131 7.657 20.800 1.00 87.31 374 GLN A N 1
ATOM 2918 C CA . GLN A 1 374 ? -29.426 8.340 20.905 1.00 87.31 374 GLN A CA 1
ATOM 2919 C C . GLN A 1 374 ? -30.571 7.578 20.220 1.00 87.31 374 GLN A C 1
ATOM 2921 O O . GLN A 1 374 ? -31.735 7.955 20.364 1.00 87.31 374 GLN A O 1
ATOM 2926 N N . VAL A 1 375 ? -30.269 6.528 19.450 1.00 81.19 375 VAL A N 1
ATOM 2927 C CA . VAL A 1 375 ? -31.263 5.787 18.669 1.00 81.19 375 VAL A CA 1
ATOM 2928 C C . VAL A 1 375 ? -31.692 4.534 19.427 1.00 81.19 375 VAL A C 1
ATOM 2930 O O . VAL A 1 375 ? -30.881 3.655 19.705 1.00 81.19 375 VAL A O 1
ATOM 2933 N N . LYS A 1 376 ? -32.996 4.419 19.701 1.00 75.25 376 LYS A N 1
ATOM 2934 C CA . LYS A 1 376 ? -33.611 3.185 20.207 1.00 75.25 376 LYS A CA 1
ATOM 2935 C C . LYS A 1 376 ? -34.223 2.409 19.048 1.00 75.25 376 LYS A C 1
ATOM 2937 O O . LYS A 1 376 ? -35.066 2.944 18.330 1.00 75.25 376 LYS A O 1
ATOM 2942 N N . LEU A 1 377 ? -33.796 1.162 18.865 1.00 72.56 377 LEU A N 1
ATOM 2943 C CA . LEU A 1 377 ? -34.325 0.274 17.832 1.00 72.56 377 LEU A CA 1
ATOM 2944 C C . LEU A 1 377 ? -35.203 -0.787 18.489 1.00 72.56 377 LEU A C 1
ATOM 2946 O O . LEU A 1 377 ? -34.710 -1.605 19.258 1.00 72.56 377 LEU A O 1
ATOM 2950 N N . THR A 1 378 ? -36.493 -0.798 18.171 1.00 75.06 378 THR A N 1
ATOM 2951 C CA . THR A 1 378 ? -37.402 -1.879 18.560 1.00 75.06 378 THR A CA 1
ATOM 2952 C C . THR A 1 378 ? -37.624 -2.802 17.368 1.00 75.06 378 THR A C 1
ATOM 2954 O O . THR A 1 378 ? -38.058 -2.378 16.296 1.00 75.06 378 THR A O 1
ATOM 2957 N N . LEU A 1 379 ? -37.268 -4.075 17.533 1.00 74.12 379 LEU A N 1
ATOM 2958 C CA . LEU A 1 379 ? -37.483 -5.120 16.539 1.00 74.12 379 LEU A CA 1
ATOM 2959 C C . LEU A 1 379 ? -38.553 -6.077 17.058 1.00 74.12 379 LEU A C 1
ATOM 2961 O O . LEU A 1 379 ? -38.401 -6.680 18.116 1.00 74.12 379 LEU A O 1
ATOM 2965 N N . GLN A 1 380 ? -39.627 -6.237 16.294 1.00 77.12 380 GLN A N 1
ATOM 2966 C CA . GLN A 1 380 ? -40.621 -7.281 16.528 1.00 77.12 380 GLN A CA 1
ATOM 2967 C C . GLN A 1 380 ? -40.129 -8.569 15.864 1.00 77.12 380 GLN A C 1
ATOM 2969 O O . GLN A 1 380 ? -40.028 -8.638 14.637 1.00 77.12 380 GLN A O 1
ATOM 2974 N N . ILE A 1 381 ? -39.786 -9.572 16.672 1.00 78.81 381 ILE A N 1
ATOM 2975 C CA . ILE A 1 381 ? -39.452 -10.917 16.203 1.00 78.81 381 ILE A CA 1
ATOM 2976 C C . ILE A 1 381 ? -40.537 -11.851 16.738 1.00 78.81 381 ILE A C 1
ATOM 2978 O O . ILE A 1 381 ? -40.562 -12.188 17.921 1.00 78.81 381 ILE A O 1
ATOM 2982 N N . ASP A 1 382 ? -41.434 -12.256 15.840 1.00 82.94 382 ASP A N 1
ATOM 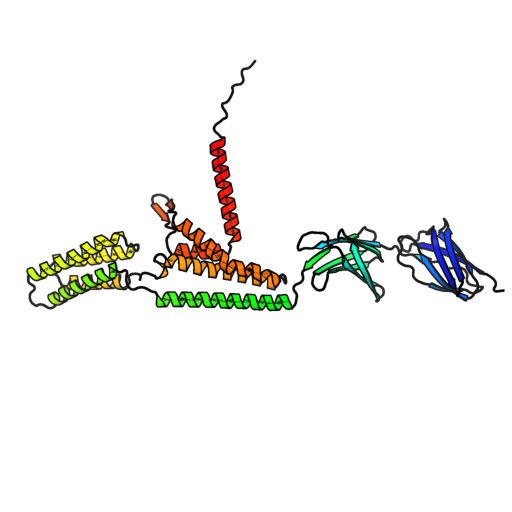2983 C CA . ASP A 1 382 ? -42.618 -13.064 16.151 1.00 82.94 382 ASP A CA 1
ATOM 2984 C C . ASP A 1 382 ? -43.524 -12.390 17.205 1.00 82.94 382 ASP A C 1
ATOM 2986 O O . ASP A 1 382 ? -43.995 -11.280 16.966 1.00 82.94 382 ASP A O 1
ATOM 2990 N N . GLN A 1 383 ? -43.753 -13.010 18.370 1.00 71.62 383 GLN A N 1
ATOM 2991 C CA . GLN A 1 383 ? -44.534 -12.430 19.478 1.00 71.62 383 GLN A CA 1
ATOM 2992 C C . GLN A 1 383 ? -43.682 -11.663 20.504 1.00 71.62 383 GLN A C 1
ATOM 2994 O O . GLN A 1 383 ? -44.203 -11.221 21.527 1.00 71.62 383 GLN A O 1
ATOM 2999 N N . SER A 1 384 ? -42.371 -11.539 20.276 1.00 56.16 384 SER A N 1
ATOM 3000 C CA . SER A 1 384 ? -41.439 -10.910 21.216 1.00 56.16 384 SER A CA 1
ATOM 3001 C C . SER A 1 384 ? -40.908 -9.589 20.669 1.00 56.16 384 SER A C 1
ATOM 3003 O O . SER A 1 384 ? -40.395 -9.511 19.550 1.00 56.16 384 SER A O 1
ATOM 3005 N N . GLU A 1 385 ? -40.996 -8.540 21.481 1.00 72.44 385 GLU A N 1
ATOM 3006 C CA . GLU A 1 385 ? -40.390 -7.248 21.181 1.00 72.44 385 GLU A CA 1
ATOM 3007 C C . GLU A 1 385 ? -38.966 -7.215 21.747 1.00 72.44 385 GLU A C 1
ATOM 3009 O O . GLU A 1 385 ? -38.756 -7.277 22.958 1.00 72.44 385 GLU A O 1
ATOM 3014 N N . VAL A 1 386 ? -37.970 -7.151 20.863 1.00 71.19 386 VAL A N 1
ATOM 3015 C CA . VAL A 1 386 ? -36.562 -7.007 21.234 1.00 71.19 386 VAL A CA 1
ATOM 3016 C C . VAL A 1 386 ? -36.167 -5.553 21.022 1.00 71.19 386 VAL A C 1
ATOM 3018 O O . VAL A 1 386 ? -35.977 -5.096 19.893 1.00 71.19 386 VAL A O 1
ATOM 3021 N N . ALA A 1 387 ? -36.040 -4.813 22.120 1.00 67.75 387 ALA A N 1
ATOM 3022 C CA . ALA A 1 387 ? -35.440 -3.488 22.106 1.00 67.75 387 ALA A CA 1
ATOM 3023 C C . ALA A 1 387 ? -33.911 -3.627 22.122 1.00 67.75 387 ALA A C 1
ATOM 3025 O O . ALA A 1 387 ? -33.332 -4.137 23.079 1.00 67.75 387 ALA A O 1
ATOM 3026 N N . ILE A 1 388 ? -33.255 -3.178 21.055 1.00 69.06 388 ILE A N 1
ATOM 3027 C CA . ILE A 1 388 ? -31.803 -3.025 21.011 1.00 69.06 388 ILE A CA 1
ATOM 3028 C C . ILE A 1 388 ? -31.489 -1.607 21.486 1.00 69.06 388 ILE A C 1
ATOM 3030 O O . ILE A 1 388 ? -31.736 -0.631 20.770 1.00 69.06 388 ILE A O 1
ATOM 3034 N N . ASP A 1 389 ? -30.947 -1.501 22.698 1.00 71.94 389 ASP A N 1
ATOM 3035 C CA . ASP A 1 389 ? -30.421 -0.246 23.226 1.00 71.94 389 ASP A CA 1
ATOM 3036 C C . ASP A 1 389 ? -28.940 -0.110 22.853 1.00 71.94 389 ASP A C 1
ATOM 3038 O O . ASP A 1 389 ? -28.071 -0.797 23.390 1.00 71.94 389 ASP A O 1
ATOM 3042 N N . ILE A 1 390 ? -28.649 0.774 21.896 1.00 75.50 390 ILE A N 1
ATOM 3043 C CA . ILE A 1 390 ? -27.279 1.023 21.430 1.00 75.50 390 ILE A CA 1
ATOM 3044 C C . ILE A 1 390 ? -26.454 1.749 22.504 1.00 75.50 390 ILE A C 1
ATOM 3046 O O . ILE A 1 390 ? -25.227 1.741 22.440 1.00 75.50 390 ILE A O 1
ATOM 3050 N N . ASN A 1 391 ? -27.093 2.328 23.524 1.00 79.25 391 ASN A N 1
ATOM 3051 C CA . ASN A 1 391 ? -26.408 2.964 24.643 1.00 79.25 391 ASN A CA 1
ATOM 3052 C C . ASN A 1 391 ? -25.710 1.960 25.588 1.00 79.25 391 ASN A C 1
ATOM 3054 O O . ASN A 1 391 ? -25.049 2.391 26.533 1.00 79.25 391 ASN A O 1
ATOM 3058 N N . ASP A 1 392 ? -25.810 0.644 25.346 1.00 80.00 392 ASP A N 1
ATOM 3059 C CA . ASP A 1 392 ? -24.992 -0.351 26.050 1.00 80.00 392 ASP A CA 1
ATOM 3060 C C . ASP A 1 392 ? -23.488 -0.049 25.836 1.00 80.00 392 ASP A C 1
ATOM 3062 O O . ASP A 1 392 ? -22.999 -0.105 24.701 1.00 80.00 392 ASP A O 1
ATOM 3066 N N . PRO A 1 393 ? -22.718 0.222 26.908 1.00 80.50 393 PRO A N 1
ATOM 3067 C CA . PRO A 1 393 ? -21.283 0.506 26.845 1.00 80.50 393 PRO A CA 1
ATOM 3068 C C . PRO A 1 393 ? -20.472 -0.517 26.037 1.00 80.50 393 PRO A C 1
ATOM 3070 O O . PRO A 1 393 ? -19.552 -0.148 25.304 1.00 80.50 393 PRO A O 1
ATOM 3073 N N . ARG A 1 394 ? -20.838 -1.803 26.105 1.00 83.31 394 ARG A N 1
ATOM 3074 C CA . ARG A 1 394 ? -20.161 -2.881 25.366 1.00 83.31 394 ARG A CA 1
ATOM 3075 C C . ARG A 1 394 ? -20.390 -2.751 23.865 1.00 83.31 394 ARG A C 1
ATOM 3077 O O . ARG A 1 394 ? -19.464 -2.963 23.080 1.00 83.31 394 ARG A O 1
ATOM 3084 N N . LEU A 1 395 ? -21.611 -2.389 23.469 1.00 85.00 395 LEU A N 1
ATOM 3085 C CA . LEU A 1 395 ? -21.955 -2.137 22.072 1.00 85.00 395 LEU A CA 1
ATOM 3086 C C . LEU A 1 395 ? -21.259 -0.874 21.563 1.00 85.00 395 LEU A C 1
ATOM 3088 O O . LEU A 1 395 ? -20.695 -0.912 20.471 1.00 85.00 395 LEU A O 1
ATOM 3092 N N . LEU A 1 396 ? -21.216 0.200 22.360 1.00 88.56 396 LEU A N 1
ATOM 3093 C CA . LEU A 1 396 ? -20.495 1.431 22.010 1.00 88.56 396 LEU A CA 1
ATOM 3094 C C . LEU A 1 396 ? -19.004 1.153 21.761 1.00 88.56 396 LEU A C 1
ATOM 3096 O O . LEU A 1 396 ? -18.464 1.573 20.735 1.00 88.56 396 LEU A O 1
ATOM 3100 N N . ALA A 1 397 ? -18.349 0.399 22.650 1.00 90.31 397 ALA A N 1
ATOM 3101 C CA . ALA A 1 397 ? -16.947 0.005 22.514 1.00 90.31 397 ALA A CA 1
ATOM 3102 C C . ALA A 1 397 ? -16.694 -0.843 21.253 1.00 90.31 397 ALA A C 1
ATOM 3104 O O . ALA A 1 397 ? -15.813 -0.520 20.448 1.00 90.31 397 ALA A O 1
ATOM 3105 N N . ALA A 1 398 ? -17.495 -1.894 21.045 1.00 90.62 398 ALA A N 1
ATOM 3106 C CA . ALA A 1 398 ? -17.369 -2.785 19.892 1.00 90.62 398 ALA A CA 1
ATOM 3107 C C . ALA A 1 398 ? -17.597 -2.047 18.564 1.00 90.62 398 ALA A C 1
ATOM 3109 O O . ALA A 1 398 ? -16.811 -2.186 17.621 1.00 90.62 398 ALA A O 1
ATOM 3110 N N . LEU A 1 399 ? -18.642 -1.221 18.500 1.00 91.44 399 LEU A N 1
ATOM 3111 C CA . LEU A 1 399 ? -18.967 -0.419 17.328 1.00 91.44 399 LEU A CA 1
ATOM 3112 C C . LEU A 1 399 ? -17.849 0.588 17.028 1.00 91.44 399 LEU A C 1
ATOM 3114 O O . LEU A 1 399 ? -17.426 0.714 15.880 1.00 91.44 399 LEU A O 1
ATOM 3118 N N . SER A 1 400 ? -17.326 1.257 18.056 1.00 94.25 400 SER A N 1
ATOM 3119 C CA . SER A 1 400 ? -16.223 2.206 17.921 1.00 94.25 400 SER A CA 1
ATOM 3120 C C . SER A 1 400 ? -14.959 1.557 17.343 1.00 94.25 400 SER A C 1
ATOM 3122 O O . SER A 1 400 ? -14.351 2.089 16.408 1.00 94.25 400 SER A O 1
ATOM 3124 N N . PHE A 1 401 ? -14.601 0.362 17.831 1.00 95.50 401 PHE A N 1
ATOM 3125 C CA . PHE A 1 401 ? -13.500 -0.428 17.278 1.00 95.50 401 PHE A CA 1
ATOM 3126 C C . PHE A 1 401 ? -13.749 -0.783 15.807 1.00 95.50 401 PHE A C 1
ATOM 3128 O O . PHE A 1 401 ? -12.891 -0.538 14.959 1.00 95.50 401 PHE A O 1
ATOM 3135 N N . MET A 1 402 ? -14.935 -1.308 15.479 1.00 92.38 402 MET A N 1
ATOM 3136 C CA . MET A 1 402 ? -15.291 -1.671 14.103 1.00 92.38 402 MET A CA 1
ATOM 3137 C C . MET A 1 402 ? -15.208 -0.477 13.144 1.00 92.38 402 MET A C 1
ATOM 3139 O O . MET A 1 402 ? -14.629 -0.606 12.061 1.00 92.38 402 MET A O 1
ATOM 3143 N N . ILE A 1 403 ? -15.731 0.683 13.559 1.00 91.81 403 ILE A N 1
ATOM 3144 C CA . ILE A 1 403 ? -15.647 1.943 12.810 1.00 91.81 403 ILE A CA 1
ATOM 3145 C C . ILE A 1 403 ? -14.195 2.300 12.509 1.00 91.81 403 ILE A C 1
ATOM 3147 O O . ILE A 1 403 ? -13.852 2.653 11.381 1.00 91.81 403 ILE A O 1
ATOM 3151 N N . ALA A 1 404 ? -13.324 2.146 13.496 1.00 94.25 404 ALA A N 1
ATOM 3152 C CA . ALA A 1 404 ? -11.938 2.561 13.389 1.00 94.25 404 ALA A CA 1
ATOM 3153 C C . ALA A 1 404 ? -11.033 1.591 12.621 1.00 94.25 404 ALA A C 1
ATOM 3155 O O . ALA A 1 404 ? -10.050 2.025 12.021 1.00 94.25 404 ALA A O 1
ATOM 3156 N N . VAL A 1 405 ? -11.348 0.291 12.595 1.00 94.75 405 VAL A N 1
ATOM 3157 C CA . VAL A 1 405 ? -10.577 -0.688 11.807 1.00 94.75 405 VAL A CA 1
ATOM 3158 C C . VAL A 1 405 ? -10.755 -0.442 10.305 1.00 94.75 405 VAL A C 1
ATOM 3160 O O . VAL A 1 405 ? -9.818 -0.650 9.529 1.00 94.75 405 VAL A O 1
ATOM 3163 N N . ARG A 1 406 ? -11.935 0.021 9.868 1.00 89.50 406 ARG A N 1
ATOM 3164 C CA . ARG A 1 406 ? -12.232 0.308 8.452 1.00 89.50 406 ARG A CA 1
ATOM 3165 C C . ARG A 1 406 ? -13.040 1.601 8.268 1.00 89.50 406 ARG A C 1
ATOM 3167 O O . ARG A 1 406 ? -14.176 1.545 7.793 1.00 89.50 406 ARG A O 1
ATOM 3174 N N . PRO A 1 407 ? -12.443 2.773 8.542 1.00 80.38 407 PRO A N 1
ATOM 3175 C CA . PRO A 1 407 ? -13.166 4.044 8.535 1.00 80.38 407 PRO A CA 1
ATOM 3176 C C . PRO A 1 407 ? -13.750 4.378 7.157 1.00 80.38 407 PRO A C 1
ATOM 3178 O O . PRO A 1 407 ? -14.893 4.818 7.050 1.00 80.38 407 PRO A O 1
ATOM 3181 N N . TRP A 1 408 ? -13.008 4.095 6.084 1.00 81.81 408 TRP A N 1
ATOM 3182 C CA . TRP A 1 408 ? -13.441 4.393 4.716 1.00 81.81 408 TRP A CA 1
ATOM 3183 C C . TRP A 1 408 ? -14.575 3.494 4.224 1.00 81.81 408 TRP A C 1
ATOM 3185 O O . TRP A 1 408 ? -15.526 3.998 3.638 1.00 81.81 408 TRP A O 1
ATOM 3195 N N . ALA A 1 409 ? -14.518 2.191 4.514 1.00 80.50 409 ALA A N 1
ATOM 3196 C CA . ALA A 1 409 ? -15.573 1.258 4.113 1.00 80.50 409 ALA A CA 1
ATOM 3197 C C . ALA A 1 409 ? -16.915 1.609 4.773 1.00 80.50 409 ALA A C 1
ATOM 3199 O O . ALA A 1 409 ? -17.974 1.480 4.165 1.00 80.50 409 ALA A O 1
ATOM 3200 N N . ILE A 1 410 ? -16.868 2.094 6.015 1.00 74.00 410 ILE A N 1
ATOM 3201 C CA . ILE A 1 410 ? -18.066 2.518 6.739 1.00 74.00 410 ILE A CA 1
ATOM 3202 C C . ILE A 1 410 ? -18.576 3.858 6.220 1.00 74.00 410 ILE A C 1
ATOM 3204 O O . ILE A 1 410 ? -19.780 4.008 6.028 1.00 74.00 410 ILE A O 1
ATOM 3208 N N . LEU A 1 411 ? -17.688 4.807 5.914 1.00 73.00 411 LEU A N 1
ATOM 3209 C CA . LEU A 1 411 ? -18.087 6.052 5.258 1.00 73.00 411 LEU A CA 1
ATOM 3210 C C . LEU A 1 411 ? -18.785 5.783 3.916 1.00 73.00 411 LEU A C 1
ATOM 3212 O O . LEU A 1 411 ? -19.794 6.416 3.609 1.00 73.00 411 LEU A O 1
ATOM 3216 N N . GLU A 1 412 ? -18.261 4.850 3.126 1.00 82.44 412 GLU A N 1
ATOM 3217 C CA . GLU A 1 412 ? -18.834 4.453 1.841 1.00 82.44 412 GLU A CA 1
ATOM 3218 C C . GLU A 1 412 ? -20.198 3.779 2.014 1.00 82.44 412 GLU A C 1
ATOM 3220 O O . GLU A 1 412 ? -21.167 4.205 1.386 1.00 82.44 412 GLU A O 1
ATOM 3225 N N . PHE A 1 413 ? -20.314 2.837 2.955 1.00 80.19 413 PHE A N 1
ATOM 3226 C CA . PHE A 1 413 ? -21.591 2.224 3.318 1.00 80.19 413 PHE A CA 1
ATOM 3227 C C . PHE A 1 413 ? -22.638 3.267 3.737 1.00 80.19 413 PHE A C 1
ATOM 3229 O O . PHE A 1 413 ? -23.769 3.234 3.253 1.00 80.19 413 PHE A O 1
ATOM 3236 N N . VAL A 1 414 ? -22.271 4.224 4.598 1.00 75.06 414 VAL A N 1
ATOM 3237 C CA . VAL A 1 414 ? -23.176 5.297 5.046 1.00 75.06 414 VAL A CA 1
ATOM 3238 C C . VAL A 1 414 ? -23.589 6.188 3.875 1.00 75.06 414 VAL A C 1
ATOM 3240 O O . VAL A 1 414 ? -24.772 6.504 3.737 1.00 75.06 414 VAL A O 1
ATOM 3243 N N . ARG A 1 415 ? -22.649 6.564 2.998 1.00 80.62 415 ARG A N 1
ATOM 3244 C CA . ARG A 1 415 ? -22.950 7.344 1.785 1.00 80.62 415 ARG A CA 1
ATOM 3245 C C . ARG A 1 415 ? -23.915 6.601 0.868 1.00 80.62 415 ARG A C 1
ATOM 3247 O O . ARG A 1 415 ? -24.882 7.194 0.387 1.00 80.62 415 ARG A O 1
ATOM 3254 N N . GLU A 1 416 ? -23.696 5.309 0.652 1.00 86.75 416 GLU A N 1
ATOM 3255 C CA . GLU A 1 416 ? -24.587 4.490 -0.162 1.00 86.75 416 GLU A CA 1
ATOM 3256 C C . GLU A 1 416 ? -25.965 4.325 0.475 1.00 86.75 416 GLU A C 1
ATOM 3258 O O . GLU A 1 416 ? -26.967 4.528 -0.215 1.00 86.75 416 GLU A O 1
ATOM 3263 N N . ALA A 1 417 ? -26.044 4.026 1.772 1.00 79.75 417 ALA A N 1
ATOM 3264 C CA . ALA A 1 417 ? -27.304 3.899 2.497 1.00 79.75 417 ALA A CA 1
ATOM 3265 C C . ALA A 1 417 ? -28.122 5.199 2.438 1.00 79.75 417 ALA A C 1
ATOM 3267 O O . ALA A 1 417 ? -29.296 5.172 2.058 1.00 79.75 417 ALA A O 1
ATOM 3268 N N . ALA A 1 418 ? -27.486 6.346 2.699 1.00 80.44 418 ALA A N 1
ATOM 3269 C CA . ALA A 1 418 ? -28.115 7.657 2.576 1.00 80.44 418 ALA A CA 1
ATOM 3270 C C . ALA A 1 418 ? -28.627 7.900 1.147 1.00 80.44 418 ALA A C 1
ATOM 3272 O O . ALA A 1 418 ? -29.786 8.269 0.956 1.00 80.44 418 ALA A O 1
ATOM 3273 N N . SER A 1 419 ? -27.812 7.612 0.124 1.00 87.00 419 SER A N 1
ATOM 3274 C CA . SER A 1 419 ? -28.220 7.770 -1.280 1.00 87.00 419 SER A CA 1
ATOM 3275 C C . SER A 1 419 ? -29.443 6.921 -1.651 1.00 87.00 419 SER A C 1
ATOM 3277 O O . SER A 1 419 ? -30.253 7.324 -2.486 1.00 87.00 419 SER A O 1
ATOM 3279 N N . ARG A 1 420 ? -29.585 5.725 -1.062 1.00 88.06 420 ARG A N 1
ATOM 3280 C CA . ARG A 1 420 ? -30.732 4.835 -1.293 1.00 88.06 420 ARG A CA 1
ATOM 3281 C C . ARG A 1 420 ? -31.989 5.393 -0.636 1.00 88.06 420 ARG A C 1
ATOM 3283 O O . ARG A 1 420 ? -33.030 5.441 -1.286 1.00 88.06 420 ARG A O 1
ATOM 3290 N N . PHE A 1 421 ? -31.872 5.872 0.601 1.00 84.56 421 PHE A N 1
ATOM 3291 C CA . PHE A 1 421 ? -32.980 6.492 1.322 1.00 84.56 421 PHE A CA 1
ATOM 3292 C C . PHE A 1 421 ? -33.507 7.735 0.594 1.00 84.56 421 PHE A C 1
ATOM 3294 O O . PHE A 1 421 ? -34.707 7.839 0.348 1.00 84.56 421 PHE A O 1
ATOM 3301 N N . PHE A 1 422 ? -32.619 8.636 0.157 1.00 84.06 422 PHE A N 1
ATOM 3302 C CA . PHE A 1 422 ? -33.021 9.833 -0.590 1.00 84.06 422 PHE A CA 1
ATOM 3303 C C . PHE A 1 422 ? -33.686 9.501 -1.929 1.00 84.06 422 PHE A C 1
ATOM 3305 O O . PHE A 1 422 ? -34.695 10.116 -2.271 1.00 84.06 422 PHE A O 1
ATOM 3312 N N . ARG A 1 423 ? -33.187 8.490 -2.655 1.00 86.94 423 ARG A N 1
ATOM 3313 C CA . ARG A 1 423 ? -33.832 8.007 -3.887 1.00 86.94 423 ARG A CA 1
ATOM 3314 C C . ARG A 1 423 ? -35.238 7.460 -3.624 1.00 86.94 423 ARG A C 1
ATOM 3316 O O . ARG A 1 423 ? -36.165 7.793 -4.359 1.00 86.94 423 ARG A O 1
ATOM 3323 N N . GLN A 1 424 ? -35.425 6.676 -2.560 1.00 82.88 424 GLN A N 1
ATOM 3324 C CA . GLN A 1 424 ? -36.753 6.189 -2.167 1.00 82.88 424 GLN A CA 1
ATOM 3325 C C . GLN A 1 424 ? -37.689 7.329 -1.746 1.00 82.88 424 GLN A C 1
ATOM 3327 O O . GLN A 1 424 ? -38.840 7.359 -2.184 1.00 82.88 424 GLN A O 1
ATOM 3332 N N . ALA A 1 425 ? -37.208 8.294 -0.960 1.00 76.44 425 ALA A N 1
ATOM 3333 C CA . ALA A 1 425 ? -37.994 9.454 -0.549 1.00 76.44 425 ALA A CA 1
ATOM 3334 C C . ALA A 1 425 ? -38.436 10.306 -1.754 1.00 76.44 425 ALA A C 1
ATOM 3336 O O . ALA A 1 425 ? -39.613 10.644 -1.861 1.00 76.44 425 ALA A O 1
ATOM 3337 N N . GLN A 1 426 ? -37.538 10.572 -2.710 1.00 77.06 426 GLN A N 1
ATOM 3338 C CA . GLN A 1 426 ? -37.879 11.282 -3.949 1.00 77.06 426 GLN A CA 1
ATOM 3339 C C . GLN A 1 426 ? -38.903 10.524 -4.799 1.00 77.06 426 GLN A C 1
ATOM 3341 O O . GLN A 1 426 ? -39.846 11.139 -5.289 1.00 77.06 426 GLN A O 1
ATOM 3346 N N . SER A 1 427 ? -38.780 9.199 -4.929 1.00 79.50 427 SER A N 1
ATOM 3347 C CA . SER A 1 427 ? -39.751 8.399 -5.693 1.00 79.50 427 SER A CA 1
ATOM 3348 C C . SER A 1 427 ? -41.169 8.444 -5.106 1.00 79.50 427 SER A C 1
ATOM 3350 O O . SER A 1 427 ? -42.145 8.424 -5.850 1.00 79.50 427 SER A O 1
ATOM 3352 N N . ARG A 1 428 ? -41.298 8.576 -3.777 1.00 68.75 428 ARG A N 1
ATOM 3353 C CA . ARG A 1 428 ? -42.595 8.699 -3.092 1.00 68.75 428 ARG A CA 1
ATOM 3354 C C . ARG A 1 428 ? -43.211 10.093 -3.207 1.00 68.75 428 ARG A C 1
ATOM 3356 O O . ARG A 1 428 ? -44.429 10.208 -3.172 1.00 68.75 428 ARG A O 1
ATOM 3363 N N . ILE A 1 429 ? -42.391 11.133 -3.356 1.00 64.19 429 ILE A N 1
ATOM 3364 C CA . ILE A 1 429 ? -42.850 12.522 -3.519 1.00 64.19 429 ILE A CA 1
ATOM 3365 C C . ILE A 1 429 ? -43.161 12.830 -4.997 1.00 64.19 429 ILE A C 1
ATOM 3367 O O . ILE A 1 429 ? -44.090 13.577 -5.284 1.00 64.19 429 ILE A O 1
ATOM 3371 N N . GLY A 1 430 ? -42.435 12.222 -5.943 1.00 53.81 430 GLY A N 1
ATOM 3372 C CA . GLY A 1 430 ? -42.627 12.418 -7.387 1.00 53.81 430 GLY A CA 1
ATOM 3373 C C . GLY A 1 430 ? -43.763 11.606 -8.025 1.00 53.81 430 GLY A C 1
ATOM 3374 O O . GLY A 1 430 ? -44.170 11.918 -9.136 1.00 53.81 430 GLY A O 1
ATOM 3375 N N . GLY A 1 431 ? -44.306 10.591 -7.343 1.00 51.09 431 GLY A N 1
ATOM 3376 C CA . GLY A 1 431 ? -45.395 9.745 -7.862 1.00 51.09 431 GLY A CA 1
ATOM 3377 C C . GLY A 1 431 ? -46.811 10.334 -7.745 1.00 51.09 431 GLY A C 1
ATOM 3378 O O . GLY A 1 431 ? -47.779 9.622 -7.991 1.00 51.09 431 GLY A O 1
ATOM 3379 N N . GLY A 1 432 ? -46.953 11.597 -7.325 1.00 46.38 432 GLY A N 1
ATOM 3380 C CA . GLY A 1 432 ? -48.242 12.221 -6.995 1.00 46.38 432 GLY A CA 1
ATOM 3381 C C . GLY A 1 432 ? -48.887 13.111 -8.066 1.00 46.38 432 GLY A C 1
ATOM 3382 O O . GLY A 1 432 ? -49.922 13.703 -7.773 1.00 46.38 432 GLY A O 1
ATOM 3383 N N . SER A 1 433 ? -48.324 13.260 -9.273 1.00 45.50 433 SER A N 1
ATOM 3384 C CA . SER A 1 433 ? -48.832 14.251 -10.244 1.00 45.50 433 SER A CA 1
ATOM 3385 C C . SER A 1 433 ? -48.905 13.786 -11.701 1.00 45.50 433 SER A C 1
ATOM 3387 O O . SER A 1 433 ? -48.564 14.547 -12.602 1.00 45.50 433 SER A O 1
ATOM 3389 N N . GLU A 1 434 ? -49.406 12.581 -11.960 1.00 44.88 434 GLU A N 1
ATOM 3390 C CA . GLU A 1 434 ? -49.934 12.248 -13.290 1.00 44.88 434 GLU A CA 1
ATOM 3391 C C . GLU A 1 434 ? -51.442 12.012 -13.203 1.00 44.88 434 GLU A C 1
ATOM 3393 O O . GLU A 1 434 ? -51.941 10.898 -13.044 1.00 44.88 434 GLU A O 1
ATOM 3398 N N . THR A 1 435 ? -52.194 13.111 -13.294 1.00 40.88 435 THR A N 1
ATOM 3399 C CA . THR A 1 435 ? -53.602 13.063 -13.681 1.00 40.88 435 THR A CA 1
ATOM 3400 C C . THR A 1 435 ? -53.677 12.591 -15.131 1.00 40.88 435 THR A C 1
ATOM 3402 O O . THR A 1 435 ? -53.343 13.299 -16.078 1.00 40.88 435 THR A O 1
ATOM 3405 N N . ARG A 1 436 ? -54.093 11.334 -15.275 1.00 40.66 436 ARG A N 1
ATOM 3406 C CA . ARG A 1 436 ? -54.455 10.651 -16.517 1.00 40.66 436 ARG A CA 1
ATOM 3407 C C . ARG A 1 436 ? -55.462 11.498 -17.306 1.00 40.66 436 ARG A C 1
ATOM 3409 O O . ARG A 1 436 ? -56.627 11.572 -16.928 1.00 40.66 436 ARG A O 1
ATOM 3416 N N . SER A 1 437 ? -55.020 12.123 -18.394 1.00 38.53 437 SER A N 1
ATOM 3417 C CA . SER A 1 437 ? -55.923 12.619 -19.434 1.00 38.53 437 SER A CA 1
ATOM 3418 C C . SER A 1 437 ? -56.367 11.424 -20.278 1.00 38.53 437 SER A C 1
ATOM 3420 O O . SER A 1 437 ? -55.546 10.693 -20.832 1.00 38.53 437 SER A O 1
ATOM 3422 N N . GLU A 1 438 ? -57.673 11.162 -20.291 1.00 39.41 438 GLU A N 1
ATOM 3423 C CA . GLU A 1 438 ? -58.273 10.143 -21.150 1.00 39.41 438 GLU A CA 1
ATOM 3424 C C . GLU A 1 438 ? -58.134 10.527 -22.632 1.00 39.41 438 GLU A C 1
ATOM 3426 O O . GLU A 1 438 ? -58.305 11.699 -22.982 1.00 39.41 438 GLU A O 1
ATOM 3431 N N . PRO A 1 439 ? -57.869 9.558 -23.524 1.00 44.25 439 PRO A N 1
ATOM 3432 C CA . PRO A 1 439 ? -57.885 9.793 -24.955 1.00 44.25 439 PRO A CA 1
ATOM 3433 C C . PRO A 1 439 ? -59.330 9.721 -25.463 1.00 44.25 439 PRO A C 1
ATOM 3435 O O . PRO A 1 439 ? -59.919 8.646 -25.557 1.00 44.25 439 PRO A O 1
ATOM 3438 N N . GLY A 1 440 ? -59.903 10.872 -25.808 1.00 36.53 440 GLY A N 1
ATOM 3439 C CA . GLY A 1 440 ? -61.108 10.928 -26.630 1.00 36.53 440 GLY A CA 1
ATOM 3440 C C . GLY A 1 440 ? -60.764 10.603 -28.084 1.00 36.53 440 GLY A C 1
ATOM 3441 O O . GLY A 1 440 ? -60.103 11.391 -28.751 1.00 36.53 440 GLY A O 1
ATOM 3442 N N . THR A 1 441 ? -61.199 9.438 -28.558 1.00 37.28 441 THR A N 1
ATOM 3443 C CA . THR A 1 441 ? -61.349 9.096 -29.986 1.00 37.28 441 THR A CA 1
ATOM 3444 C C . THR A 1 441 ? -62.801 9.304 -30.432 1.00 37.28 441 THR A C 1
ATOM 3446 O O . THR A 1 441 ? -63.682 9.169 -29.576 1.00 37.28 441 THR A O 1
ATOM 3449 N N . PRO A 1 442 ? -63.107 9.438 -31.737 1.00 47.78 442 PRO A N 1
ATOM 3450 C CA . PRO A 1 442 ? -62.234 9.639 -32.900 1.00 47.78 442 PRO A CA 1
ATOM 3451 C C . PRO A 1 442 ? -62.327 11.040 -33.528 1.00 47.78 442 PRO A C 1
ATOM 3453 O O . PRO A 1 442 ? -63.374 11.711 -33.375 1.00 47.78 442 PRO A O 1
#

Solvent-accessible surface area (backbone atoms only — not comparable to full-atom values): 23801 Å² total; per-residue (Å²): 130,84,64,73,44,74,36,37,32,42,33,27,34,66,88,80,63,44,64,38,57,66,30,38,40,34,41,36,39,97,99,46,76,49,76,47,55,18,38,97,78,5,36,44,75,47,77,42,59,67,42,70,30,41,36,39,57,47,50,92,62,30,36,78,56,68,78,42,79,44,73,44,48,99,80,54,79,51,59,75,46,72,46,48,70,21,36,51,51,30,33,38,30,30,30,64,91,75,73,40,55,35,51,68,27,42,34,37,37,42,37,73,56,95,91,39,79,47,76,49,77,49,62,21,38,87,72,4,36,46,72,52,66,39,35,70,66,43,66,35,38,41,34,39,38,45,78,97,40,25,44,20,77,49,76,47,76,47,51,96,66,89,46,73,55,71,38,55,33,39,71,53,50,45,76,64,21,50,55,47,49,52,51,52,48,50,50,45,53,52,50,50,53,50,50,53,52,51,51,54,49,49,55,69,74,39,58,42,67,59,46,70,69,55,48,57,50,48,52,53,49,53,55,44,35,54,51,24,52,56,51,53,71,47,95,73,77,52,72,70,57,54,50,51,52,48,51,46,52,50,50,51,49,56,52,44,70,72,47,56,84,80,53,93,52,65,74,58,51,55,52,45,53,50,26,51,53,48,22,53,53,21,48,74,66,74,31,38,60,50,25,32,53,22,46,53,55,36,50,55,54,58,76,66,47,79,50,43,49,55,43,68,40,89,71,39,24,57,53,44,15,30,50,32,7,40,49,17,34,44,52,35,49,45,55,52,50,53,51,24,57,76,70,49,64,38,55,57,81,56,47,60,64,58,55,51,43,64,58,52,42,20,56,51,31,38,53,54,46,56,58,46,40,73,46,78,46,76,43,77,56,88,96,42,80,47,70,50,64,41,63,41,40,68,54,34,25,52,49,14,19,57,41,22,45,41,51,64,64,50,52,49,51,51,52,52,53,51,54,50,52,53,52,53,53,48,54,67,65,67,71,76,78,77,83,81,78,79,85,85,78,133

Sequence (442 aa):
MDTLITIEGKVTDAASNDLLTGVKVVARQEGTEIQQETDSEGKFMLNVIPGLWRITVWAKGYIEPDTYMYNFTSDTNGIDFVLKEGYSISGQVISEENSKPAMGVIVETETTIDNKHVVRQELTDRNGKYRFSRLPSGQWQVQGTRGESQTGKENLSLGPDAFNINLTLARQMTPVDWRWGLAFFGALCVLLVLLIGIYLQAHRLFVTSPIPEMAAFSEQIDQTEKLAADLKGKSSVTDQELQGLRSSLASIKGYWDSVSNSMTTSGQNAQIDLFLSRAETAAAADNPADVDIALNGLKTVINNWPSSYFWSQSPANYLEALFWSLAGITVSLLITTGYYLRRKRFYAEGTWMHLSHLLSVPLLALVVVFLLSQVKLTLQIDQSEVAIDINDPRLLAALSFMIAVRPWAILEFVREAASRFFRQAQSRIGGGSETRSEPGTP

Nearest PDB structures (foldseek):
  3is1-assembly1_X  TM=4.577E-01  e=3.393E-05  Staphylococcus saprophyticus subsp. saprophyticus ATCC 15305 = NCTC 7292
  4fxt-assembly2_B  TM=4.431E-01  e=1.467E-04  Bacteroides ovatus ATCC 8483
  3is0-assembly1_X  TM=4.423E-01  e=1.467E-04  Staphylococcus saprophyticus subsp. saprophyticus ATCC 15305 = NCTC 7292
  3irp-assembly1_X  TM=4.164E-01  e=7.056E-05  Staphylococcus saprophyticus subsp. saprophyticus ATCC 15305 = NCTC 7292
  4fxt-assembly3_C  TM=3.928E-01  e=1.544E-03  Bacteroides ovatus ATCC 8483

pLDDT: mean 85.62, std 11.36, range [36.53, 98.25]

Foldseek 3Di:
DQAWDKAKEFEAEPPPRATDWQKWKWKDDVVDIDIDTAHPRRMDIDTHGFAWIWIFIDDPQFAGTDTDIDGDDNPDHHDYHYTYGKAKEKEFEAEPVPRATDFQWKKKKWDADPNDIDIDIDTAHPRRMDMDIRHDFAKMKIWTDDPPFWIWIDIDGDDDDHHYDYTYIDGFQDPVLLVLLVVLLVVLVVVLVVLVVVVVVLQVPFQADADVLLVVLLVLLVVLLVLLVVQVPDPDDDPVSLVVSLVSLVVSVVSLVVCLVVDPCVPLNVQLVVLSVQLNVCSVVVNSVSNNVSSVSNVVSSVPPRGDTQLQDPPSLLVLLLSLLLSLLSLLCSVVSVVCSVVSNGDNVCVVVSVVLSPVLSVVLSVVLVVQQVDWDWDDDPPDIDIDRSVGSVNSSVSSSVCNNCVPVVVVVVVVVVVVVVVVVVVVVVVPDDPDDDDDDD

Secondary structure (DSSP, 8-state):
-PPPEEEEEEEEETTT-PBPSS-EEEEEETTEEEEEE--TTSEEEEEE-SEEEEEEEE-TTBPPPPEEEEEE-TT-----EEEPB-EEEEEEEEETTT--B-TT-EEEEEEEETTEEEEEEEE--TTSEEEEEEEPSEEEEEEEEETTTEEEEEEEEESSS-EE--EEEEEPPPHHHHHHHHHHHHHHHHHHHHHHHHHHHHHHH----S-HHHHHHHHHHHHHHHHHHHHHT-SS--HHHHHHHHHHHHHHHHHHHHHGGG-S-HHHHHHHHHHHHHHHHHHHTT-HHHHHHHHHHHHHHHHTSPPPPGGGSTTHHHHHHHHHHHHHHHHHHHHHHHHHHHTT---GGGHHHHHHHHHHHHHHHHHHHHHHHT-EEEEEETTEEEEEETT-HHHHHHHHHHHHHSHHHHHHHHHHHHHHHHHHHHHHHHTT----------

Radius of gyration: 46.89 Å; Cα contacts (8 Å, |Δi|>4): 697; chains: 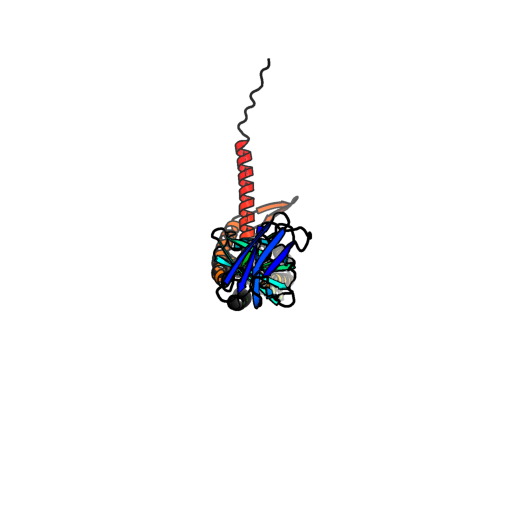1; bounding box: 113×37×136 Å

Mean predicted aligned error: 15.38 Å